Protein AF-A2EXW9-F1 (afdb_monomer_lite)

Sequence (394 aa):
MSTKSIDKLESFSSLDLGIDISELQSPSHIKPNSSLTSSSFLNSSFSQLGIPFPDLPNYDDDEEHKRDVYNPQQHVSPYGISHVSSWTSATSFDGELQKFFTDIAKESSENPEISLLILNTWNELSKSAPGHPGEVLAAKLNELPEDSISPTLLNQCFAQLDDIRTTISSPISACLFYQSCLVLYQKLPKGTILGECALDIFRESIITACTKIGDEIVDLYIKALQLSSDSEIFKKIVNRLLEIRKRFSTPSQEKLYNCIIEYLDCQIANTVIINHLAESVLSATKMNTDIAEIELVTKTKLVRFQELLLIVIANNQILENPKEYNTLTPHIEPNLAYLMLCNIHPDEIQPEKIDYKLIDNFMTVHNVNLNVNHEDLLLKIENIEITDWDNIEI

pLDDT: mean 74.94, std 24.63, range [22.28, 97.12]

Structure (mmCIF, N/CA/C/O backbone):
data_AF-A2EXW9-F1
#
_entry.id   AF-A2EXW9-F1
#
loop_
_atom_site.group_PDB
_atom_site.id
_atom_site.type_symbol
_atom_site.label_atom_id
_atom_site.label_alt_id
_atom_site.label_comp_id
_atom_site.label_asym_id
_atom_site.label_entity_id
_atom_site.label_seq_id
_atom_site.pdbx_PDB_ins_code
_atom_site.Cartn_x
_atom_site.Cartn_y
_atom_site.Cartn_z
_atom_site.occupancy
_atom_site.B_iso_or_equiv
_atom_site.auth_seq_id
_atom_site.auth_comp_id
_atom_site.auth_asym_id
_atom_site.auth_atom_id
_atom_site.pdbx_PDB_model_num
ATOM 1 N N . MET A 1 1 ? 25.703 27.933 -34.819 1.00 35.66 1 MET A N 1
ATOM 2 C CA . MET A 1 1 ? 26.017 28.411 -33.457 1.00 35.66 1 MET A CA 1
ATOM 3 C C . MET A 1 1 ? 24.822 29.173 -32.910 1.00 35.66 1 MET A C 1
ATOM 5 O O . MET A 1 1 ? 24.614 30.316 -33.285 1.00 35.66 1 MET A O 1
ATOM 9 N N . SER A 1 2 ? 24.018 28.518 -32.080 1.00 22.28 2 SER A N 1
ATOM 10 C CA . SER A 1 2 ? 23.192 29.153 -31.049 1.00 22.28 2 SER A CA 1
ATOM 11 C C . SER A 1 2 ? 22.757 28.023 -30.121 1.00 22.28 2 SER A C 1
ATOM 13 O O . SER A 1 2 ? 21.857 27.248 -30.429 1.00 22.28 2 SER A O 1
ATOM 15 N N . THR A 1 3 ? 23.541 27.833 -29.066 1.00 25.53 3 THR A N 1
ATOM 16 C CA . THR A 1 3 ? 23.283 26.903 -27.969 1.00 25.53 3 THR A CA 1
ATOM 17 C C . THR A 1 3 ? 22.118 27.457 -27.160 1.00 25.53 3 THR A C 1
ATOM 19 O O . THR A 1 3 ? 22.289 28.445 -26.444 1.00 25.53 3 THR A O 1
ATOM 22 N N . LYS A 1 4 ? 20.930 26.859 -27.295 1.00 25.88 4 LYS A N 1
ATOM 23 C CA . LYS A 1 4 ? 19.848 27.093 -26.340 1.00 25.88 4 LYS A CA 1
ATOM 24 C C . LYS A 1 4 ? 20.165 26.312 -25.071 1.00 25.88 4 LYS A C 1
ATOM 26 O O . LYS A 1 4 ? 20.387 25.106 -25.102 1.00 25.88 4 LYS A O 1
ATOM 31 N N . SER A 1 5 ? 20.277 27.085 -24.005 1.00 24.30 5 SER A N 1
ATOM 32 C CA . SER A 1 5 ? 20.469 26.700 -22.620 1.00 24.30 5 SER A CA 1
ATOM 33 C C . SER A 1 5 ? 19.497 25.603 -22.202 1.00 24.30 5 SER A C 1
ATOM 35 O O . SER A 1 5 ? 18.292 25.746 -22.376 1.00 24.30 5 SER A O 1
ATOM 37 N N . ILE A 1 6 ? 20.070 24.542 -21.640 1.00 25.64 6 ILE A N 1
ATOM 38 C CA . ILE A 1 6 ? 19.399 23.534 -20.825 1.00 25.64 6 ILE A CA 1
ATOM 39 C C . ILE A 1 6 ? 18.736 24.282 -19.668 1.00 25.64 6 ILE A C 1
ATOM 41 O O . ILE A 1 6 ? 19.430 24.904 -18.856 1.00 25.64 6 ILE A O 1
ATOM 45 N N . ASP A 1 7 ? 17.407 24.276 -19.641 1.00 25.47 7 ASP A N 1
ATOM 46 C CA . ASP A 1 7 ? 16.650 24.745 -18.492 1.00 25.47 7 ASP A CA 1
ATOM 47 C C . ASP A 1 7 ? 17.062 23.914 -17.273 1.00 25.47 7 ASP A C 1
ATOM 49 O O . ASP A 1 7 ? 17.171 22.686 -17.324 1.00 25.47 7 ASP A O 1
ATOM 53 N N . LYS A 1 8 ? 17.394 24.620 -16.190 1.00 25.11 8 LYS A N 1
ATOM 54 C CA . LYS A 1 8 ? 17.783 24.026 -14.914 1.00 25.11 8 LYS A CA 1
ATOM 55 C C . LYS A 1 8 ? 16.655 23.111 -14.442 1.00 25.11 8 LYS A C 1
ATOM 57 O O . LYS A 1 8 ? 15.571 23.604 -14.149 1.00 25.11 8 LYS A O 1
ATOM 62 N N . LEU A 1 9 ? 16.951 21.815 -14.327 1.00 30.06 9 LEU A N 1
ATOM 63 C CA . LEU A 1 9 ? 16.144 20.884 -13.550 1.00 30.06 9 LEU A CA 1
ATOM 64 C C . LEU A 1 9 ? 15.924 21.479 -12.156 1.00 30.06 9 LEU A C 1
ATOM 66 O O . LEU A 1 9 ? 16.891 21.760 -11.439 1.00 30.06 9 LEU A O 1
ATOM 70 N N . GLU A 1 10 ? 14.664 21.635 -11.763 1.00 27.16 10 GLU A N 1
ATOM 71 C CA . GLU A 1 10 ? 14.302 21.626 -10.353 1.00 27.16 10 GLU A CA 1
ATOM 72 C C . GLU A 1 10 ? 14.653 20.230 -9.835 1.00 27.16 10 GLU A C 1
ATOM 74 O O . GLU A 1 10 ? 13.926 19.257 -10.013 1.00 27.16 10 GLU A O 1
ATOM 79 N N . SER A 1 11 ? 15.862 20.113 -9.287 1.00 29.05 11 SER A N 1
ATOM 80 C CA . SER A 1 11 ? 16.294 18.950 -8.529 1.00 29.05 11 SER A CA 1
ATOM 81 C C . SER A 1 11 ? 15.228 18.637 -7.485 1.00 29.05 11 SER A C 1
ATOM 83 O O . SER A 1 11 ? 14.860 19.546 -6.735 1.00 29.05 11 SER A O 1
ATOM 85 N N . PHE A 1 12 ? 14.790 17.378 -7.396 1.00 32.75 12 PHE A N 1
ATOM 86 C CA . PHE A 1 12 ? 14.126 16.868 -6.199 1.00 32.75 12 PHE A CA 1
ATOM 87 C C . PHE A 1 12 ? 14.954 17.322 -4.995 1.00 32.75 12 PHE A C 1
ATOM 89 O O . PHE A 1 12 ? 16.083 16.865 -4.801 1.00 32.75 12 PHE A O 1
ATOM 96 N N . SER A 1 13 ? 14.442 18.295 -4.238 1.00 30.73 13 SER A N 1
ATOM 97 C CA . SER A 1 13 ? 15.052 18.685 -2.978 1.00 30.73 13 SER A CA 1
ATOM 98 C C . SER A 1 13 ? 15.103 17.423 -2.126 1.00 30.73 13 SER A C 1
ATOM 100 O O . SER A 1 13 ? 14.110 16.703 -2.014 1.00 30.73 13 SER A O 1
ATOM 102 N N . SER A 1 14 ? 16.303 17.106 -1.642 1.00 30.41 14 SER A N 1
ATOM 103 C CA . SER A 1 14 ? 16.637 15.887 -0.910 1.00 30.41 14 SER A CA 1
ATOM 104 C C . SER A 1 14 ? 15.468 15.397 -0.049 1.00 30.41 14 SER A C 1
ATOM 106 O O . SER A 1 14 ? 15.052 16.106 0.873 1.00 30.41 14 SER A O 1
ATOM 108 N N . LEU A 1 15 ? 14.980 14.169 -0.279 1.00 39.91 15 LEU A N 1
ATOM 109 C CA . LEU A 1 15 ? 14.328 13.404 0.789 1.00 39.91 15 LEU A CA 1
ATOM 110 C C . LEU A 1 15 ? 15.405 12.994 1.801 1.00 39.91 15 LEU A C 1
ATOM 112 O O . LEU A 1 15 ? 15.705 11.819 1.985 1.00 39.91 15 LEU A O 1
ATOM 116 N N . ASP A 1 16 ? 16.016 13.996 2.428 1.00 34.97 16 ASP A N 1
ATOM 117 C CA . ASP A 1 16 ? 16.705 13.812 3.686 1.00 34.97 16 ASP A CA 1
ATOM 118 C C . ASP A 1 16 ? 15.596 13.618 4.723 1.00 34.97 16 ASP A C 1
ATOM 120 O O . ASP A 1 16 ? 14.883 14.545 5.121 1.00 34.97 16 ASP A O 1
ATOM 124 N N . LEU A 1 17 ? 15.330 12.347 5.003 1.00 47.16 17 LEU A N 1
ATOM 125 C CA . LEU A 1 17 ? 14.353 11.877 5.982 1.00 47.16 17 LEU A CA 1
ATOM 126 C C . LEU A 1 17 ? 15.003 11.735 7.369 1.00 47.16 17 LEU A C 1
ATOM 128 O O . LEU A 1 17 ? 14.381 11.225 8.297 1.00 47.16 17 LEU A O 1
ATOM 132 N N . GLY A 1 18 ? 16.253 12.190 7.519 1.00 29.44 18 GLY A N 1
ATOM 133 C CA . GLY A 1 18 ? 16.973 12.189 8.780 1.00 29.44 18 GLY A CA 1
ATOM 134 C C . GLY A 1 18 ? 16.344 13.147 9.786 1.00 29.44 18 GLY A C 1
ATOM 135 O O . GLY A 1 18 ? 16.551 14.357 9.726 1.00 29.44 18 GLY A O 1
ATOM 136 N N . ILE A 1 19 ? 15.619 12.601 10.759 1.00 35.94 19 ILE A N 1
ATOM 137 C CA . ILE A 1 19 ? 15.518 13.229 12.074 1.00 35.94 19 ILE A CA 1
ATOM 138 C C . ILE A 1 19 ? 16.568 12.564 12.958 1.00 35.94 19 ILE A C 1
ATOM 140 O O . ILE A 1 19 ? 16.571 11.346 13.133 1.00 35.94 19 ILE A O 1
ATOM 144 N N . ASP A 1 20 ? 17.430 13.377 13.556 1.00 36.53 20 ASP A N 1
ATOM 145 C CA . ASP A 1 20 ? 18.167 12.981 14.747 1.00 36.53 20 ASP A CA 1
ATOM 146 C C . ASP A 1 20 ? 17.176 12.997 15.926 1.00 36.53 20 ASP A C 1
ATOM 148 O O . ASP A 1 20 ? 16.905 14.029 16.536 1.00 36.53 20 ASP A O 1
ATOM 152 N N . ILE A 1 21 ? 16.528 11.854 16.183 1.00 37.28 21 ILE A N 1
ATOM 153 C CA . ILE A 1 21 ? 15.517 11.682 17.248 1.00 37.28 21 ILE A CA 1
ATOM 154 C C . ILE A 1 21 ? 16.195 11.537 18.636 1.00 37.28 21 ILE A C 1
ATOM 156 O O . ILE A 1 21 ? 15.560 11.213 19.640 1.00 37.28 21 ILE A O 1
ATOM 160 N N . SER A 1 22 ? 17.495 11.822 18.750 1.00 35.75 22 SER A N 1
ATOM 161 C CA . SER A 1 22 ? 18.227 11.766 20.022 1.00 35.75 22 SER A CA 1
ATOM 162 C C . SER A 1 22 ? 17.713 12.742 21.100 1.00 35.75 22 SER A C 1
ATOM 164 O O . SER A 1 22 ? 18.046 12.575 22.273 1.00 35.75 22 SER A O 1
ATOM 166 N N . GLU A 1 23 ? 16.822 13.683 20.769 1.00 33.78 23 GLU A N 1
ATOM 167 C CA . GLU A 1 23 ? 16.157 14.558 21.749 1.00 33.78 23 GLU A CA 1
ATOM 168 C C . GLU A 1 23 ? 14.997 13.899 22.533 1.00 33.78 23 GLU A C 1
ATOM 170 O O . GLU A 1 23 ? 14.411 14.534 23.407 1.00 33.78 23 GLU A O 1
ATOM 175 N N . LEU A 1 24 ? 14.681 12.613 22.315 1.00 39.28 24 LEU A N 1
ATOM 176 C CA . LEU A 1 24 ? 13.657 11.889 23.094 1.00 39.28 24 LEU A CA 1
ATOM 177 C C . LEU A 1 24 ? 14.088 11.452 24.515 1.00 39.28 24 LEU A C 1
ATOM 179 O O . LEU A 1 24 ? 13.358 10.702 25.166 1.00 39.28 24 LEU A O 1
ATOM 183 N N . GLN A 1 25 ? 15.219 11.925 25.056 1.00 32.84 25 GLN A N 1
ATOM 184 C CA . GLN A 1 25 ? 15.555 11.700 26.469 1.00 32.84 25 GLN A CA 1
ATOM 185 C C . GLN A 1 25 ? 15.325 12.932 27.357 1.00 32.84 25 GLN A C 1
ATOM 187 O O . GLN A 1 25 ? 16.157 13.831 27.445 1.00 32.84 25 GLN A O 1
ATOM 192 N N . SER A 1 26 ? 14.275 12.804 28.179 1.00 27.06 26 SER A N 1
ATOM 193 C CA . SER A 1 26 ? 13.984 13.492 29.454 1.00 27.06 26 SER A CA 1
ATOM 194 C C . SER A 1 26 ? 13.029 14.692 29.383 1.00 27.06 26 SER A C 1
ATOM 196 O O . SER A 1 26 ? 13.198 15.612 28.591 1.00 27.06 26 SER A O 1
ATOM 198 N N . PRO A 1 27 ? 12.076 14.741 30.331 1.00 27.55 27 PRO A N 1
ATOM 199 C CA . PRO A 1 27 ? 12.371 15.472 31.558 1.00 27.55 27 PRO A CA 1
ATOM 200 C C . PRO A 1 27 ? 12.435 14.556 32.780 1.00 27.55 27 PRO A C 1
ATOM 202 O O . PRO A 1 27 ? 11.506 13.830 33.123 1.00 27.55 27 PRO A O 1
ATOM 205 N N . SER A 1 28 ? 13.550 14.671 33.489 1.00 32.28 28 SER A N 1
ATOM 206 C CA . SER A 1 28 ? 13.687 14.346 34.900 1.00 32.28 28 SER A CA 1
ATOM 207 C C . SER A 1 28 ? 12.574 15.010 35.718 1.00 32.28 28 SER A C 1
ATOM 209 O O . SER A 1 28 ? 12.492 16.232 35.700 1.00 32.28 28 SER A O 1
ATOM 211 N N . HIS A 1 29 ? 11.755 14.222 36.428 1.00 27.53 29 HIS A N 1
ATOM 212 C CA . HIS A 1 29 ? 11.311 14.441 37.820 1.00 27.53 29 HIS A CA 1
ATOM 213 C C . HIS A 1 29 ? 10.114 13.546 38.197 1.00 27.53 29 HIS A C 1
ATOM 215 O O . HIS A 1 29 ? 9.009 14.040 38.362 1.00 27.53 29 HIS A O 1
ATOM 221 N N . ILE A 1 30 ? 10.350 12.256 38.467 1.00 26.45 30 ILE A N 1
ATOM 222 C CA . ILE A 1 30 ? 9.625 11.520 39.521 1.00 26.45 30 ILE A CA 1
ATOM 223 C C . ILE A 1 30 ? 10.653 10.619 40.217 1.00 26.45 30 ILE A C 1
ATOM 225 O O . ILE A 1 30 ? 11.277 9.765 39.593 1.00 26.45 30 ILE A O 1
ATOM 229 N N . LYS A 1 31 ? 10.906 10.870 41.508 1.00 24.33 31 LYS A N 1
ATOM 230 C CA . LYS A 1 31 ? 11.792 10.039 42.337 1.00 24.33 31 LYS A CA 1
ATOM 231 C C . LYS A 1 31 ? 11.177 8.641 42.525 1.00 24.33 31 LYS A C 1
ATOM 233 O O . LYS A 1 31 ? 9.969 8.556 42.739 1.00 24.33 31 LYS A O 1
ATOM 238 N N . PRO A 1 32 ? 11.990 7.571 42.529 1.00 24.33 32 PRO A N 1
ATOM 239 C CA . PRO A 1 32 ? 11.513 6.208 42.695 1.00 24.33 32 PRO A CA 1
ATOM 240 C C . PRO A 1 32 ? 11.311 5.902 44.181 1.00 24.33 32 PRO A C 1
ATOM 242 O O . PRO A 1 32 ? 12.194 6.178 44.994 1.00 24.33 32 PRO A O 1
ATOM 245 N N . ASN A 1 33 ? 10.190 5.274 44.533 1.00 24.36 33 ASN A N 1
ATOM 246 C CA . ASN A 1 33 ? 10.152 4.442 45.729 1.00 24.36 33 ASN A CA 1
ATOM 247 C C . ASN A 1 33 ? 10.411 2.999 45.303 1.00 24.36 33 ASN A C 1
ATOM 249 O O . ASN A 1 33 ? 9.658 2.389 44.551 1.00 24.36 33 ASN A O 1
ATOM 253 N N . SER A 1 34 ? 11.548 2.509 45.773 1.00 23.78 34 SER A N 1
ATOM 254 C CA . SER A 1 34 ? 12.066 1.160 45.637 1.00 23.78 34 SER A CA 1
ATOM 255 C C . SER A 1 34 ? 11.085 0.103 46.140 1.00 23.78 34 SER A C 1
ATOM 257 O O . SER A 1 34 ? 10.691 0.137 47.304 1.00 23.78 34 SER A O 1
ATOM 259 N N . SER A 1 35 ? 10.795 -0.906 45.326 1.00 22.70 35 SER A N 1
ATOM 260 C CA . SER A 1 35 ? 11.215 -2.296 45.575 1.00 22.70 35 SER A CA 1
ATOM 261 C C . SER A 1 35 ? 10.549 -3.248 44.578 1.00 22.70 35 SER A C 1
ATOM 263 O O . SER A 1 35 ? 9.403 -3.044 44.202 1.00 22.70 35 SER A O 1
ATOM 265 N N . LEU A 1 36 ? 11.300 -4.301 44.232 1.00 25.31 36 LEU A N 1
ATOM 266 C CA . LEU A 1 36 ? 10.939 -5.498 43.456 1.00 25.31 36 LEU A CA 1
ATOM 267 C C . LEU A 1 36 ? 11.319 -5.489 41.962 1.00 25.31 36 LEU A C 1
ATOM 269 O O . LEU A 1 36 ? 10.538 -5.205 41.067 1.00 25.31 36 LEU A O 1
ATOM 273 N N . THR A 1 37 ? 12.583 -5.885 41.759 1.00 23.81 37 THR A N 1
ATOM 274 C CA . THR A 1 37 ? 13.009 -6.971 40.853 1.00 23.81 37 THR A CA 1
ATOM 275 C C . THR A 1 37 ? 12.602 -6.890 39.380 1.00 23.81 37 THR A C 1
ATOM 277 O O . THR A 1 37 ? 11.568 -7.399 38.971 1.00 23.81 37 THR A O 1
ATOM 280 N N . SER A 1 38 ? 13.536 -6.355 38.590 1.00 24.75 38 SER A N 1
ATOM 281 C CA . SER A 1 38 ? 14.124 -6.992 37.401 1.00 24.75 38 SER A CA 1
ATOM 282 C C . SER A 1 38 ? 13.249 -7.960 36.587 1.00 24.75 38 SER A C 1
ATOM 284 O O . SER A 1 38 ? 13.194 -9.153 36.883 1.00 24.75 38 SER A O 1
ATOM 286 N N . SER A 1 39 ? 12.776 -7.485 35.438 1.00 22.77 39 SER A N 1
ATOM 287 C CA . SER A 1 39 ? 12.745 -8.288 34.214 1.00 22.77 39 SER A CA 1
ATOM 288 C C . SER A 1 39 ? 13.258 -7.436 33.058 1.00 22.77 39 SER A C 1
ATOM 290 O O . SER A 1 39 ? 12.596 -6.530 32.562 1.00 22.77 39 SER A O 1
ATOM 292 N N . SER A 1 40 ? 14.499 -7.712 32.686 1.00 27.48 40 SER A N 1
ATOM 293 C CA . SER A 1 40 ? 15.164 -7.263 31.474 1.00 27.48 40 SER A CA 1
ATOM 294 C C . SER A 1 40 ? 14.489 -7.874 30.246 1.00 27.48 40 SER A C 1
ATOM 296 O O . SER A 1 40 ? 14.743 -9.034 29.941 1.00 27.48 40 SER A O 1
ATOM 298 N N . PHE A 1 41 ? 13.678 -7.102 29.532 1.00 24.91 41 PHE A N 1
ATOM 299 C CA . PHE A 1 41 ? 13.306 -7.379 28.145 1.00 24.91 41 PHE A CA 1
ATOM 300 C C . PHE A 1 41 ? 13.094 -6.040 27.458 1.00 24.91 41 PHE A C 1
ATOM 302 O O . PHE A 1 41 ? 12.072 -5.418 27.681 1.00 24.91 41 PHE A O 1
ATOM 309 N N . LEU A 1 42 ? 14.109 -5.570 26.735 1.00 26.42 42 LEU A N 1
ATOM 310 C CA . LEU A 1 42 ? 14.054 -4.583 25.646 1.00 26.42 42 LEU A CA 1
ATOM 311 C C . LEU A 1 42 ? 15.505 -4.383 25.181 1.00 26.42 42 LEU A C 1
ATOM 313 O O . LEU A 1 42 ? 16.156 -3.395 25.501 1.00 26.42 42 LEU A O 1
ATOM 317 N N . ASN A 1 43 ? 16.062 -5.422 24.558 1.00 27.36 43 ASN A N 1
ATOM 318 C CA . ASN A 1 43 ? 17.229 -5.337 23.676 1.00 27.36 43 ASN A CA 1
ATOM 319 C C . ASN A 1 43 ? 17.472 -6.714 23.060 1.00 27.36 43 ASN A C 1
ATOM 321 O O . ASN A 1 43 ? 18.279 -7.501 23.548 1.00 27.36 43 ASN A O 1
ATOM 325 N N . SER A 1 44 ? 16.695 -7.036 22.033 1.00 25.36 44 SER A N 1
ATOM 326 C CA . SER A 1 44 ? 17.070 -7.897 20.904 1.00 25.36 44 SER A CA 1
ATOM 327 C C . SER A 1 44 ? 15.828 -8.142 20.048 1.00 25.36 44 SER A C 1
ATOM 329 O O . SER A 1 44 ? 14.755 -8.397 20.584 1.00 25.36 44 SER A O 1
ATOM 331 N N . SER A 1 45 ? 16.022 -8.077 18.729 1.00 27.09 45 SER A N 1
ATOM 332 C CA . SER A 1 45 ? 15.106 -8.562 17.685 1.00 27.09 45 SER A CA 1
ATOM 333 C C . SER A 1 45 ? 13.979 -7.609 17.261 1.00 27.09 45 SER A C 1
ATOM 335 O O . SER A 1 45 ? 12.819 -7.824 17.580 1.00 27.09 45 SER A O 1
ATOM 337 N N . PHE A 1 46 ? 14.323 -6.589 16.467 1.00 28.61 46 PHE A N 1
ATOM 338 C CA . PHE A 1 46 ? 13.372 -5.895 15.574 1.00 28.61 46 PHE A CA 1
ATOM 339 C C . PHE A 1 46 ? 13.933 -5.720 14.152 1.00 28.61 46 PHE A C 1
ATOM 341 O O . PHE A 1 46 ? 13.673 -4.753 13.444 1.00 28.61 46 PHE A O 1
ATOM 348 N N . SER A 1 47 ? 14.713 -6.704 13.721 1.00 27.20 47 SER A N 1
ATOM 349 C CA . SER A 1 47 ? 15.015 -6.969 12.319 1.00 27.20 47 SER A CA 1
ATOM 350 C C . SER A 1 47 ? 14.538 -8.397 12.071 1.00 27.20 47 SER A C 1
ATOM 352 O O . SER A 1 47 ? 15.010 -9.292 12.762 1.00 27.20 47 SER A O 1
ATOM 354 N N . GLN A 1 48 ? 13.611 -8.591 11.125 1.00 29.55 48 GLN A N 1
ATOM 355 C CA . GLN A 1 48 ? 12.873 -9.839 10.810 1.00 29.55 48 GLN A CA 1
ATOM 356 C C . GLN A 1 48 ? 11.458 -9.987 11.403 1.00 29.55 48 GLN A C 1
ATOM 358 O O . GLN A 1 48 ? 11.098 -11.038 11.920 1.00 29.55 48 GLN A O 1
ATOM 363 N N . LEU A 1 49 ? 10.604 -8.985 11.209 1.00 27.20 49 LEU A N 1
ATOM 364 C CA . LEU A 1 49 ? 9.212 -9.265 10.842 1.00 27.20 49 LEU A CA 1
ATOM 365 C C . LEU A 1 49 ? 9.009 -8.720 9.429 1.00 27.20 49 LEU A C 1
ATOM 367 O O . LEU A 1 49 ? 8.402 -7.678 9.218 1.00 27.20 49 LEU A O 1
ATOM 371 N N . GLY A 1 50 ? 9.636 -9.393 8.460 1.00 27.78 50 GLY A N 1
ATOM 372 C CA . GLY A 1 50 ? 9.174 -9.299 7.085 1.00 27.78 50 GLY A CA 1
ATOM 373 C C . GLY A 1 50 ? 7.841 -10.022 7.061 1.00 27.78 50 GLY A C 1
ATOM 374 O O . GLY A 1 50 ? 7.822 -11.240 7.207 1.00 27.78 50 GLY A O 1
ATOM 375 N N . ILE A 1 51 ? 6.749 -9.268 6.976 1.00 33.84 51 ILE A N 1
ATOM 376 C CA . ILE A 1 51 ? 5.444 -9.827 6.631 1.00 33.84 51 ILE A CA 1
ATOM 377 C C . ILE A 1 51 ? 5.670 -10.618 5.336 1.00 33.84 51 ILE A C 1
ATOM 379 O O . ILE A 1 51 ? 6.140 -10.015 4.363 1.00 33.84 51 ILE A O 1
ATOM 383 N N . PRO A 1 52 ? 5.414 -11.935 5.287 1.00 29.36 52 PRO A N 1
ATOM 384 C CA . PRO A 1 52 ? 5.395 -12.631 4.018 1.00 29.36 52 PRO A CA 1
ATOM 385 C C . PRO A 1 52 ? 4.229 -12.033 3.240 1.00 29.36 52 PRO A C 1
ATOM 387 O O . PRO A 1 52 ? 3.068 -12.154 3.634 1.00 29.36 52 PRO A O 1
ATOM 390 N N . PHE A 1 53 ? 4.531 -11.315 2.160 1.00 35.59 53 PHE A N 1
ATOM 391 C CA . PHE A 1 53 ? 3.521 -11.126 1.133 1.00 35.59 53 PHE A CA 1
ATOM 392 C C . PHE A 1 53 ? 3.116 -12.533 0.678 1.00 35.59 53 PHE A C 1
ATOM 394 O O . PHE A 1 53 ? 4.009 -13.355 0.454 1.00 35.59 53 PHE A O 1
ATOM 401 N N . PRO A 1 54 ? 1.815 -12.855 0.595 1.00 31.36 54 PRO A N 1
ATOM 402 C CA . PRO A 1 54 ? 1.428 -14.114 -0.014 1.00 31.36 54 PRO A CA 1
ATOM 403 C C . PRO A 1 54 ? 1.972 -14.141 -1.440 1.00 31.36 54 PRO A C 1
ATOM 405 O O . PRO A 1 54 ? 1.992 -13.110 -2.120 1.00 31.36 54 PRO A O 1
ATOM 408 N N . ASP A 1 55 ? 2.381 -15.327 -1.882 1.00 32.34 55 ASP A N 1
ATOM 409 C CA . ASP A 1 55 ? 2.550 -15.596 -3.301 1.00 32.34 55 ASP A CA 1
ATOM 410 C C . ASP A 1 55 ? 1.315 -15.069 -4.050 1.00 32.34 55 ASP A C 1
ATOM 412 O O . ASP A 1 55 ? 0.178 -15.210 -3.580 1.00 32.34 55 ASP A O 1
ATOM 416 N N . LEU A 1 56 ? 1.560 -14.405 -5.183 1.00 35.25 56 LEU A N 1
ATOM 417 C CA . LEU A 1 56 ? 0.533 -13.886 -6.086 1.00 35.25 56 LEU A CA 1
ATOM 418 C C . LEU A 1 56 ? -0.599 -14.918 -6.259 1.00 35.25 56 LEU A C 1
ATOM 420 O O . LEU A 1 56 ? -0.309 -16.117 -6.321 1.00 35.25 56 LEU A O 1
ATOM 424 N N . PRO A 1 57 ? -1.876 -14.497 -6.370 1.00 31.83 57 PRO A N 1
ATOM 425 C CA . PRO A 1 57 ? -2.960 -15.427 -6.657 1.00 31.83 57 PRO A CA 1
ATOM 426 C C . PRO A 1 57 ? -2.594 -16.268 -7.884 1.00 31.83 57 PRO A C 1
ATOM 428 O O . PRO A 1 57 ? -2.215 -15.737 -8.929 1.00 31.83 57 PRO A O 1
ATOM 431 N N . ASN A 1 58 ? -2.664 -17.589 -7.720 1.00 32.06 58 ASN A N 1
ATOM 432 C CA . ASN A 1 58 ? -2.409 -18.544 -8.785 1.00 32.06 58 ASN A CA 1
ATOM 433 C C . ASN A 1 58 ? -3.412 -18.255 -9.914 1.00 32.06 58 ASN A C 1
ATOM 435 O O . ASN A 1 58 ? -4.616 -18.434 -9.727 1.00 32.06 58 ASN A O 1
ATOM 439 N N . TYR A 1 59 ? -2.927 -17.752 -11.053 1.00 36.75 59 TYR A N 1
ATOM 440 C CA . TYR A 1 59 ? -3.733 -17.542 -12.256 1.00 36.75 59 TYR A CA 1
ATOM 441 C C . TYR A 1 59 ? -4.061 -18.903 -12.887 1.00 36.75 59 TYR A C 1
ATOM 443 O O . TYR A 1 59 ? -3.498 -19.296 -13.917 1.00 36.75 59 TYR A O 1
ATOM 451 N N . ASP A 1 60 ? -4.988 -19.625 -12.261 1.00 35.88 60 ASP A N 1
ATOM 452 C CA . ASP A 1 60 ? -5.738 -20.703 -12.899 1.00 35.88 60 ASP A CA 1
ATOM 453 C C . ASP A 1 60 ? -6.824 -20.069 -13.783 1.00 35.88 60 ASP A C 1
ATOM 455 O O . ASP A 1 60 ? -8.017 -20.151 -13.509 1.00 35.88 60 ASP A O 1
ATOM 459 N N . ASP A 1 61 ? -6.377 -19.388 -14.841 1.00 35.25 61 ASP A N 1
ATOM 460 C CA . ASP A 1 61 ? -7.188 -19.170 -16.035 1.00 35.25 61 ASP A CA 1
ATOM 461 C C . ASP A 1 61 ? -6.873 -20.297 -17.023 1.00 35.25 61 ASP A C 1
ATOM 463 O O . ASP A 1 61 ? -5.736 -20.459 -17.480 1.00 35.25 61 ASP A O 1
ATOM 467 N N . ASP A 1 62 ? -7.902 -21.084 -17.318 1.00 39.75 62 ASP A N 1
ATOM 468 C CA . ASP A 1 62 ? -7.945 -22.183 -18.277 1.00 39.75 62 ASP A CA 1
ATOM 469 C C . ASP A 1 62 ? -7.564 -21.732 -19.705 1.00 39.75 62 ASP A C 1
ATOM 471 O O . ASP A 1 62 ? -8.423 -21.483 -20.540 1.00 39.75 62 ASP A O 1
ATOM 475 N N . GLU A 1 63 ? -6.270 -21.667 -20.023 1.00 37.22 63 GLU A N 1
ATOM 476 C CA . GLU A 1 63 ? -5.731 -21.633 -21.397 1.00 37.22 63 GLU A CA 1
ATOM 477 C C . GLU A 1 63 ? -4.387 -22.397 -21.398 1.00 37.22 63 GLU A C 1
ATOM 479 O O . GLU A 1 63 ? -3.290 -21.834 -21.464 1.00 37.22 63 GLU A O 1
ATOM 484 N N . GLU A 1 64 ? -4.466 -23.724 -21.255 1.00 37.03 64 GLU A N 1
ATOM 485 C CA . GLU A 1 64 ? -3.334 -24.648 -21.050 1.00 37.03 64 GLU A CA 1
ATOM 486 C C . GLU A 1 64 ? -2.448 -24.866 -22.298 1.00 37.03 64 GLU A C 1
ATOM 488 O O . GLU A 1 64 ? -1.607 -25.760 -22.324 1.00 37.03 64 GLU A O 1
ATOM 493 N N . HIS A 1 65 ? -2.573 -24.073 -23.364 1.00 33.84 65 HIS A N 1
ATOM 494 C CA . HIS A 1 65 ? -1.822 -24.294 -24.608 1.00 33.84 65 HIS A CA 1
ATOM 495 C C . HIS A 1 65 ? -1.094 -23.035 -25.095 1.00 33.84 65 HIS A C 1
ATOM 497 O O . HIS A 1 65 ? -1.376 -22.543 -26.185 1.00 33.84 65 HIS A O 1
ATOM 503 N N . LYS A 1 66 ? -0.135 -22.534 -24.290 1.00 35.78 66 LYS A N 1
ATOM 504 C CA . LYS A 1 66 ? 0.998 -21.669 -24.730 1.00 35.78 66 LYS A CA 1
ATOM 505 C C . LYS A 1 66 ? 2.118 -21.423 -23.687 1.00 35.78 66 LYS A C 1
ATOM 507 O O . LYS A 1 66 ? 3.056 -20.686 -23.983 1.00 35.78 66 LYS A O 1
ATOM 512 N N . ARG A 1 67 ? 2.065 -22.026 -22.490 1.00 38.19 67 ARG A N 1
ATOM 513 C CA . ARG A 1 67 ? 2.887 -21.661 -21.312 1.00 38.19 67 ARG A CA 1
ATOM 514 C C . ARG A 1 67 ? 4.191 -22.466 -21.119 1.00 38.19 67 ARG A C 1
ATOM 516 O O . ARG A 1 67 ? 4.452 -22.924 -20.018 1.00 38.19 67 ARG A O 1
ATOM 523 N N . ASP A 1 68 ? 5.034 -22.599 -22.142 1.00 34.47 68 ASP A N 1
ATOM 524 C CA . ASP A 1 68 ? 6.372 -23.229 -21.991 1.00 34.47 68 ASP A CA 1
ATOM 525 C C . ASP A 1 68 ? 7.542 -22.247 -22.199 1.00 34.47 68 ASP A C 1
ATOM 527 O O . ASP A 1 68 ? 8.664 -22.646 -22.502 1.00 34.47 68 ASP A O 1
ATOM 531 N N . VAL A 1 69 ? 7.296 -20.938 -22.086 1.00 45.69 69 VAL A N 1
ATOM 532 C CA . VAL A 1 69 ? 8.247 -19.930 -22.588 1.00 45.69 69 VAL A CA 1
ATOM 533 C C . VAL A 1 69 ? 8.744 -18.959 -21.508 1.00 45.69 69 VAL A C 1
ATOM 535 O O . VAL A 1 69 ? 9.890 -18.530 -21.568 1.00 45.69 69 VAL A O 1
ATOM 538 N N . TYR A 1 70 ? 7.963 -18.674 -20.466 1.00 40.09 70 TYR A N 1
ATOM 539 C CA . TYR A 1 70 ? 8.363 -17.795 -19.362 1.00 40.09 70 TYR A CA 1
ATOM 540 C C . TYR A 1 70 ? 7.933 -18.420 -18.034 1.00 40.09 70 TYR A C 1
ATOM 542 O O . TYR A 1 70 ? 6.769 -18.782 -17.879 1.00 40.09 70 TYR A O 1
ATOM 550 N N . ASN A 1 71 ? 8.871 -18.581 -17.095 1.00 41.75 71 ASN A N 1
ATOM 551 C CA . ASN A 1 71 ? 8.579 -19.053 -15.745 1.00 41.75 71 ASN A CA 1
ATOM 552 C C . ASN A 1 71 ? 9.067 -18.011 -14.724 1.00 41.75 71 ASN A C 1
ATOM 554 O O . ASN A 1 71 ? 10.253 -18.022 -14.380 1.00 41.75 71 ASN A O 1
ATOM 558 N N . PRO A 1 72 ? 8.180 -17.139 -14.209 1.00 41.31 72 PRO A N 1
ATOM 559 C CA . PRO A 1 72 ? 8.546 -16.143 -13.202 1.00 41.31 72 PRO A CA 1
ATOM 560 C C . PRO A 1 72 ? 9.057 -16.773 -11.891 1.00 41.31 72 PRO A C 1
ATOM 562 O O . PRO A 1 72 ? 9.716 -16.099 -11.107 1.00 41.31 72 PRO A O 1
ATOM 565 N N . GLN A 1 73 ? 8.838 -18.078 -11.666 1.00 37.06 73 GLN A N 1
ATOM 566 C CA . GLN A 1 73 ? 9.336 -18.802 -10.487 1.00 37.06 73 GLN A CA 1
ATOM 567 C C . GLN A 1 73 ? 10.792 -19.293 -10.614 1.00 37.06 73 GLN A C 1
ATOM 569 O O . GLN A 1 73 ? 11.355 -19.791 -9.640 1.00 37.06 73 GLN A O 1
ATOM 574 N N . GLN A 1 74 ? 11.436 -19.155 -11.780 1.00 42.81 74 GLN A N 1
ATOM 575 C CA . GLN A 1 74 ? 12.871 -19.425 -11.960 1.00 42.81 74 GLN A CA 1
ATOM 576 C C . GLN A 1 74 ? 13.656 -18.115 -12.099 1.00 42.81 74 GLN A C 1
ATOM 578 O O . GLN A 1 74 ? 14.330 -17.879 -13.100 1.00 42.81 74 GLN A O 1
ATOM 583 N N . HIS A 1 75 ? 13.590 -17.252 -11.082 1.00 45.72 75 HIS A N 1
ATOM 584 C CA . HIS A 1 75 ? 14.489 -16.104 -10.995 1.00 45.72 75 HIS A CA 1
ATOM 585 C C . HIS A 1 75 ? 15.931 -16.591 -10.782 1.00 45.72 75 HIS A C 1
ATOM 587 O O . HIS A 1 75 ? 16.303 -17.052 -9.701 1.00 45.72 75 HIS A O 1
ATOM 593 N N . VAL A 1 76 ? 16.757 -16.490 -11.821 1.00 51.91 76 VAL A N 1
ATOM 594 C CA . VAL A 1 76 ? 18.209 -16.654 -11.719 1.00 51.91 76 VAL A CA 1
ATOM 595 C C . VAL A 1 76 ? 18.821 -15.320 -12.102 1.00 51.91 76 VAL A C 1
ATOM 597 O O . VAL A 1 76 ? 18.868 -14.982 -13.283 1.00 51.91 76 VAL A O 1
ATOM 600 N N . SER A 1 77 ? 19.272 -14.560 -11.097 1.00 44.72 77 SER A N 1
ATOM 601 C CA . SER A 1 77 ? 19.981 -13.300 -11.329 1.00 44.72 77 SER A CA 1
ATOM 602 C C . SER A 1 77 ? 21.112 -13.546 -12.339 1.00 44.72 77 SER A C 1
ATOM 604 O O . SER A 1 77 ? 21.967 -14.409 -12.091 1.00 44.72 77 SER A O 1
ATOM 606 N N . PRO A 1 78 ? 21.175 -12.799 -13.458 1.00 50.06 78 PRO A N 1
ATOM 607 C CA . PRO A 1 78 ? 22.262 -12.927 -14.427 1.00 50.06 78 PRO A CA 1
ATOM 608 C C . PRO A 1 78 ? 23.613 -12.494 -13.838 1.00 50.06 78 PRO A C 1
ATOM 610 O O . PRO A 1 78 ? 24.660 -12.777 -14.414 1.00 50.06 78 PRO A O 1
ATOM 613 N N . TYR A 1 79 ? 23.597 -11.844 -12.672 1.00 49.25 79 TYR A N 1
ATOM 614 C CA . TYR A 1 79 ? 24.777 -11.475 -11.898 1.00 49.25 79 TYR A CA 1
ATOM 615 C C . TYR A 1 79 ? 25.108 -12.482 -10.781 1.00 49.25 79 TYR A C 1
ATOM 617 O O . TYR A 1 79 ? 26.066 -12.274 -10.036 1.00 49.25 79 TYR A O 1
ATOM 625 N N . GLY A 1 80 ? 24.342 -13.573 -10.648 1.00 44.88 80 GLY A N 1
ATOM 626 C CA . GLY A 1 80 ? 24.534 -14.590 -9.610 1.00 44.88 80 GLY A CA 1
ATOM 627 C C . GLY A 1 80 ? 24.203 -14.100 -8.196 1.00 44.88 80 GLY A C 1
ATOM 628 O O . GLY A 1 80 ? 24.719 -14.643 -7.218 1.00 44.88 80 GLY A O 1
ATOM 629 N N . ILE A 1 81 ? 23.377 -13.059 -8.074 1.00 46.41 81 ILE A N 1
ATOM 630 C CA . ILE A 1 81 ? 23.080 -12.396 -6.807 1.00 46.41 81 ILE A CA 1
ATOM 631 C C . ILE A 1 81 ? 21.792 -12.981 -6.223 1.00 46.41 81 ILE A C 1
ATOM 633 O O . ILE A 1 81 ? 20.702 -12.684 -6.690 1.00 46.41 81 ILE A O 1
ATOM 637 N N . SER A 1 82 ? 21.901 -13.835 -5.201 1.00 34.91 82 SER A N 1
ATOM 638 C CA . SER A 1 82 ? 20.729 -14.518 -4.631 1.00 34.91 82 SER A CA 1
ATOM 639 C C . SER A 1 82 ? 20.060 -13.797 -3.461 1.00 34.91 82 SER A C 1
ATOM 641 O O . SER A 1 82 ? 19.030 -14.267 -3.020 1.00 34.91 82 SER A O 1
ATOM 643 N N . HIS A 1 83 ? 20.631 -12.719 -2.920 1.00 38.47 83 HIS A N 1
ATOM 644 C CA . HIS A 1 83 ? 20.032 -11.811 -1.926 1.00 38.47 83 HIS A CA 1
ATOM 645 C C . HIS A 1 83 ? 21.120 -10.819 -1.511 1.00 38.47 83 HIS A C 1
ATOM 647 O O . HIS A 1 83 ? 22.183 -11.227 -1.042 1.00 38.47 83 HIS A O 1
ATOM 653 N N . VAL A 1 84 ? 20.876 -9.519 -1.661 1.00 37.62 84 VAL A N 1
ATOM 654 C CA . VAL A 1 84 ? 21.888 -8.496 -1.389 1.00 37.62 84 VAL A CA 1
ATOM 655 C C . VAL A 1 84 ? 21.324 -7.417 -0.462 1.00 37.62 84 VAL A C 1
ATOM 657 O O . VAL A 1 84 ? 20.860 -6.352 -0.844 1.00 37.62 84 VAL A O 1
ATOM 660 N N . SER A 1 85 ? 21.401 -7.709 0.832 1.00 29.48 85 SER A N 1
ATOM 661 C CA . SER A 1 85 ? 21.185 -6.752 1.922 1.00 29.48 85 SER A CA 1
ATOM 662 C C . SER A 1 85 ? 22.436 -5.912 2.239 1.00 29.48 85 SER A C 1
ATOM 664 O O . SER A 1 85 ? 22.387 -5.043 3.105 1.00 29.48 85 SER A O 1
ATOM 666 N N . SER A 1 86 ? 23.562 -6.131 1.544 1.00 30.06 86 SER A N 1
ATOM 667 C CA . SER A 1 86 ? 24.872 -5.551 1.890 1.00 30.06 86 SER A CA 1
ATOM 668 C C . SER A 1 86 ? 25.363 -4.403 0.993 1.00 30.06 86 SER A C 1
ATOM 670 O O . SER A 1 86 ? 26.528 -4.032 1.085 1.00 30.06 86 SER A O 1
ATOM 672 N N . TRP A 1 87 ? 24.527 -3.854 0.104 1.00 39.91 87 TRP A N 1
ATOM 673 C CA . TRP A 1 87 ? 24.958 -2.864 -0.908 1.00 39.91 87 TRP A CA 1
ATOM 674 C C . TRP A 1 87 ? 24.456 -1.444 -0.616 1.00 39.91 87 TRP A C 1
ATOM 676 O O . TRP A 1 87 ? 24.715 -0.500 -1.357 1.00 39.91 87 TRP A O 1
ATOM 686 N N . THR A 1 88 ? 23.793 -1.279 0.527 1.00 34.59 88 THR A N 1
ATOM 687 C CA . THR A 1 88 ? 23.114 -0.062 0.985 1.00 34.59 88 THR A CA 1
ATOM 688 C C . THR A 1 88 ? 24.037 1.098 1.375 1.00 34.59 88 THR A C 1
ATOM 690 O O . THR A 1 88 ? 23.535 2.136 1.796 1.00 34.59 88 THR A O 1
ATOM 693 N N . SER A 1 89 ? 25.362 0.986 1.224 1.00 30.31 89 SER A N 1
ATOM 694 C CA . SER A 1 89 ? 26.308 2.026 1.665 1.00 30.31 89 SER A CA 1
ATOM 695 C C . SER A 1 89 ? 27.158 2.671 0.566 1.00 30.31 89 SER A C 1
ATOM 697 O O . SER A 1 89 ? 28.014 3.492 0.890 1.00 30.31 89 SER A O 1
ATOM 699 N N . ALA A 1 90 ? 26.956 2.349 -0.713 1.00 31.86 90 ALA A N 1
ATOM 700 C CA . ALA A 1 90 ? 27.722 2.960 -1.798 1.00 31.86 90 ALA A CA 1
ATOM 701 C C . ALA A 1 90 ? 26.847 3.951 -2.581 1.00 31.86 90 ALA A C 1
ATOM 703 O O . ALA A 1 90 ? 26.098 3.581 -3.477 1.00 31.86 90 ALA A O 1
ATOM 704 N N . THR A 1 91 ? 26.959 5.241 -2.260 1.00 36.56 91 THR A N 1
ATOM 705 C CA . THR A 1 91 ? 26.334 6.359 -3.000 1.00 36.56 91 THR A CA 1
ATOM 706 C C . THR A 1 91 ? 26.877 6.534 -4.430 1.00 36.56 91 THR A C 1
ATOM 708 O O . THR A 1 91 ? 26.431 7.408 -5.172 1.00 36.56 91 THR A O 1
ATOM 711 N N . SER A 1 92 ? 27.807 5.675 -4.841 1.00 42.25 92 SER A N 1
ATOM 712 C CA . SER A 1 92 ? 28.264 5.451 -6.208 1.00 42.25 92 SER A CA 1
ATOM 713 C C . SER A 1 92 ? 28.813 4.030 -6.289 1.00 42.25 92 SER A C 1
ATOM 715 O O . SER A 1 92 ? 29.545 3.631 -5.382 1.00 42.25 92 SER A O 1
ATOM 717 N N . PHE A 1 93 ? 28.537 3.285 -7.362 1.00 51.12 93 PHE A N 1
ATOM 718 C CA . PHE A 1 93 ? 29.328 2.091 -7.671 1.00 51.12 93 PHE A CA 1
ATOM 719 C C . PHE A 1 93 ? 30.802 2.513 -7.719 1.00 51.12 93 PHE A C 1
ATOM 721 O O . PHE A 1 93 ? 31.177 3.341 -8.548 1.00 51.12 93 PHE A O 1
ATOM 728 N N . ASP A 1 94 ? 31.623 2.008 -6.797 1.00 53.88 94 ASP A N 1
ATOM 729 C CA . ASP A 1 94 ? 33.064 2.255 -6.837 1.00 53.88 94 ASP A CA 1
ATOM 730 C C . ASP A 1 94 ? 33.627 1.701 -8.160 1.00 53.88 94 ASP A C 1
ATOM 732 O O . ASP A 1 94 ? 33.061 0.766 -8.738 1.00 53.88 94 ASP A O 1
ATOM 736 N N . GLY A 1 95 ? 34.716 2.276 -8.673 1.00 54.56 95 GLY A N 1
ATOM 737 C CA . GLY A 1 95 ? 35.175 2.039 -10.052 1.00 54.56 95 GLY A CA 1
ATOM 738 C C . GLY A 1 95 ? 35.441 0.563 -10.387 1.00 54.56 95 GLY A C 1
ATOM 739 O O . GLY A 1 95 ? 35.287 0.146 -11.536 1.00 54.56 95 GLY A O 1
ATOM 740 N N . GLU A 1 96 ? 35.789 -0.250 -9.388 1.00 51.75 96 GLU A N 1
ATOM 741 C CA . GLU A 1 96 ? 35.972 -1.701 -9.525 1.00 51.75 96 GLU A CA 1
ATOM 742 C C . GLU A 1 96 ? 34.647 -2.467 -9.609 1.00 51.75 96 GLU A C 1
ATOM 744 O O . GLU A 1 96 ? 34.519 -3.388 -10.417 1.00 51.75 96 GLU A O 1
ATOM 749 N N . LEU A 1 97 ? 33.639 -2.050 -8.840 1.00 58.25 97 LEU A N 1
ATOM 750 C CA . LEU A 1 97 ? 32.293 -2.615 -8.882 1.00 58.25 97 LEU A CA 1
ATOM 751 C C . LEU A 1 97 ? 31.625 -2.286 -10.220 1.00 58.25 97 LEU A C 1
ATOM 753 O O . LEU A 1 97 ? 31.119 -3.175 -10.899 1.00 58.25 97 LEU A O 1
ATOM 757 N N . GLN A 1 98 ? 31.687 -1.021 -10.647 1.00 62.00 98 GLN A N 1
ATOM 758 C CA . GLN A 1 98 ? 31.143 -0.597 -11.938 1.00 62.00 98 GLN A CA 1
ATOM 759 C C . GLN A 1 98 ? 31.783 -1.378 -13.091 1.00 62.00 98 GLN A C 1
ATOM 761 O O . GLN A 1 98 ? 31.088 -1.812 -14.011 1.00 62.00 98 GLN A O 1
ATOM 766 N N . LYS A 1 99 ? 33.099 -1.609 -13.020 1.00 65.31 99 LYS A N 1
ATOM 767 C CA . LYS A 1 99 ? 33.827 -2.420 -13.996 1.00 65.31 99 LYS A CA 1
ATOM 768 C C . LYS A 1 99 ? 33.379 -3.884 -13.980 1.00 65.31 99 LYS A C 1
ATOM 770 O O . LYS A 1 99 ? 33.112 -4.416 -15.048 1.00 65.31 99 LYS A O 1
ATOM 775 N N . PHE A 1 100 ? 33.213 -4.496 -12.808 1.00 66.69 100 PHE A N 1
ATOM 776 C CA . PHE A 1 100 ? 32.713 -5.869 -12.670 1.00 66.69 100 PHE A CA 1
ATOM 777 C C . PHE A 1 100 ? 31.337 -6.063 -13.327 1.00 66.69 100 PHE A C 1
ATOM 779 O O . PHE A 1 100 ? 31.174 -6.954 -14.156 1.00 66.69 100 PHE A O 1
ATOM 786 N N . PHE A 1 101 ? 30.365 -5.189 -13.048 1.00 65.31 101 PHE A N 1
ATOM 787 C CA . PHE A 1 101 ? 29.043 -5.280 -13.685 1.00 65.31 101 PHE A CA 1
ATOM 788 C C . PHE A 1 101 ? 29.066 -4.963 -15.172 1.00 65.31 101 PHE A C 1
ATOM 790 O O . PHE A 1 101 ? 28.308 -5.554 -15.936 1.00 65.31 101 PHE A O 1
ATOM 797 N N . THR A 1 102 ? 29.930 -4.039 -15.589 1.00 66.06 102 THR A N 1
ATOM 798 C CA . THR A 1 102 ? 30.129 -3.734 -17.007 1.00 66.06 102 THR A CA 1
ATOM 799 C C . THR A 1 102 ? 30.687 -4.948 -17.742 1.00 66.06 102 THR A C 1
ATOM 801 O O . THR A 1 102 ? 30.258 -5.232 -18.858 1.00 66.06 102 THR A O 1
ATOM 804 N N . ASP A 1 103 ? 31.629 -5.664 -17.132 1.00 68.12 103 ASP A N 1
ATOM 805 C CA . ASP A 1 103 ? 32.238 -6.855 -17.711 1.00 68.12 103 ASP A CA 1
ATOM 806 C C . ASP A 1 103 ? 31.219 -8.014 -17.760 1.00 68.12 103 ASP A C 1
ATOM 808 O O . ASP A 1 103 ? 31.058 -8.606 -18.823 1.00 68.12 103 ASP A O 1
ATOM 812 N N . ILE A 1 104 ? 30.397 -8.225 -16.720 1.00 67.44 104 ILE A N 1
ATOM 813 C CA . ILE A 1 104 ? 29.295 -9.214 -16.768 1.00 67.44 104 ILE A CA 1
ATOM 814 C C . ILE A 1 104 ? 28.218 -8.834 -17.796 1.00 67.44 104 ILE A C 1
ATOM 816 O O . ILE A 1 104 ? 27.752 -9.680 -18.555 1.00 67.44 104 ILE A O 1
ATOM 820 N N . ALA A 1 105 ? 27.823 -7.560 -17.869 1.00 65.25 105 ALA A N 1
ATOM 821 C CA . ALA A 1 105 ? 26.844 -7.102 -18.855 1.00 65.25 105 ALA A CA 1
ATOM 822 C C . ALA A 1 105 ? 27.354 -7.300 -20.295 1.00 65.25 105 ALA A C 1
ATOM 824 O O . ALA A 1 105 ? 26.581 -7.665 -21.180 1.00 65.25 105 ALA A O 1
ATOM 825 N N . LYS A 1 106 ? 28.663 -7.112 -20.527 1.00 67.44 106 LYS A N 1
ATOM 826 C CA . LYS A 1 106 ? 29.322 -7.401 -21.812 1.00 67.44 106 LYS A CA 1
ATOM 827 C C . LYS A 1 106 ? 29.368 -8.889 -22.147 1.00 67.44 106 LYS A C 1
ATOM 829 O O . LYS A 1 106 ? 29.356 -9.230 -23.325 1.00 67.44 106 LYS A O 1
ATOM 834 N N . GLU A 1 107 ? 29.424 -9.746 -21.134 1.00 65.00 107 GLU A N 1
ATOM 835 C CA . GLU A 1 107 ? 29.436 -11.207 -21.264 1.00 65.00 107 GLU A CA 1
ATOM 836 C C . GLU A 1 107 ? 28.031 -11.815 -21.410 1.00 65.00 107 GLU A C 1
ATOM 838 O O . GLU A 1 107 ? 27.901 -13.031 -21.552 1.00 65.00 107 GLU A O 1
ATOM 843 N N . SER A 1 108 ? 26.974 -10.994 -21.408 1.00 62.69 108 SER A N 1
ATOM 844 C CA . SER A 1 108 ? 25.605 -11.496 -21.523 1.00 62.69 108 SER A CA 1
ATOM 845 C C . SER A 1 108 ? 25.342 -12.192 -22.865 1.00 62.69 108 SER A C 1
ATOM 847 O O . SER A 1 108 ? 25.838 -11.770 -23.912 1.00 62.69 108 SER A O 1
ATOM 849 N N . SER A 1 109 ? 24.558 -13.271 -22.831 1.00 60.22 109 SER A N 1
ATOM 850 C CA . SER A 1 109 ? 24.544 -14.288 -23.887 1.00 60.22 109 SER A CA 1
ATOM 851 C C . SER A 1 109 ? 23.862 -13.874 -25.189 1.00 60.22 109 SER A C 1
ATOM 853 O O . SER A 1 109 ? 24.217 -14.418 -26.232 1.00 60.22 109 SER A O 1
ATOM 855 N N . GLU A 1 110 ? 22.898 -12.948 -25.159 1.00 65.75 110 GLU A N 1
ATOM 856 C CA . GLU A 1 110 ? 22.093 -12.632 -26.353 1.00 65.75 110 GLU A CA 1
ATOM 857 C C . GLU A 1 110 ? 22.078 -11.154 -26.757 1.00 65.75 110 GLU A C 1
ATOM 859 O O . GLU A 1 110 ? 22.080 -10.869 -27.954 1.00 65.75 110 GLU A O 1
ATOM 864 N N . ASN A 1 111 ? 22.117 -10.198 -25.816 1.00 75.12 111 ASN A N 1
ATOM 865 C CA . ASN A 1 111 ? 22.203 -8.776 -26.171 1.00 75.12 111 ASN A CA 1
ATOM 866 C C . ASN A 1 111 ? 22.898 -7.913 -25.095 1.00 75.12 111 ASN A C 1
ATOM 868 O O . ASN A 1 111 ? 22.236 -7.276 -24.268 1.00 75.12 111 ASN A O 1
ATOM 872 N N . PRO A 1 112 ? 24.241 -7.828 -25.133 1.00 81.44 112 PRO A N 1
ATOM 873 C CA . PRO A 1 112 ? 25.021 -7.013 -24.202 1.00 81.44 112 PRO A CA 1
ATOM 874 C C . PRO A 1 112 ? 24.652 -5.528 -24.175 1.00 81.44 112 PRO A C 1
ATOM 876 O O . PRO A 1 112 ? 24.819 -4.867 -23.150 1.00 81.44 112 PRO A O 1
ATOM 879 N N . GLU A 1 113 ? 24.148 -4.979 -25.285 1.00 84.88 113 GLU A N 1
ATOM 880 C CA . GLU A 1 113 ? 23.795 -3.559 -25.363 1.00 84.88 113 GLU A CA 1
ATOM 881 C C . GLU A 1 113 ? 22.611 -3.216 -24.458 1.00 84.88 113 GLU A C 1
ATOM 883 O O . GLU A 1 113 ? 22.605 -2.145 -23.854 1.00 84.88 113 GLU A O 1
ATOM 888 N N . ILE A 1 114 ? 21.635 -4.121 -24.327 1.00 86.31 114 ILE A N 1
ATOM 889 C CA . ILE A 1 114 ? 20.473 -3.904 -23.458 1.00 86.31 114 ILE A CA 1
ATOM 890 C C . ILE A 1 114 ? 20.881 -3.971 -21.989 1.00 86.31 114 ILE A C 1
ATOM 892 O O . ILE A 1 114 ? 20.512 -3.090 -21.216 1.00 86.31 114 ILE A O 1
ATOM 896 N N . SER A 1 115 ? 21.712 -4.937 -21.600 1.00 85.56 115 SER A N 1
ATOM 897 C CA . SER A 1 115 ? 22.204 -4.994 -20.220 1.00 85.56 115 SER A CA 1
ATOM 898 C C . SER A 1 115 ? 23.079 -3.805 -19.851 1.00 85.56 115 SER A C 1
ATOM 900 O O . SER A 1 115 ? 22.958 -3.278 -18.749 1.00 85.56 115 SER A O 1
ATOM 902 N N . LEU A 1 116 ? 23.924 -3.327 -20.768 1.00 84.25 116 LEU A N 1
ATOM 903 C CA . LEU A 1 116 ? 24.683 -2.096 -20.550 1.00 84.25 116 LEU A CA 1
ATOM 904 C C . LEU A 1 116 ? 23.769 -0.871 -20.462 1.00 84.25 116 LEU A C 1
ATOM 906 O O . LEU A 1 116 ? 24.029 0.028 -19.662 1.00 84.25 116 LEU A O 1
ATOM 910 N N . LEU A 1 117 ? 22.701 -0.820 -21.259 1.00 89.25 117 LEU A N 1
ATOM 911 C CA . LEU A 1 117 ? 21.708 0.243 -21.172 1.00 89.25 117 LEU A CA 1
ATOM 912 C C . LEU A 1 117 ? 21.028 0.247 -19.797 1.00 89.25 117 LEU A C 1
ATOM 914 O O . LEU A 1 117 ? 20.991 1.300 -19.157 1.00 89.25 117 LEU A O 1
ATOM 918 N N . ILE A 1 118 ? 20.544 -0.910 -19.332 1.00 88.44 118 ILE A N 1
ATOM 919 C CA . ILE A 1 118 ? 19.917 -1.064 -18.012 1.00 88.44 118 ILE A CA 1
ATOM 920 C C . ILE A 1 118 ? 20.898 -0.635 -16.919 1.00 88.44 118 ILE A C 1
ATOM 922 O O . ILE A 1 118 ? 20.577 0.240 -16.118 1.00 88.44 118 ILE A O 1
ATOM 926 N N . LEU A 1 119 ? 22.133 -1.142 -16.954 1.00 83.44 119 LEU A N 1
ATOM 927 C CA . LEU A 1 119 ? 23.175 -0.789 -15.991 1.00 83.44 119 LEU A CA 1
ATOM 928 C C . LEU A 1 119 ? 23.420 0.725 -15.916 1.00 83.44 119 LEU A C 1
ATOM 930 O O . LEU A 1 119 ? 23.546 1.279 -14.830 1.00 83.44 119 LEU A O 1
ATOM 934 N N . ASN A 1 120 ? 23.481 1.409 -17.057 1.00 83.69 120 ASN A N 1
ATOM 935 C CA . ASN A 1 120 ? 23.829 2.830 -17.100 1.00 83.69 120 ASN A CA 1
ATOM 936 C C . ASN A 1 120 ? 22.657 3.766 -16.777 1.00 83.69 120 ASN A C 1
ATOM 938 O O . ASN A 1 120 ? 22.890 4.910 -16.397 1.00 83.69 120 ASN A O 1
ATOM 942 N N . THR A 1 121 ? 21.413 3.318 -16.960 1.00 86.69 121 THR A N 1
ATOM 943 C CA . THR A 1 121 ? 20.228 4.185 -16.819 1.00 86.69 121 THR A CA 1
ATOM 944 C C . THR A 1 121 ? 19.381 3.854 -15.592 1.00 86.69 121 THR A C 1
ATOM 946 O O . THR A 1 121 ? 18.860 4.772 -14.958 1.00 86.69 121 THR A O 1
ATOM 949 N N . TRP A 1 122 ? 19.295 2.579 -15.203 1.00 88.94 122 TRP A N 1
ATOM 950 C CA . TRP A 1 122 ? 18.466 2.104 -14.091 1.00 88.94 122 TRP A CA 1
ATOM 951 C C . TRP A 1 122 ? 19.237 1.895 -12.779 1.00 88.94 122 TRP A C 1
ATOM 953 O O . TRP A 1 122 ? 18.626 1.986 -11.723 1.00 88.94 122 TRP A O 1
ATOM 963 N N . ASN A 1 123 ? 20.562 1.695 -12.778 1.00 78.44 123 ASN A N 1
ATOM 964 C CA . ASN A 1 123 ? 21.316 1.689 -11.505 1.00 78.44 123 ASN A CA 1
ATOM 965 C C . ASN A 1 123 ? 21.549 3.095 -10.945 1.00 78.44 123 ASN A C 1
ATOM 967 O O . ASN A 1 123 ? 21.801 3.267 -9.755 1.00 78.44 123 ASN A O 1
ATOM 971 N N . GLU A 1 124 ? 21.470 4.114 -11.799 1.00 78.31 124 GLU A N 1
ATOM 972 C CA . GLU A 1 124 ? 21.684 5.511 -11.432 1.00 78.31 124 GLU A CA 1
ATOM 973 C C . GLU A 1 124 ? 20.408 6.338 -11.646 1.00 78.31 124 GLU A C 1
ATOM 975 O O . GLU A 1 124 ? 20.463 7.443 -12.186 1.00 78.31 124 GLU A O 1
ATOM 980 N N . LEU A 1 125 ? 19.248 5.820 -11.209 1.00 82.44 125 LEU A N 1
ATOM 981 C CA . LEU A 1 125 ? 17.937 6.476 -11.380 1.00 82.44 125 LEU A CA 1
ATOM 982 C C . LEU A 1 125 ? 17.945 7.950 -10.966 1.00 82.44 125 LEU A C 1
ATOM 984 O O . LEU A 1 125 ? 17.343 8.782 -11.635 1.00 82.44 125 LEU A O 1
ATOM 988 N N . SER A 1 126 ? 18.666 8.287 -9.895 1.00 81.62 126 SER A N 1
ATOM 989 C CA . SER A 1 126 ? 18.768 9.654 -9.371 1.00 81.62 126 SER A CA 1
ATOM 990 C C . SER A 1 126 ? 19.455 10.647 -10.315 1.00 81.62 126 SER A C 1
ATOM 992 O O . SER A 1 126 ? 19.322 11.854 -10.118 1.00 81.62 126 SER A O 1
ATOM 994 N N . LYS A 1 127 ? 20.186 10.170 -11.330 1.00 84.81 127 LYS A N 1
ATOM 995 C CA . LYS A 1 127 ? 20.830 11.006 -12.356 1.00 84.81 127 LYS A CA 1
ATOM 996 C C . LYS A 1 127 ? 19.972 11.181 -13.611 1.00 84.81 127 LYS A C 1
ATOM 998 O O . LYS A 1 127 ? 20.327 11.988 -14.469 1.00 84.81 127 LYS A O 1
ATOM 1003 N N . SER A 1 128 ? 18.867 10.447 -13.720 1.00 84.75 128 SER A N 1
ATOM 1004 C CA . SER A 1 128 ? 17.966 10.467 -14.872 1.00 84.75 128 SER A CA 1
ATOM 1005 C C . SER A 1 128 ? 16.709 11.289 -14.585 1.00 84.75 128 SER A C 1
ATOM 1007 O O . SER A 1 128 ? 16.286 11.433 -13.439 1.00 84.75 128 SER A O 1
ATOM 1009 N N . ALA A 1 129 ? 16.089 11.828 -15.637 1.00 89.00 129 ALA A N 1
ATOM 1010 C CA . ALA A 1 129 ? 14.761 12.422 -15.513 1.00 89.00 129 ALA A CA 1
ATOM 1011 C C . ALA A 1 129 ? 13.706 11.333 -15.208 1.00 89.00 129 ALA A C 1
ATOM 1013 O O . ALA A 1 129 ? 13.868 10.198 -15.673 1.00 89.00 129 ALA A O 1
ATOM 1014 N N . PRO A 1 130 ? 12.621 11.659 -14.478 1.00 90.75 130 PRO A N 1
ATOM 1015 C CA . PRO A 1 130 ? 11.479 10.765 -14.282 1.00 90.75 130 PRO A CA 1
ATOM 1016 C C . PRO A 1 130 ? 11.028 10.077 -15.574 1.00 90.75 130 PRO A C 1
ATOM 1018 O O . PRO A 1 130 ? 10.849 10.735 -16.597 1.00 90.75 130 PRO A O 1
ATOM 1021 N N . GLY A 1 131 ? 10.872 8.752 -15.544 1.00 92.75 131 GLY A N 1
ATOM 1022 C CA . GLY A 1 131 ? 10.401 7.971 -16.694 1.00 92.75 131 GLY A CA 1
ATOM 1023 C C . GLY A 1 131 ? 11.430 7.723 -17.809 1.00 92.75 131 GLY A C 1
ATOM 1024 O O . GLY A 1 131 ? 11.242 6.815 -18.619 1.00 92.75 131 GLY A O 1
ATOM 1025 N N . HIS A 1 132 ? 12.541 8.468 -17.849 1.00 94.62 132 HIS A N 1
ATOM 1026 C CA . HIS A 1 132 ? 13.527 8.382 -18.931 1.00 94.62 132 HIS A CA 1
ATOM 1027 C C . HIS A 1 132 ? 14.178 6.991 -19.087 1.00 94.62 132 HIS A C 1
ATOM 1029 O O . HIS A 1 132 ? 14.250 6.509 -20.218 1.00 94.62 132 HIS A O 1
ATOM 1035 N N . PRO A 1 133 ? 14.603 6.291 -18.014 1.00 95.62 133 PRO A N 1
ATOM 1036 C CA . PRO A 1 133 ? 15.137 4.930 -18.137 1.00 95.62 133 PRO A CA 1
ATOM 1037 C C . PRO A 1 133 ? 14.150 3.954 -18.798 1.00 95.62 133 PRO A C 1
ATOM 1039 O O . PRO A 1 133 ? 14.545 3.139 -19.635 1.00 95.62 133 PRO A O 1
ATOM 1042 N N . GLY A 1 134 ? 12.858 4.090 -18.477 1.00 96.25 134 GLY A N 1
ATOM 1043 C CA . GLY A 1 134 ? 11.766 3.347 -19.107 1.00 96.25 134 GLY A CA 1
ATOM 1044 C C . GLY A 1 134 ? 11.610 3.654 -20.587 1.00 96.25 134 GLY A C 1
ATOM 1045 O O . GLY A 1 134 ? 11.484 2.744 -21.402 1.00 96.25 134 GLY A O 1
ATOM 1046 N N . GLU A 1 135 ? 11.676 4.935 -20.949 1.00 95.88 135 GLU A N 1
ATOM 1047 C CA . GLU A 1 135 ? 11.578 5.381 -22.337 1.00 95.88 135 GLU A CA 1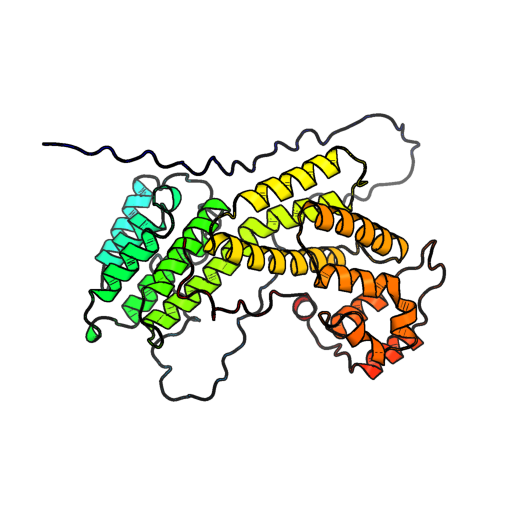
ATOM 1048 C C . GLU A 1 135 ? 12.690 4.810 -23.220 1.00 95.88 135 GLU A C 1
ATOM 1050 O O . GLU A 1 135 ? 12.409 4.287 -24.300 1.00 95.88 135 GLU A O 1
ATOM 1055 N N . VAL A 1 136 ? 13.945 4.902 -22.772 1.00 95.00 136 VAL A N 1
ATOM 1056 C CA . VAL A 1 136 ? 15.092 4.450 -23.571 1.00 95.00 136 VAL A CA 1
ATOM 1057 C C . VAL A 1 136 ? 15.096 2.928 -23.705 1.00 95.00 136 VAL A C 1
ATOM 1059 O O . VAL A 1 136 ? 15.369 2.414 -24.791 1.00 95.00 136 VAL A O 1
ATOM 1062 N N . LEU A 1 137 ? 14.743 2.202 -22.638 1.00 95.19 137 LEU A N 1
ATOM 1063 C CA . LEU A 1 137 ? 14.627 0.746 -22.696 1.00 95.19 137 LEU A CA 1
ATOM 1064 C C . LEU A 1 137 ? 13.488 0.305 -23.627 1.00 95.19 137 LEU A C 1
ATOM 1066 O O . LEU A 1 137 ? 13.700 -0.568 -24.465 1.00 95.19 137 LEU A O 1
ATOM 1070 N N . ALA A 1 138 ? 12.317 0.946 -23.548 1.00 94.94 138 ALA A N 1
ATOM 1071 C CA . ALA A 1 138 ? 11.195 0.651 -24.438 1.00 94.94 138 ALA A CA 1
ATOM 1072 C C . ALA A 1 138 ? 11.551 0.894 -25.911 1.00 94.94 138 ALA A C 1
ATOM 1074 O O . ALA A 1 138 ? 11.247 0.063 -26.764 1.00 94.94 138 ALA A O 1
ATOM 1075 N N . ALA A 1 139 ? 12.229 2.007 -26.217 1.00 94.38 139 ALA A N 1
ATOM 1076 C CA . ALA A 1 139 ? 12.695 2.295 -27.571 1.00 94.38 139 ALA A CA 1
ATOM 1077 C C . ALA A 1 139 ? 13.638 1.197 -28.084 1.00 94.38 139 ALA A C 1
ATOM 1079 O O . ALA A 1 139 ? 13.430 0.673 -29.175 1.00 94.38 139 ALA A O 1
ATOM 1080 N N . LYS A 1 140 ? 14.617 0.785 -27.267 1.00 92.38 140 LYS A N 1
ATOM 1081 C CA . LYS A 1 140 ? 15.583 -0.256 -27.641 1.00 92.38 140 LYS A CA 1
ATOM 1082 C C . LYS A 1 140 ? 14.929 -1.622 -27.859 1.00 92.38 140 LYS A C 1
ATOM 1084 O O . LYS A 1 140 ? 15.335 -2.339 -28.767 1.00 92.38 140 LYS A O 1
ATOM 1089 N N . LEU A 1 141 ? 13.931 -1.981 -27.050 1.00 91.00 141 LEU A N 1
ATOM 1090 C CA . LEU A 1 141 ? 13.200 -3.245 -27.185 1.00 91.00 141 LEU A CA 1
ATOM 1091 C C . LEU A 1 141 ? 12.276 -3.247 -28.411 1.00 91.00 141 LEU A C 1
ATOM 1093 O O . LEU A 1 141 ? 12.233 -4.241 -29.126 1.00 91.00 141 LEU A O 1
ATOM 1097 N N . ASN A 1 142 ? 11.606 -2.129 -28.703 1.00 89.62 142 ASN A N 1
ATOM 1098 C CA . ASN A 1 142 ? 10.752 -1.985 -29.889 1.00 89.62 142 ASN A CA 1
ATOM 1099 C C . ASN A 1 142 ? 11.544 -1.924 -31.214 1.00 89.62 142 ASN A C 1
ATOM 1101 O O . ASN A 1 142 ? 10.972 -2.150 -32.278 1.00 89.62 142 ASN A O 1
ATOM 1105 N N . GLU A 1 143 ? 12.841 -1.601 -31.177 1.00 89.44 143 GLU A N 1
ATOM 1106 C CA . GLU A 1 143 ? 13.735 -1.655 -32.347 1.00 89.44 143 GLU A CA 1
ATOM 1107 C C . GLU A 1 143 ? 14.158 -3.085 -32.721 1.00 89.44 143 GLU A C 1
ATOM 1109 O O . GLU A 1 143 ? 14.649 -3.309 -33.832 1.00 89.44 143 GLU A O 1
ATOM 1114 N N . LEU A 1 144 ? 13.998 -4.054 -31.813 1.00 85.44 144 LEU A N 1
ATOM 1115 C CA . LEU A 1 144 ? 14.335 -5.444 -32.095 1.00 85.44 144 LEU A CA 1
ATOM 1116 C C . LEU A 1 144 ? 13.295 -6.070 -33.038 1.00 85.44 144 LEU A C 1
ATOM 1118 O O . LEU A 1 144 ? 12.095 -5.876 -32.844 1.00 85.44 144 LEU A O 1
ATOM 1122 N N . PRO A 1 145 ? 13.721 -6.868 -34.035 1.00 80.12 145 PRO A N 1
ATOM 1123 C CA . PRO A 1 145 ? 12.793 -7.701 -34.795 1.00 80.12 145 PRO A CA 1
ATOM 1124 C C . PRO A 1 145 ? 12.025 -8.638 -33.851 1.00 80.12 145 PRO A C 1
ATOM 1126 O O . PRO A 1 145 ? 12.638 -9.199 -32.944 1.00 80.12 145 PRO A O 1
ATOM 1129 N N . GLU A 1 146 ? 10.726 -8.864 -34.084 1.00 70.81 146 GLU A N 1
ATOM 1130 C CA . GLU A 1 146 ? 9.897 -9.751 -33.239 1.00 70.81 146 GLU A CA 1
ATOM 1131 C C . GLU A 1 146 ? 10.530 -11.144 -33.065 1.00 70.81 146 GLU A C 1
ATOM 1133 O O . GLU A 1 146 ? 10.591 -11.664 -31.954 1.00 70.81 146 GLU A O 1
ATOM 1138 N N . ASP A 1 147 ? 11.124 -11.692 -34.130 1.00 71.75 147 ASP A N 1
ATOM 1139 C CA . ASP A 1 147 ? 11.815 -12.992 -34.128 1.00 71.75 147 ASP A CA 1
ATOM 1140 C C . ASP A 1 147 ? 13.103 -13.019 -33.275 1.00 71.75 147 ASP A C 1
ATOM 1142 O O . ASP A 1 147 ? 13.679 -14.082 -33.044 1.00 71.75 147 ASP A O 1
ATOM 1146 N N . SER A 1 148 ? 13.599 -11.853 -32.846 1.00 74.00 148 SER A N 1
ATOM 1147 C CA . SER A 1 148 ? 14.805 -11.694 -32.018 1.00 74.00 148 SER A CA 1
ATOM 1148 C C . SER A 1 148 ? 14.496 -11.517 -30.529 1.00 74.00 148 SER A C 1
ATOM 1150 O O . SER A 1 148 ? 15.424 -11.489 -29.722 1.00 74.00 148 SER A O 1
ATOM 1152 N N . ILE A 1 149 ? 13.217 -11.400 -30.151 1.00 79.69 149 ILE A N 1
ATOM 1153 C CA . ILE A 1 149 ? 12.785 -11.344 -28.751 1.00 79.69 149 ILE A CA 1
ATOM 1154 C C . ILE A 1 149 ? 12.656 -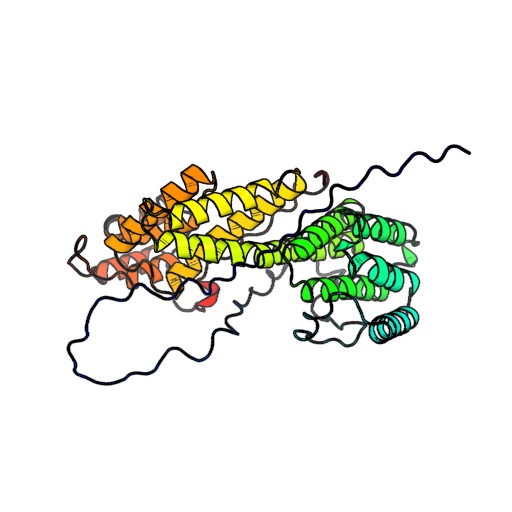12.781 -28.247 1.00 79.69 149 ILE A C 1
ATOM 1156 O O . ILE A 1 149 ? 11.585 -13.386 -28.211 1.00 79.69 149 ILE A O 1
ATOM 1160 N N . SER A 1 150 ? 13.800 -13.353 -27.902 1.00 81.25 150 SER A N 1
ATOM 1161 C CA . SER A 1 150 ? 13.888 -14.667 -27.287 1.00 81.25 150 SER A CA 1
ATOM 1162 C C . SER A 1 150 ? 13.426 -14.619 -25.819 1.00 81.25 150 SER A C 1
ATOM 1164 O O . SER A 1 150 ? 13.532 -13.591 -25.139 1.00 81.25 150 SER A O 1
ATOM 1166 N N . PRO A 1 151 ? 12.989 -15.759 -25.268 1.00 80.44 151 PRO A N 1
ATOM 1167 C CA . PRO A 1 151 ? 12.638 -15.855 -23.852 1.00 80.44 151 PRO A CA 1
ATOM 1168 C C . PRO A 1 151 ? 13.833 -15.609 -22.929 1.00 80.44 151 PRO A C 1
ATOM 1170 O O . PRO A 1 151 ? 13.697 -15.015 -21.865 1.00 80.44 151 PRO A O 1
ATOM 1173 N N . THR A 1 152 ? 15.023 -16.030 -23.357 1.00 80.38 152 THR A N 1
ATOM 1174 C CA . THR A 1 152 ? 16.286 -15.803 -22.650 1.00 80.38 152 THR A CA 1
ATOM 1175 C C . THR A 1 152 ? 16.589 -14.310 -22.514 1.00 80.38 152 THR A C 1
ATOM 1177 O O . THR A 1 152 ? 16.906 -13.859 -21.415 1.00 80.38 152 THR A O 1
ATOM 1180 N N . LEU A 1 153 ? 16.432 -13.527 -23.588 1.00 83.81 153 LEU A N 1
ATOM 1181 C CA . LEU A 1 153 ? 16.620 -12.079 -23.556 1.00 83.81 153 LEU A CA 1
ATOM 1182 C C . LEU A 1 153 ? 15.601 -11.398 -22.637 1.00 83.81 153 LEU A C 1
ATOM 1184 O O . LEU A 1 153 ? 15.979 -10.528 -21.854 1.00 83.81 153 LEU A O 1
ATOM 1188 N N . LEU A 1 154 ? 14.328 -11.800 -22.702 1.00 85.00 154 LEU A N 1
ATOM 1189 C CA . LEU A 1 154 ? 13.289 -11.274 -21.813 1.00 85.00 154 LEU A CA 1
ATOM 1190 C C . LEU A 1 154 ? 13.611 -11.575 -20.345 1.00 85.00 154 LEU A C 1
ATOM 1192 O O . LEU A 1 154 ? 13.653 -10.651 -19.533 1.00 85.00 154 LEU A O 1
ATOM 1196 N N . ASN A 1 155 ? 13.926 -12.832 -20.021 1.00 83.19 155 ASN A N 1
ATOM 1197 C CA . ASN A 1 155 ? 14.326 -13.242 -18.674 1.00 83.19 155 ASN A CA 1
ATOM 1198 C C . ASN A 1 155 ? 15.519 -12.431 -18.178 1.00 83.19 155 ASN A C 1
ATOM 1200 O O . ASN A 1 155 ? 15.494 -11.922 -17.065 1.00 83.19 155 ASN A O 1
ATOM 1204 N N . GLN A 1 156 ? 16.538 -12.256 -19.017 1.00 84.69 156 GLN A N 1
ATOM 1205 C CA . GLN A 1 156 ? 17.705 -11.454 -18.680 1.00 84.69 156 GLN A CA 1
ATOM 1206 C C . GLN A 1 156 ? 17.324 -9.997 -18.381 1.00 84.69 156 GLN A C 1
ATOM 1208 O O . GLN A 1 156 ? 17.743 -9.461 -17.361 1.00 84.69 156 GLN A O 1
ATOM 1213 N N . CYS A 1 157 ? 16.530 -9.353 -19.239 1.00 88.44 157 CYS A N 1
ATOM 1214 C CA . CYS A 1 157 ? 16.147 -7.952 -19.057 1.00 88.44 157 CYS A CA 1
ATOM 1215 C C . CYS A 1 157 ? 15.327 -7.749 -17.780 1.00 88.44 157 CYS A C 1
ATOM 1217 O O . CYS A 1 157 ? 15.654 -6.888 -16.966 1.00 88.44 157 CYS A O 1
ATOM 1219 N N . PHE A 1 158 ? 14.271 -8.541 -17.590 1.00 90.94 158 PHE A N 1
ATOM 1220 C CA . PHE A 1 158 ? 13.355 -8.356 -16.467 1.00 90.94 158 PHE A CA 1
ATOM 1221 C C . PHE A 1 158 ? 13.930 -8.862 -15.140 1.00 90.94 158 PHE A C 1
ATOM 1223 O O . PHE A 1 158 ? 13.664 -8.236 -14.120 1.00 90.94 158 PHE A O 1
ATOM 1230 N N . ALA A 1 159 ? 14.806 -9.876 -15.141 1.00 86.81 159 ALA A N 1
ATOM 1231 C CA . ALA A 1 159 ? 15.576 -10.237 -13.948 1.00 86.81 159 ALA A CA 1
ATOM 1232 C C . ALA A 1 159 ? 16.546 -9.120 -13.534 1.00 86.81 159 ALA A C 1
ATOM 1234 O O . ALA A 1 159 ? 16.699 -8.852 -12.351 1.00 86.81 159 ALA A O 1
ATOM 1235 N N . GLN A 1 160 ? 17.163 -8.401 -14.482 1.00 88.00 160 GLN A N 1
ATOM 1236 C CA . GLN A 1 160 ? 17.998 -7.239 -14.139 1.00 88.00 160 GLN A CA 1
ATOM 1237 C C . GLN A 1 160 ? 17.177 -6.101 -13.529 1.00 88.00 160 GLN A C 1
ATOM 1239 O O . GLN A 1 160 ? 17.628 -5.462 -12.582 1.00 88.00 160 GLN A O 1
ATOM 1244 N N . LEU A 1 161 ? 15.976 -5.840 -14.051 1.00 92.31 161 LEU A N 1
ATOM 1245 C CA . LEU A 1 161 ? 15.080 -4.844 -13.462 1.00 92.31 161 LEU A CA 1
ATOM 1246 C C . LEU A 1 161 ? 14.595 -5.268 -12.068 1.00 92.31 161 LEU A C 1
ATOM 1248 O O . LEU A 1 161 ? 14.483 -4.414 -11.188 1.00 92.31 161 LEU A O 1
ATOM 1252 N N . ASP A 1 162 ? 14.353 -6.560 -11.849 1.00 89.19 162 ASP A N 1
ATOM 1253 C CA . ASP A 1 162 ? 13.975 -7.096 -10.541 1.00 89.19 162 ASP A CA 1
ATOM 1254 C C . ASP A 1 162 ? 15.137 -7.051 -9.531 1.00 89.19 162 ASP A C 1
ATOM 1256 O O . ASP A 1 162 ? 14.968 -6.586 -8.402 1.00 89.19 162 ASP A O 1
ATOM 1260 N N . ASP A 1 163 ? 16.356 -7.398 -9.955 1.00 85.31 163 ASP A N 1
ATOM 1261 C CA . ASP A 1 163 ? 17.578 -7.212 -9.164 1.00 85.31 163 ASP A CA 1
ATOM 1262 C C . ASP A 1 163 ? 17.710 -5.741 -8.724 1.00 85.31 163 ASP A C 1
ATOM 1264 O O . ASP A 1 163 ? 17.942 -5.448 -7.551 1.00 85.31 163 ASP A O 1
ATOM 1268 N N . ILE A 1 164 ? 17.484 -4.786 -9.633 1.00 88.69 164 ILE A N 1
ATOM 1269 C CA . ILE A 1 164 ? 17.496 -3.355 -9.296 1.00 88.69 164 ILE A CA 1
ATOM 1270 C C . ILE A 1 164 ? 16.411 -3.036 -8.272 1.00 88.69 164 ILE A C 1
ATOM 1272 O O . ILE A 1 164 ? 16.716 -2.439 -7.237 1.00 88.69 164 ILE A O 1
ATOM 1276 N N . ARG A 1 165 ? 15.170 -3.471 -8.511 1.00 91.50 165 ARG A N 1
ATOM 1277 C CA . ARG A 1 165 ? 14.034 -3.258 -7.605 1.00 91.50 165 ARG A CA 1
ATOM 1278 C C . ARG A 1 165 ? 14.348 -3.707 -6.179 1.00 91.50 165 ARG A C 1
ATOM 1280 O O . ARG A 1 165 ? 14.140 -2.940 -5.238 1.00 91.50 165 ARG A O 1
ATOM 1287 N N . THR A 1 166 ? 14.887 -4.914 -6.009 1.00 85.69 166 THR A N 1
ATOM 1288 C CA . THR A 1 166 ? 15.183 -5.484 -4.683 1.00 85.69 166 THR A CA 1
ATOM 1289 C C . THR A 1 166 ? 16.302 -4.744 -3.940 1.00 85.69 166 THR A C 1
ATOM 1291 O O . THR A 1 166 ? 16.349 -4.776 -2.708 1.00 85.69 166 THR A O 1
ATOM 1294 N N . THR A 1 167 ? 17.163 -4.009 -4.653 1.00 83.56 167 THR A N 1
ATOM 1295 C CA . THR A 1 167 ? 18.225 -3.179 -4.052 1.00 83.56 167 THR A CA 1
ATOM 1296 C C . THR A 1 167 ? 17.781 -1.763 -3.674 1.00 83.56 167 THR A C 1
ATOM 1298 O O . THR A 1 167 ? 18.517 -1.050 -2.984 1.00 83.56 167 THR A O 1
ATOM 1301 N N . ILE A 1 168 ? 16.572 -1.338 -4.063 1.00 85.31 168 ILE A N 1
ATOM 1302 C CA . ILE A 1 168 ? 16.055 -0.003 -3.744 1.00 85.31 168 ILE A CA 1
ATOM 1303 C C . ILE A 1 168 ? 15.885 0.151 -2.229 1.00 85.31 168 ILE A C 1
ATOM 1305 O O . ILE A 1 168 ? 15.101 -0.537 -1.571 1.00 85.31 168 ILE A O 1
ATOM 1309 N N . SER A 1 169 ? 16.603 1.116 -1.660 1.00 83.38 169 SER A N 1
ATOM 1310 C CA . SER A 1 169 ? 16.567 1.427 -0.228 1.00 83.38 169 SER A CA 1
ATOM 1311 C C . SER A 1 169 ? 15.916 2.770 0.094 1.00 83.38 169 SER A C 1
ATOM 1313 O O . SER A 1 169 ? 15.478 2.958 1.224 1.00 83.38 169 SER A O 1
ATOM 1315 N N . SER A 1 170 ? 15.828 3.689 -0.875 1.00 85.94 170 SER A N 1
ATOM 1316 C CA . SER A 1 170 ? 15.317 5.043 -0.649 1.00 85.94 170 SER A CA 1
ATOM 1317 C C . SER A 1 170 ? 13.924 5.259 -1.261 1.00 85.94 170 SER A C 1
ATOM 1319 O O . SER A 1 170 ? 13.672 4.788 -2.376 1.00 85.94 170 SER A O 1
ATOM 1321 N N . PRO A 1 171 ? 13.046 6.038 -0.602 1.00 86.00 171 PRO A N 1
ATOM 1322 C CA . PRO A 1 171 ? 11.756 6.444 -1.164 1.00 86.00 171 PRO A CA 1
ATOM 1323 C C . PRO A 1 171 ? 11.863 7.171 -2.512 1.00 86.00 171 PRO A C 1
ATOM 1325 O O . PRO A 1 171 ? 11.035 6.960 -3.394 1.00 86.00 171 PRO A O 1
ATOM 1328 N N . ILE A 1 172 ? 12.911 7.985 -2.717 1.00 86.81 172 ILE A N 1
ATOM 1329 C CA . ILE A 1 172 ? 13.124 8.699 -3.992 1.00 86.81 172 ILE A CA 1
ATOM 1330 C C . ILE A 1 172 ? 13.357 7.709 -5.126 1.00 86.81 172 ILE A C 1
ATOM 1332 O O . ILE A 1 172 ? 12.715 7.783 -6.170 1.00 86.81 172 ILE A O 1
ATOM 1336 N N . SER A 1 173 ? 14.294 6.784 -4.910 1.00 89.19 173 SER A N 1
ATOM 1337 C CA . SER A 1 173 ? 14.648 5.767 -5.894 1.00 89.19 173 SER A CA 1
ATOM 1338 C C . SER A 1 173 ? 13.441 4.892 -6.214 1.00 89.19 173 SER A C 1
ATOM 1340 O O . SER A 1 173 ? 13.247 4.559 -7.376 1.00 89.19 173 SER A O 1
ATOM 1342 N N . ALA A 1 174 ? 12.601 4.586 -5.220 1.00 91.19 174 ALA A N 1
ATOM 1343 C CA . ALA A 1 174 ? 11.368 3.836 -5.430 1.00 91.19 174 ALA A CA 1
ATOM 1344 C C . ALA A 1 174 ? 10.379 4.589 -6.339 1.00 91.19 174 ALA A C 1
ATOM 1346 O O . ALA A 1 174 ? 9.888 4.008 -7.303 1.00 91.19 174 ALA A O 1
ATOM 1347 N N . CYS A 1 175 ? 10.156 5.892 -6.114 1.00 91.50 175 CYS A N 1
ATOM 1348 C CA . CYS A 1 175 ? 9.326 6.720 -7.000 1.00 91.50 175 CYS A CA 1
ATOM 1349 C C . CYS A 1 175 ? 9.876 6.789 -8.433 1.00 91.50 175 CYS A C 1
ATOM 1351 O O . CYS A 1 175 ? 9.119 6.651 -9.392 1.00 91.50 175 CYS A O 1
ATOM 1353 N N . LEU A 1 176 ? 11.188 6.995 -8.592 1.00 92.75 176 LEU A N 1
ATOM 1354 C CA . LEU A 1 176 ? 11.825 7.086 -9.911 1.00 92.75 176 LEU A CA 1
ATOM 1355 C C . LEU A 1 176 ? 11.790 5.748 -10.660 1.00 92.75 176 LEU A C 1
ATOM 1357 O O . LEU A 1 176 ? 11.595 5.726 -11.878 1.00 92.75 176 LEU A O 1
ATOM 1361 N N . PHE A 1 177 ? 11.954 4.639 -9.936 1.00 95.31 177 PHE A N 1
ATOM 1362 C CA . PHE A 1 177 ? 11.821 3.293 -10.483 1.00 95.31 177 PHE A CA 1
ATOM 1363 C C . PHE A 1 177 ? 10.391 3.053 -10.963 1.00 95.31 177 PHE A C 1
ATOM 1365 O O . PHE A 1 177 ? 10.195 2.715 -12.125 1.00 95.31 177 PHE A O 1
ATOM 1372 N N . TYR A 1 178 ? 9.399 3.353 -10.121 1.00 95.75 178 TYR A N 1
ATOM 1373 C CA . TYR A 1 178 ? 7.982 3.292 -10.476 1.00 95.75 178 TYR A CA 1
ATOM 1374 C C . TYR A 1 178 ? 7.656 4.111 -11.738 1.00 95.75 178 TYR A C 1
ATOM 1376 O O . TYR A 1 178 ? 7.060 3.582 -12.673 1.00 95.75 178 TYR A O 1
ATOM 1384 N N . GLN A 1 179 ? 8.099 5.371 -11.821 1.00 95.50 179 GLN A N 1
ATOM 1385 C CA . GLN A 1 179 ? 7.862 6.212 -13.002 1.00 95.50 179 GLN A CA 1
ATOM 1386 C C . GLN A 1 179 ? 8.521 5.624 -14.259 1.00 95.50 179 GLN A C 1
ATOM 1388 O O . GLN A 1 179 ? 7.955 5.694 -15.347 1.00 95.50 179 GLN A O 1
ATOM 1393 N N . SER A 1 180 ? 9.699 5.010 -14.124 1.00 97.12 180 SER A N 1
ATOM 1394 C CA . SER A 1 180 ? 10.392 4.342 -15.233 1.00 97.12 180 SER A CA 1
ATOM 1395 C C . SER A 1 180 ? 9.661 3.076 -15.685 1.00 97.12 180 SER A C 1
ATOM 1397 O O . SER A 1 180 ? 9.452 2.884 -16.882 1.00 97.12 180 SER A O 1
ATOM 1399 N N . CYS A 1 181 ? 9.203 2.242 -14.750 1.00 96.81 181 CYS A N 1
ATOM 1400 C CA . CYS A 1 181 ? 8.393 1.065 -15.054 1.00 96.81 181 CYS A CA 1
ATOM 1401 C C . CYS A 1 181 ? 7.048 1.437 -15.687 1.00 96.81 181 CYS A C 1
ATOM 1403 O O . CYS A 1 181 ? 6.620 0.767 -16.622 1.00 96.81 181 CYS A O 1
ATOM 1405 N N . LEU A 1 182 ? 6.419 2.531 -15.245 1.00 96.38 182 LEU A N 1
ATOM 1406 C CA . LEU A 1 182 ? 5.193 3.047 -15.846 1.00 96.38 182 LEU A CA 1
ATOM 1407 C C . LEU A 1 182 ? 5.399 3.393 -17.326 1.00 96.38 182 LEU A C 1
ATOM 1409 O O . LEU A 1 182 ? 4.642 2.912 -18.165 1.00 96.38 182 LEU A O 1
ATOM 1413 N N . VAL A 1 183 ? 6.436 4.171 -17.669 1.00 96.44 183 VAL A N 1
ATOM 1414 C CA . VAL A 1 183 ? 6.727 4.492 -19.082 1.00 96.44 183 VAL A CA 1
ATOM 1415 C C . VAL A 1 183 ? 7.003 3.232 -19.887 1.00 96.44 183 VAL A C 1
ATOM 1417 O O . VAL A 1 183 ? 6.504 3.097 -21.004 1.00 96.44 183 VAL A O 1
ATOM 1420 N N . LEU A 1 184 ? 7.804 2.317 -19.333 1.00 96.50 184 LEU A N 1
ATOM 1421 C CA . LEU A 1 184 ? 8.132 1.056 -19.987 1.00 96.50 184 LEU A CA 1
ATOM 1422 C C . LEU A 1 184 ? 6.851 0.279 -20.316 1.00 96.50 184 LEU A C 1
ATOM 1424 O O . LEU A 1 184 ? 6.630 -0.084 -21.468 1.00 96.50 184 LEU A O 1
ATOM 1428 N N . TYR A 1 185 ? 5.970 0.111 -19.329 1.00 95.12 185 TYR A N 1
ATOM 1429 C CA . TYR A 1 185 ? 4.667 -0.519 -19.502 1.00 95.12 185 TYR A CA 1
ATOM 1430 C C . TYR A 1 185 ? 3.817 0.201 -20.559 1.00 95.12 185 TYR A C 1
ATOM 1432 O O . TYR A 1 185 ? 3.271 -0.451 -21.446 1.00 95.12 185 TYR A O 1
ATOM 1440 N N . GLN A 1 186 ? 3.708 1.530 -20.510 1.00 94.38 186 GLN A N 1
ATOM 1441 C CA . GLN A 1 186 ? 2.898 2.319 -21.448 1.00 94.38 186 GLN A CA 1
ATOM 1442 C C . GLN A 1 186 ? 3.389 2.228 -22.903 1.00 94.38 186 GLN A C 1
ATOM 1444 O O . GLN A 1 186 ? 2.575 2.259 -23.824 1.00 94.38 186 GLN A O 1
ATOM 1449 N N . LYS A 1 187 ? 4.706 2.123 -23.124 1.00 94.75 187 LYS A N 1
ATOM 1450 C CA . LYS A 1 187 ? 5.319 2.154 -24.465 1.00 94.75 187 LYS A CA 1
ATOM 1451 C C . LYS A 1 187 ? 5.501 0.784 -25.121 1.00 94.75 187 LYS A C 1
ATOM 1453 O O . LYS A 1 187 ? 5.816 0.735 -26.312 1.00 94.75 187 LYS A O 1
ATOM 1458 N N . LEU A 1 188 ? 5.340 -0.307 -24.377 1.00 92.81 188 LEU A N 1
ATOM 1459 C CA . LEU A 1 188 ? 5.466 -1.665 -24.905 1.00 92.81 188 LEU A CA 1
ATOM 1460 C C . LEU A 1 188 ? 4.112 -2.227 -25.383 1.00 92.81 188 LEU A C 1
ATOM 1462 O O . LEU A 1 188 ? 3.060 -1.864 -24.844 1.00 92.81 188 LEU A O 1
ATOM 1466 N N . PRO A 1 189 ? 4.107 -3.097 -26.412 1.00 88.00 189 PRO A N 1
ATOM 1467 C CA . PRO A 1 189 ? 2.878 -3.592 -27.027 1.00 88.00 189 PRO A CA 1
ATOM 1468 C C . PRO A 1 189 ? 2.079 -4.488 -26.072 1.00 88.00 189 PRO A C 1
ATOM 1470 O O . PRO A 1 189 ? 2.566 -5.509 -25.585 1.00 88.00 189 PRO A O 1
ATOM 1473 N N . LYS A 1 190 ? 0.818 -4.117 -25.832 1.00 88.69 190 LYS A N 1
ATOM 1474 C CA . LYS A 1 190 ? -0.108 -4.857 -24.961 1.00 88.69 190 LYS A CA 1
ATOM 1475 C C . LYS A 1 190 ? -0.532 -6.184 -25.596 1.00 88.69 190 LYS A C 1
ATOM 1477 O O . LYS A 1 190 ? -0.619 -6.284 -26.817 1.00 88.69 190 LYS A O 1
ATOM 1482 N N . GLY A 1 191 ? -0.834 -7.185 -24.766 1.00 81.75 191 GLY A N 1
ATOM 1483 C CA . GLY A 1 191 ? -1.234 -8.521 -25.234 1.00 81.75 191 GLY A CA 1
ATOM 1484 C C . GLY A 1 191 ? -0.094 -9.320 -25.878 1.00 81.75 191 GLY A C 1
ATOM 1485 O O . GLY A 1 191 ? -0.345 -10.260 -26.628 1.00 81.75 191 GLY A O 1
ATOM 1486 N N . THR A 1 192 ? 1.152 -8.920 -25.616 1.00 86.75 192 THR A N 1
ATOM 1487 C CA . THR A 1 192 ? 2.364 -9.657 -25.981 1.00 86.75 192 THR A CA 1
ATOM 1488 C C . THR A 1 192 ? 3.097 -10.072 -24.709 1.00 86.75 192 THR A C 1
ATOM 1490 O O . THR A 1 192 ? 2.962 -9.395 -23.690 1.00 86.75 192 THR A O 1
ATOM 1493 N N . ILE A 1 193 ? 3.940 -11.108 -24.786 1.00 86.19 193 ILE A N 1
ATOM 1494 C CA . ILE A 1 193 ? 4.780 -11.553 -23.656 1.00 86.19 193 ILE A CA 1
ATOM 1495 C C . ILE A 1 193 ? 5.624 -10.386 -23.116 1.00 86.19 193 ILE A C 1
ATOM 1497 O O . ILE A 1 193 ? 5.748 -10.197 -21.913 1.00 86.19 193 ILE A O 1
ATOM 1501 N N . LEU A 1 194 ? 6.163 -9.547 -24.006 1.00 88.12 194 LEU A N 1
ATOM 1502 C CA . LEU A 1 194 ? 6.935 -8.367 -23.619 1.00 88.12 194 LEU A CA 1
ATOM 1503 C C . LEU A 1 194 ? 6.092 -7.352 -22.824 1.00 88.12 194 LEU A C 1
ATOM 1505 O O . LEU A 1 194 ? 6.563 -6.796 -21.832 1.00 88.12 194 LEU A O 1
ATOM 1509 N N . GLY A 1 195 ? 4.849 -7.118 -23.250 1.00 88.56 195 GLY A N 1
ATOM 1510 C CA . GLY A 1 195 ? 3.904 -6.263 -22.533 1.00 88.56 195 GLY A CA 1
ATOM 1511 C C . GLY A 1 195 ? 3.479 -6.839 -21.180 1.00 88.56 195 GLY A C 1
ATOM 1512 O O . GLY A 1 195 ? 3.324 -6.078 -20.229 1.00 88.56 195 GLY A O 1
ATOM 1513 N N . GLU A 1 196 ? 3.331 -8.161 -21.079 1.00 88.81 196 GLU A N 1
ATOM 1514 C CA . GLU A 1 196 ? 3.022 -8.875 -19.832 1.00 88.81 196 GLU A CA 1
ATOM 1515 C C . GLU A 1 196 ? 4.177 -8.774 -18.828 1.00 88.81 196 GLU A C 1
ATOM 1517 O O . GLU A 1 196 ? 3.969 -8.321 -17.707 1.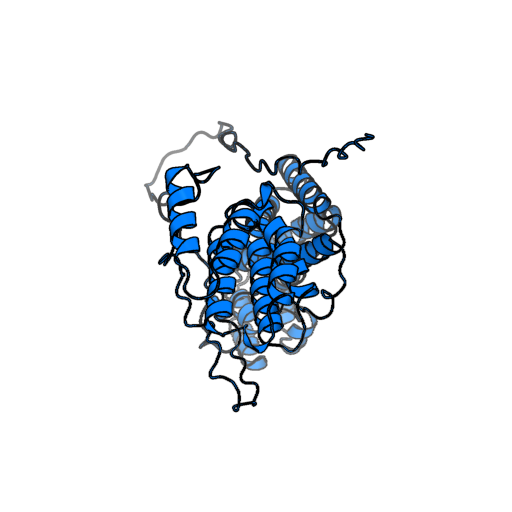00 88.81 196 GLU A O 1
ATOM 1522 N N . CYS A 1 197 ? 5.420 -9.044 -19.242 1.00 89.75 197 CYS A N 1
ATOM 1523 C CA . CYS A 1 197 ? 6.580 -8.864 -18.363 1.00 89.75 197 CYS A CA 1
ATOM 1524 C C . CYS A 1 197 ? 6.733 -7.404 -17.890 1.00 89.75 197 CYS A C 1
ATOM 1526 O O . CYS A 1 197 ? 7.100 -7.145 -16.743 1.00 89.75 197 CYS A O 1
ATOM 1528 N N . ALA A 1 198 ? 6.429 -6.431 -18.760 1.00 93.38 198 ALA A N 1
ATOM 1529 C CA . ALA A 1 198 ? 6.439 -5.014 -18.402 1.00 93.38 198 ALA A CA 1
ATOM 1530 C C . ALA A 1 198 ? 5.336 -4.643 -17.400 1.00 93.38 198 ALA A C 1
ATOM 1532 O O . ALA A 1 198 ? 5.557 -3.808 -16.523 1.00 93.38 198 ALA A O 1
ATOM 1533 N N . LEU A 1 199 ? 4.161 -5.263 -17.519 1.00 92.06 199 LEU A N 1
ATOM 1534 C CA . LEU A 1 199 ? 3.058 -5.121 -16.575 1.00 92.06 199 LEU A CA 1
ATOM 1535 C C . LEU A 1 199 ? 3.427 -5.686 -15.197 1.00 92.06 199 LEU A C 1
ATOM 1537 O O . LEU A 1 199 ? 3.162 -5.036 -14.185 1.00 92.06 199 LEU A O 1
ATOM 1541 N N . ASP A 1 200 ? 4.070 -6.851 -15.156 1.00 90.88 200 ASP A N 1
ATOM 1542 C CA . ASP A 1 200 ? 4.463 -7.504 -13.906 1.00 90.88 200 ASP A CA 1
ATOM 1543 C C . ASP A 1 200 ? 5.515 -6.687 -13.150 1.00 90.88 200 ASP A C 1
ATOM 1545 O O . ASP A 1 200 ? 5.307 -6.344 -11.985 1.00 90.88 200 ASP A O 1
ATOM 1549 N N . ILE A 1 201 ? 6.593 -6.250 -13.816 1.00 94.00 201 ILE A N 1
ATOM 1550 C CA . ILE A 1 201 ? 7.589 -5.390 -13.154 1.00 94.00 201 ILE A CA 1
ATOM 1551 C C . ILE A 1 201 ? 6.992 -4.037 -12.740 1.00 94.00 201 ILE A C 1
ATOM 1553 O O . ILE A 1 201 ? 7.398 -3.456 -11.733 1.00 94.00 201 ILE A O 1
ATOM 1557 N N . PHE A 1 202 ? 6.004 -3.528 -13.482 1.00 94.62 202 PHE A N 1
ATOM 1558 C CA . PHE A 1 202 ? 5.291 -2.313 -13.110 1.00 94.62 202 PHE A CA 1
ATOM 1559 C C . PHE A 1 202 ? 4.462 -2.500 -11.833 1.00 94.62 202 PHE A C 1
ATOM 1561 O O . PHE A 1 202 ? 4.582 -1.674 -10.926 1.00 94.62 202 PHE A O 1
ATOM 1568 N N . ARG A 1 203 ? 3.711 -3.599 -11.695 1.00 92.12 203 ARG A N 1
ATOM 1569 C CA . ARG A 1 203 ? 3.018 -3.954 -10.439 1.00 92.12 203 ARG A CA 1
ATOM 1570 C C . ARG A 1 203 ? 3.987 -4.019 -9.265 1.00 92.12 203 ARG A C 1
ATOM 1572 O O . ARG A 1 203 ? 3.777 -3.353 -8.252 1.00 92.12 203 ARG A O 1
ATOM 1579 N N . GLU A 1 204 ? 5.092 -4.734 -9.443 1.00 91.50 204 GLU A N 1
ATOM 1580 C CA . GLU A 1 204 ? 6.133 -4.871 -8.423 1.00 91.50 204 GLU A CA 1
ATOM 1581 C C . GLU A 1 204 ? 6.783 -3.527 -8.059 1.00 91.50 204 GLU A C 1
ATOM 1583 O O . GLU A 1 204 ? 7.145 -3.290 -6.901 1.00 91.50 204 GLU A O 1
ATOM 1588 N N . SER A 1 205 ? 6.899 -2.604 -9.018 1.00 94.25 205 SER A N 1
ATOM 1589 C CA . SER A 1 205 ? 7.394 -1.248 -8.764 1.00 94.25 205 SER A CA 1
ATOM 1590 C C . SER A 1 205 ? 6.450 -0.435 -7.870 1.00 94.25 205 SER A C 1
ATOM 1592 O O . SER A 1 205 ? 6.926 0.282 -6.986 1.00 94.25 205 SER A O 1
ATOM 1594 N N . ILE A 1 206 ? 5.128 -0.586 -8.039 1.00 93.44 206 ILE A N 1
ATOM 1595 C CA . ILE A 1 206 ? 4.121 0.067 -7.190 1.00 93.44 206 ILE A CA 1
ATOM 1596 C C . ILE A 1 206 ? 4.215 -0.488 -5.773 1.00 93.44 206 ILE A C 1
ATOM 1598 O O . ILE A 1 206 ? 4.304 0.296 -4.831 1.00 93.44 206 ILE A O 1
ATOM 1602 N N . ILE A 1 207 ? 4.262 -1.815 -5.618 1.00 91.00 207 ILE A N 1
ATOM 1603 C CA . ILE A 1 207 ? 4.399 -2.473 -4.309 1.00 91.00 207 ILE A CA 1
ATOM 1604 C C . ILE A 1 207 ? 5.669 -1.987 -3.607 1.00 91.00 207 ILE A C 1
ATOM 1606 O O . ILE A 1 207 ? 5.623 -1.558 -2.457 1.00 91.00 207 ILE A O 1
ATOM 1610 N N . THR A 1 208 ? 6.794 -1.954 -4.325 1.00 91.50 208 THR A N 1
ATOM 1611 C CA . THR A 1 208 ? 8.077 -1.477 -3.788 1.00 91.50 208 THR A CA 1
ATOM 1612 C C . THR A 1 208 ? 7.984 -0.031 -3.305 1.00 91.50 208 THR A C 1
ATOM 1614 O O . THR A 1 208 ? 8.447 0.286 -2.209 1.00 91.50 208 THR A O 1
ATOM 1617 N N . ALA A 1 209 ? 7.370 0.856 -4.092 1.00 92.06 209 ALA A N 1
ATOM 1618 C CA . ALA A 1 209 ? 7.144 2.238 -3.686 1.00 92.06 209 ALA A CA 1
ATOM 1619 C C . ALA A 1 209 ? 6.212 2.333 -2.468 1.00 92.06 209 ALA A C 1
ATOM 1621 O O . ALA A 1 209 ? 6.529 3.061 -1.526 1.00 92.06 209 ALA A O 1
ATOM 1622 N N . CYS A 1 210 ? 5.129 1.551 -2.442 1.00 91.75 210 CYS A N 1
ATOM 1623 C CA . CYS A 1 210 ? 4.205 1.482 -1.313 1.00 91.75 210 CYS A CA 1
ATOM 1624 C C . CYS A 1 210 ? 4.909 1.065 -0.026 1.00 91.75 210 CYS A C 1
ATOM 1626 O O . CYS A 1 210 ? 4.770 1.766 0.965 1.00 91.75 210 CYS A O 1
ATOM 1628 N N . THR A 1 211 ? 5.728 0.015 -0.035 1.00 89.56 211 THR A N 1
ATOM 1629 C CA . THR A 1 211 ? 6.481 -0.397 1.158 1.00 89.56 211 THR A CA 1
ATOM 1630 C C . THR A 1 211 ? 7.500 0.666 1.571 1.00 89.56 211 THR A C 1
ATOM 1632 O O . THR A 1 211 ? 7.494 1.129 2.707 1.00 89.56 211 THR A O 1
ATOM 1635 N N . LYS A 1 212 ? 8.357 1.126 0.647 1.00 88.94 212 LYS A N 1
ATOM 1636 C CA . LYS A 1 212 ? 9.470 2.033 0.990 1.00 88.94 212 LYS A CA 1
ATOM 1637 C C . LYS A 1 212 ? 9.003 3.391 1.502 1.00 88.94 212 LYS A C 1
ATOM 1639 O O . LYS A 1 212 ? 9.654 3.960 2.372 1.00 88.94 212 LYS A O 1
ATOM 1644 N N . ILE A 1 213 ? 7.924 3.925 0.935 1.00 89.44 213 ILE A N 1
ATOM 1645 C CA . ILE A 1 213 ? 7.347 5.209 1.347 1.00 89.44 213 ILE A CA 1
ATOM 1646 C C . ILE A 1 213 ? 6.372 5.000 2.507 1.00 89.44 213 ILE A C 1
ATOM 1648 O O . ILE A 1 213 ? 6.342 5.789 3.450 1.00 89.44 213 ILE A O 1
ATOM 1652 N N . GLY A 1 214 ? 5.564 3.946 2.425 1.00 88.00 214 GLY A N 1
ATOM 1653 C CA . GLY A 1 214 ? 4.490 3.665 3.359 1.00 88.00 214 GLY A CA 1
ATOM 1654 C C . GLY A 1 214 ? 4.995 3.382 4.762 1.00 88.00 214 GLY A C 1
ATOM 1655 O O . GLY A 1 214 ? 4.429 3.938 5.689 1.00 88.00 214 GLY A O 1
ATOM 1656 N N . ASP A 1 215 ? 6.078 2.622 4.939 1.00 85.25 215 ASP A N 1
ATOM 1657 C CA . ASP A 1 215 ? 6.584 2.265 6.274 1.00 85.25 215 ASP A CA 1
ATOM 1658 C C . ASP A 1 215 ? 6.928 3.497 7.133 1.00 85.25 215 ASP A C 1
ATOM 1660 O O . ASP A 1 215 ? 6.599 3.544 8.320 1.00 85.25 215 ASP A O 1
ATOM 1664 N N . GLU A 1 216 ? 7.527 4.535 6.534 1.00 85.88 216 GLU A N 1
ATOM 1665 C CA . GLU A 1 216 ? 7.785 5.809 7.224 1.00 85.88 216 GLU A CA 1
ATOM 1666 C C . GLU A 1 216 ? 6.472 6.488 7.634 1.00 85.88 216 GLU A C 1
ATOM 1668 O O . GLU A 1 216 ? 6.336 7.002 8.745 1.00 85.88 216 GLU A O 1
ATOM 1673 N N . ILE A 1 217 ? 5.485 6.490 6.739 1.00 91.38 217 ILE A N 1
ATOM 1674 C CA . ILE A 1 217 ? 4.195 7.121 7.000 1.00 91.38 217 ILE A CA 1
ATOM 1675 C C . ILE A 1 217 ? 3.415 6.337 8.067 1.00 91.38 217 ILE A C 1
ATOM 1677 O O . ILE A 1 217 ? 2.847 6.965 8.959 1.00 91.38 217 ILE A O 1
ATOM 1681 N N . VAL A 1 218 ? 3.422 4.999 8.039 1.00 91.31 218 VAL A N 1
ATOM 1682 C CA . VAL A 1 218 ? 2.814 4.149 9.079 1.00 91.31 218 VAL A CA 1
ATOM 1683 C C . VAL A 1 218 ? 3.385 4.511 10.446 1.00 91.31 218 VAL A C 1
ATOM 1685 O O . VAL A 1 218 ? 2.618 4.765 11.371 1.00 91.31 218 VAL A O 1
ATOM 1688 N N . ASP A 1 219 ? 4.711 4.608 10.577 1.00 89.50 219 ASP A N 1
ATOM 1689 C CA . ASP A 1 219 ? 5.359 4.987 11.837 1.00 89.50 219 ASP A CA 1
ATOM 1690 C C . ASP A 1 219 ? 4.896 6.370 12.335 1.00 89.50 219 ASP A C 1
ATOM 1692 O O . ASP A 1 219 ? 4.593 6.542 13.520 1.00 89.50 219 ASP A O 1
ATOM 1696 N N . LEU A 1 220 ? 4.748 7.348 11.434 1.00 91.38 220 LEU A N 1
ATOM 1697 C CA . LEU A 1 220 ? 4.186 8.659 11.773 1.00 91.38 220 LEU A CA 1
ATOM 1698 C C . LEU A 1 220 ? 2.739 8.557 12.278 1.00 91.38 220 LEU A C 1
ATOM 1700 O O . LEU A 1 220 ? 2.416 9.168 13.299 1.00 91.38 220 LEU A O 1
ATOM 1704 N N . TYR A 1 221 ? 1.879 7.780 11.613 1.00 92.94 221 TYR A N 1
ATOM 1705 C CA . TYR A 1 221 ? 0.500 7.557 12.060 1.00 92.94 221 TYR A CA 1
ATOM 1706 C C . TYR A 1 221 ? 0.454 6.888 13.436 1.00 92.94 221 TYR A C 1
ATOM 1708 O O . TYR A 1 221 ? -0.210 7.393 14.338 1.00 92.94 221 TYR A O 1
ATOM 1716 N N . ILE A 1 222 ? 1.200 5.801 13.639 1.00 89.69 222 ILE A N 1
ATOM 1717 C CA . ILE A 1 222 ? 1.227 5.069 14.913 1.00 89.69 222 ILE A CA 1
ATOM 1718 C C . ILE A 1 222 ? 1.718 5.964 16.054 1.00 89.69 222 ILE A C 1
ATOM 1720 O O . ILE A 1 222 ? 1.117 5.975 17.129 1.00 89.69 222 ILE A O 1
ATOM 1724 N N . LYS A 1 223 ? 2.756 6.778 15.821 1.00 89.81 223 LYS A N 1
ATOM 1725 C CA . LYS A 1 223 ? 3.213 7.777 16.797 1.00 89.81 223 LYS A CA 1
ATOM 1726 C C . LYS A 1 223 ? 2.142 8.822 17.087 1.00 89.81 223 LYS A C 1
ATOM 1728 O O . LYS A 1 223 ? 1.936 9.160 18.249 1.00 89.81 223 LYS A O 1
ATOM 1733 N N . ALA A 1 224 ? 1.456 9.330 16.063 1.00 89.94 224 ALA A N 1
ATOM 1734 C CA . ALA A 1 224 ? 0.391 10.312 16.244 1.00 89.94 224 ALA A CA 1
ATOM 1735 C C . ALA A 1 224 ? -0.763 9.757 17.096 1.00 89.94 224 ALA A C 1
ATOM 1737 O O . ALA A 1 224 ? -1.195 10.439 18.021 1.00 89.94 224 ALA A O 1
ATOM 1738 N N . LEU A 1 225 ? -1.179 8.507 16.864 1.00 88.12 225 LEU A N 1
ATOM 1739 C CA . LEU A 1 225 ? -2.251 7.824 17.608 1.00 88.12 225 LEU A CA 1
ATOM 1740 C C . LEU A 1 225 ? -1.935 7.589 19.098 1.00 88.12 225 LEU A C 1
ATOM 1742 O O . LEU A 1 225 ? -2.822 7.289 19.894 1.00 88.12 225 LEU A O 1
ATOM 1746 N N . GLN A 1 226 ? -0.669 7.702 19.500 1.00 85.19 226 GLN A N 1
ATOM 1747 C CA . GLN A 1 226 ? -0.252 7.570 20.900 1.00 85.19 226 GLN A CA 1
ATOM 1748 C C . GLN A 1 226 ? -0.179 8.919 21.631 1.00 85.19 226 GLN A C 1
ATOM 1750 O O . GLN A 1 226 ? -0.055 8.957 22.859 1.00 85.19 226 GLN A O 1
ATOM 1755 N N . LEU A 1 227 ? -0.255 10.032 20.902 1.00 84.50 227 LEU A N 1
ATOM 1756 C CA . LEU A 1 227 ? -0.141 11.383 21.440 1.00 84.50 227 LEU A CA 1
ATOM 1757 C C . LEU A 1 227 ? -1.525 11.994 21.688 1.00 84.50 227 LEU A C 1
ATOM 1759 O O . LEU A 1 227 ? -2.536 11.513 21.199 1.00 84.50 227 LEU A O 1
ATOM 1763 N N . SER A 1 228 ? -1.576 13.064 22.483 1.00 82.69 228 SER A N 1
ATOM 1764 C CA . SER A 1 228 ? -2.776 13.909 22.541 1.00 82.69 228 SER A CA 1
ATOM 1765 C C . SER A 1 228 ? -2.804 14.815 21.315 1.00 82.69 228 SER A C 1
ATOM 1767 O O . SER A 1 228 ? -1.766 15.400 20.976 1.00 82.69 228 SER A O 1
ATOM 1769 N N . SER A 1 229 ? -3.968 14.975 20.691 1.00 82.88 229 SER A N 1
ATOM 1770 C CA . SER A 1 229 ? -4.101 15.791 19.488 1.00 82.88 229 SER A CA 1
ATOM 1771 C C . SER A 1 229 ? -3.818 17.284 19.714 1.00 82.88 229 SER A C 1
ATOM 1773 O O . SER A 1 229 ? -3.241 17.962 18.863 1.00 82.88 229 SER A O 1
ATOM 1775 N N . ASP A 1 230 ? -4.035 17.775 20.938 1.00 83.88 230 ASP A N 1
ATOM 1776 C CA . ASP A 1 230 ? -3.664 19.135 21.346 1.00 83.88 230 ASP A CA 1
ATOM 1777 C C . ASP A 1 230 ? -2.141 19.366 21.420 1.00 83.88 230 ASP A C 1
ATOM 1779 O O . ASP A 1 230 ? -1.676 20.511 21.514 1.00 83.88 230 ASP A O 1
ATOM 1783 N N . SER A 1 231 ? -1.336 18.297 21.409 1.00 89.06 231 SER A N 1
ATOM 1784 C CA . SER A 1 231 ? 0.108 18.393 21.611 1.00 89.06 231 SER A CA 1
ATOM 1785 C C . SER A 1 231 ? 0.840 18.994 20.407 1.00 89.06 231 SER A C 1
ATOM 1787 O O . SER A 1 231 ? 0.544 18.728 19.243 1.00 89.06 231 SER A O 1
ATOM 1789 N N . GLU A 1 232 ? 1.889 19.770 20.682 1.00 91.06 232 GLU A N 1
ATOM 1790 C CA . GLU A 1 232 ? 2.747 20.333 19.630 1.00 91.06 232 GLU A CA 1
ATOM 1791 C C . GLU A 1 232 ? 3.465 19.249 18.810 1.00 91.06 232 GLU A C 1
ATOM 1793 O O . GLU A 1 232 ? 3.752 19.450 17.631 1.00 91.06 232 GLU A O 1
ATOM 1798 N N . ILE A 1 233 ? 3.739 18.083 19.407 1.00 90.25 233 ILE A N 1
ATOM 1799 C CA . ILE A 1 233 ? 4.360 16.951 18.704 1.00 90.25 233 ILE A CA 1
ATOM 1800 C C . ILE A 1 233 ? 3.377 16.351 17.695 1.00 90.25 233 ILE A C 1
ATOM 1802 O O . ILE A 1 233 ? 3.759 16.136 16.546 1.00 90.25 233 ILE A O 1
ATOM 1806 N N . PHE A 1 234 ? 2.111 16.160 18.080 1.00 90.19 234 PHE A N 1
ATOM 1807 C CA . PHE A 1 234 ? 1.067 15.697 17.165 1.00 90.19 234 PHE A CA 1
ATOM 1808 C C . PHE A 1 234 ? 0.939 16.630 15.954 1.00 90.19 234 PHE A C 1
ATOM 1810 O O . PHE A 1 234 ? 1.048 16.186 14.812 1.00 90.19 234 PHE A O 1
ATOM 1817 N N . LYS A 1 235 ? 0.848 17.947 16.184 1.00 90.06 235 LYS A N 1
ATOM 1818 C CA . LYS A 1 235 ? 0.777 18.942 15.097 1.00 90.06 235 LYS A CA 1
ATOM 1819 C C . LYS A 1 235 ? 1.987 18.886 14.163 1.00 90.06 235 LYS A C 1
ATOM 1821 O O . LYS A 1 235 ? 1.832 19.040 12.953 1.00 90.06 235 LYS A O 1
ATOM 1826 N N . LYS A 1 236 ? 3.196 18.663 14.693 1.00 93.38 236 LYS A N 1
ATOM 1827 C CA . LYS A 1 236 ? 4.408 18.483 13.872 1.00 93.38 236 LYS A CA 1
ATOM 1828 C C . LYS A 1 236 ? 4.308 17.246 12.981 1.00 93.38 236 LYS A C 1
ATOM 1830 O O . LYS A 1 236 ? 4.628 17.345 11.799 1.00 93.38 236 LYS A O 1
ATOM 1835 N N . ILE A 1 237 ? 3.839 16.120 13.520 1.00 93.12 237 ILE A N 1
ATOM 1836 C CA . ILE A 1 237 ? 3.644 14.886 12.747 1.00 93.12 237 ILE A CA 1
ATOM 1837 C C . ILE A 1 237 ? 2.600 15.101 11.646 1.00 93.12 237 ILE A C 1
ATOM 1839 O O . ILE A 1 237 ? 2.870 14.814 10.484 1.00 93.12 237 ILE A O 1
ATOM 1843 N N . VAL A 1 238 ? 1.446 15.687 11.970 1.00 91.31 238 VAL A N 1
ATOM 1844 C CA . VAL A 1 238 ? 0.389 15.956 10.983 1.00 91.31 238 VAL A CA 1
ATOM 1845 C C . VAL A 1 238 ? 0.868 16.911 9.882 1.00 91.31 238 VAL A C 1
ATOM 1847 O O . VAL A 1 238 ? 0.629 16.669 8.698 1.00 91.31 238 VAL A O 1
ATOM 1850 N N . ASN A 1 239 ? 1.614 17.963 10.234 1.00 91.31 239 ASN A N 1
ATOM 1851 C CA . ASN A 1 239 ? 2.232 18.847 9.242 1.00 91.31 239 ASN A CA 1
ATOM 1852 C C . ASN A 1 239 ? 3.225 18.098 8.344 1.00 91.31 239 ASN A C 1
ATOM 1854 O O . ASN A 1 239 ? 3.278 18.362 7.144 1.00 91.31 239 ASN A O 1
ATOM 1858 N N . ARG A 1 240 ? 3.971 17.132 8.891 1.00 90.75 240 ARG A N 1
ATOM 1859 C CA . ARG A 1 240 ? 4.868 16.289 8.099 1.00 90.75 240 ARG A CA 1
ATOM 1860 C C . ARG A 1 240 ? 4.104 15.392 7.126 1.00 90.75 240 ARG A C 1
ATOM 1862 O O . ARG A 1 240 ? 4.483 15.319 5.961 1.00 90.75 240 ARG A O 1
ATOM 1869 N N . LEU A 1 241 ? 3.006 14.775 7.560 1.00 92.12 241 LEU A N 1
ATOM 1870 C CA . LEU A 1 241 ? 2.124 13.998 6.680 1.00 92.12 241 LEU A CA 1
ATOM 1871 C C . LEU A 1 241 ? 1.599 14.857 5.516 1.00 92.12 241 LEU A C 1
ATOM 1873 O O . LEU A 1 241 ? 1.611 14.423 4.363 1.00 92.12 241 LEU A O 1
ATOM 1877 N N . LEU A 1 242 ? 1.229 16.114 5.788 1.00 90.88 242 LEU A N 1
ATOM 1878 C CA . LEU A 1 242 ? 0.837 17.075 4.753 1.00 90.88 242 LEU A CA 1
ATOM 1879 C C . LEU A 1 242 ? 1.974 17.426 3.788 1.00 90.88 242 LEU A C 1
ATOM 1881 O O . LEU A 1 242 ? 1.739 17.572 2.589 1.00 90.88 242 LEU A O 1
ATOM 1885 N N . GLU A 1 243 ? 3.196 17.608 4.287 1.00 90.44 243 GLU A N 1
ATOM 1886 C CA . GLU A 1 243 ? 4.364 17.842 3.434 1.00 90.44 243 GLU A CA 1
ATOM 1887 C C . GLU A 1 243 ? 4.640 16.653 2.517 1.00 90.44 243 GLU A C 1
ATOM 1889 O O . GLU A 1 243 ? 4.909 16.858 1.336 1.00 90.44 243 GLU A O 1
ATOM 1894 N N . ILE A 1 244 ? 4.534 15.428 3.038 1.00 88.94 244 ILE A N 1
ATOM 1895 C CA . ILE A 1 244 ? 4.692 14.200 2.254 1.00 88.94 244 ILE A CA 1
ATOM 1896 C C . ILE A 1 244 ? 3.627 14.145 1.157 1.00 88.94 244 ILE A C 1
ATOM 1898 O O . ILE A 1 244 ? 3.977 14.007 -0.013 1.00 88.94 244 ILE A O 1
ATOM 1902 N N . ARG A 1 245 ? 2.349 14.356 1.499 1.00 89.12 245 ARG A N 1
ATOM 1903 C CA . ARG A 1 245 ? 1.238 14.392 0.533 1.00 89.12 245 ARG A CA 1
ATOM 1904 C C . ARG A 1 245 ? 1.488 15.363 -0.622 1.00 89.12 245 ARG A C 1
ATOM 1906 O O . ARG A 1 245 ? 1.214 15.028 -1.771 1.00 89.12 245 ARG A O 1
ATOM 1913 N N . LYS A 1 246 ? 1.998 16.563 -0.324 1.00 88.38 246 LYS A N 1
ATOM 1914 C CA . LYS A 1 246 ? 2.253 17.621 -1.321 1.00 88.38 246 LYS A CA 1
ATOM 1915 C C . LYS A 1 246 ? 3.326 17.257 -2.348 1.00 88.38 246 LYS A C 1
ATOM 1917 O O . LYS A 1 246 ? 3.402 17.917 -3.379 1.00 88.38 246 LYS A O 1
ATOM 1922 N N . ARG A 1 247 ? 4.164 16.254 -2.071 1.00 84.75 247 ARG A N 1
ATOM 1923 C CA . ARG A 1 247 ? 5.206 15.793 -3.003 1.00 84.75 247 ARG A CA 1
ATOM 1924 C C . ARG A 1 247 ? 4.646 14.971 -4.161 1.00 84.75 247 ARG A C 1
ATOM 1926 O O . ARG A 1 247 ? 5.342 14.819 -5.155 1.00 84.75 247 ARG A O 1
ATOM 1933 N N . PHE A 1 248 ? 3.419 14.470 -4.035 1.00 90.31 248 PHE A N 1
ATOM 1934 C CA . PHE A 1 248 ? 2.717 13.760 -5.095 1.00 90.31 248 PHE A CA 1
ATOM 1935 C C . PHE A 1 248 ? 1.829 14.758 -5.830 1.00 90.31 248 PHE A C 1
ATOM 1937 O O . PHE A 1 248 ? 0.732 15.055 -5.366 1.00 90.31 248 PHE A O 1
ATOM 1944 N N . SER A 1 249 ? 2.348 15.353 -6.904 1.00 87.88 249 SER A N 1
ATOM 1945 C CA . SER A 1 249 ? 1.715 16.496 -7.576 1.00 87.88 249 SER A CA 1
ATOM 1946 C C . SER A 1 249 ? 1.309 16.219 -9.020 1.00 87.88 249 SER A C 1
ATOM 1948 O O . SER A 1 249 ? 0.441 16.916 -9.547 1.00 87.88 249 SER A O 1
ATOM 1950 N N . THR A 1 250 ? 1.911 15.220 -9.664 1.00 89.69 250 THR A N 1
ATOM 1951 C CA . THR A 1 250 ? 1.551 14.817 -11.028 1.00 89.69 250 THR A CA 1
ATOM 1952 C C . THR A 1 250 ? 0.469 13.736 -11.021 1.00 89.69 250 THR A C 1
ATOM 1954 O O . THR A 1 250 ? 0.306 13.050 -10.009 1.00 89.69 250 THR A O 1
ATOM 1957 N N . PRO A 1 251 ? -0.282 13.533 -12.122 1.00 92.06 251 PRO A N 1
ATOM 1958 C CA . PRO A 1 251 ? -1.327 12.510 -12.171 1.00 92.06 251 PRO A CA 1
ATOM 1959 C C . PRO A 1 251 ? -0.819 11.109 -11.799 1.00 92.06 251 PRO A C 1
ATOM 1961 O O . PRO A 1 251 ? -1.444 10.423 -10.990 1.00 92.06 251 PRO A O 1
ATOM 1964 N N . SER A 1 252 ? 0.342 10.700 -12.325 1.00 91.88 252 SER A N 1
ATOM 1965 C CA . SER A 1 252 ? 0.949 9.405 -11.990 1.00 91.88 252 SER A CA 1
ATOM 1966 C C . SER A 1 252 ? 1.327 9.295 -10.511 1.00 91.88 252 SER A C 1
ATOM 1968 O O . SER A 1 252 ? 1.170 8.232 -9.911 1.00 91.88 252 SER A O 1
ATOM 1970 N N . GLN A 1 253 ? 1.809 10.382 -9.909 1.00 91.31 253 GLN A N 1
ATOM 1971 C CA . GLN A 1 253 ? 2.182 10.421 -8.500 1.00 91.31 253 GLN A CA 1
ATOM 1972 C C . GLN A 1 253 ? 0.956 10.407 -7.591 1.00 91.31 253 GLN A C 1
ATOM 1974 O O . GLN A 1 253 ? 0.953 9.699 -6.594 1.00 91.31 253 GLN A O 1
ATOM 1979 N N . GLU A 1 254 ? -0.094 11.148 -7.934 1.00 91.38 254 GLU A N 1
ATOM 1980 C CA . GLU A 1 254 ? -1.379 11.120 -7.229 1.00 91.38 254 GLU A CA 1
ATOM 1981 C C . GLU A 1 254 ? -1.959 9.706 -7.190 1.00 91.38 254 GLU A C 1
ATOM 1983 O O . GLU A 1 254 ? -2.409 9.224 -6.151 1.00 91.38 254 GLU A O 1
ATOM 1988 N N . LYS A 1 255 ? -1.874 8.991 -8.313 1.00 91.69 255 LYS A N 1
ATOM 1989 C CA . LYS A 1 255 ? -2.356 7.618 -8.382 1.00 91.69 255 LYS A CA 1
ATOM 1990 C C . LYS A 1 255 ? -1.492 6.642 -7.580 1.00 91.69 255 LYS A C 1
ATOM 1992 O O . LYS A 1 255 ? -2.037 5.784 -6.888 1.00 91.69 255 LYS A O 1
ATOM 1997 N N . LEU A 1 256 ? -0.166 6.811 -7.599 1.00 92.38 256 LEU A N 1
ATOM 1998 C CA . LEU A 1 256 ? 0.727 6.085 -6.691 1.00 92.38 256 LEU A CA 1
ATOM 1999 C C . LEU A 1 256 ? 0.392 6.393 -5.225 1.00 92.38 256 LEU A C 1
ATOM 2001 O O . LEU A 1 256 ? 0.372 5.486 -4.400 1.00 92.38 256 LEU A O 1
ATOM 2005 N N . TYR A 1 257 ? 0.099 7.652 -4.896 1.00 92.31 257 TYR A N 1
ATOM 2006 C CA . TYR A 1 257 ? -0.256 8.045 -3.538 1.00 92.31 257 TYR A CA 1
ATOM 2007 C C . TYR A 1 257 ? -1.529 7.353 -3.056 1.00 92.31 257 TYR A C 1
ATOM 2009 O O . TYR A 1 257 ? -1.562 6.900 -1.920 1.00 92.31 257 TYR A O 1
ATOM 2017 N N . ASN A 1 258 ? -2.537 7.181 -3.912 1.00 91.06 258 ASN A N 1
ATOM 2018 C CA . ASN A 1 258 ? -3.726 6.401 -3.557 1.00 91.06 258 ASN A CA 1
ATOM 2019 C C . ASN A 1 258 ? -3.383 4.938 -3.229 1.00 91.06 258 ASN A C 1
ATOM 2021 O O . ASN A 1 258 ? -3.874 4.419 -2.231 1.00 91.06 258 ASN A O 1
ATOM 2025 N N . CYS A 1 259 ? -2.474 4.312 -3.987 1.00 91.94 259 CYS A N 1
ATOM 2026 C CA . CYS A 1 259 ? -1.980 2.963 -3.674 1.00 91.94 259 CYS A CA 1
ATOM 2027 C C . CYS A 1 259 ? -1.235 2.940 -2.327 1.00 91.94 259 CYS A C 1
ATOM 2029 O O . CYS A 1 259 ? -1.396 2.018 -1.530 1.00 91.94 259 CYS A O 1
ATOM 2031 N N . ILE A 1 260 ? -0.453 3.988 -2.036 1.00 92.62 260 ILE A N 1
ATOM 2032 C CA . ILE A 1 260 ? 0.187 4.156 -0.727 1.00 92.62 260 ILE A CA 1
ATOM 2033 C C . ILE A 1 260 ? -0.884 4.259 0.363 1.00 92.62 260 ILE A C 1
ATOM 2035 O O . ILE A 1 260 ? -0.750 3.594 1.377 1.00 92.62 260 ILE A O 1
ATOM 2039 N N . ILE A 1 261 ? -1.962 5.025 0.179 1.00 92.19 261 ILE A N 1
ATOM 2040 C CA . ILE A 1 261 ? -3.039 5.111 1.178 1.00 92.19 261 ILE A CA 1
ATOM 2041 C C . ILE A 1 261 ? -3.677 3.746 1.449 1.00 92.19 261 ILE A C 1
ATOM 2043 O O . ILE A 1 261 ? -3.880 3.410 2.612 1.00 92.19 261 ILE A O 1
ATOM 2047 N N . GLU A 1 262 ? -3.932 2.939 0.421 1.00 91.44 262 GLU A N 1
ATOM 2048 C CA . GLU A 1 262 ? -4.442 1.573 0.602 1.00 91.44 262 GLU A CA 1
ATOM 2049 C C . GLU A 1 262 ? -3.471 0.692 1.400 1.00 91.44 262 GLU A C 1
ATOM 2051 O O . GLU A 1 262 ? -3.892 -0.042 2.299 1.00 91.44 262 GLU A O 1
ATOM 2056 N N . TYR A 1 263 ? -2.165 0.812 1.132 1.00 92.56 263 TYR A N 1
ATOM 2057 C CA . TYR A 1 263 ? -1.127 0.167 1.938 1.00 92.56 263 TYR A CA 1
ATOM 2058 C C . TYR A 1 263 ? -1.183 0.619 3.400 1.00 92.56 263 TYR A C 1
ATOM 2060 O O . TYR A 1 263 ? -1.173 -0.218 4.302 1.00 92.56 263 TYR A O 1
ATOM 2068 N N . LEU A 1 264 ? -1.265 1.930 3.644 1.00 93.44 264 LEU A N 1
ATOM 2069 C CA . LEU A 1 264 ? -1.317 2.499 4.991 1.00 93.44 264 LEU A CA 1
ATOM 2070 C C . LEU A 1 264 ? -2.538 2.014 5.765 1.00 93.44 264 LEU A C 1
ATOM 2072 O O . LEU A 1 264 ? -2.398 1.636 6.924 1.00 93.44 264 LEU A O 1
ATOM 2076 N N . ASP A 1 265 ? -3.705 2.001 5.123 1.00 93.88 265 ASP A N 1
ATOM 2077 C CA . ASP A 1 265 ? -4.963 1.549 5.718 1.00 93.88 265 ASP A CA 1
ATOM 2078 C C . ASP A 1 265 ? -4.833 0.110 6.243 1.00 93.88 265 ASP A C 1
ATOM 2080 O O . ASP A 1 265 ? -5.141 -0.176 7.401 1.00 93.88 265 ASP A O 1
ATOM 2084 N N . CYS A 1 266 ? -4.243 -0.779 5.436 1.00 92.50 266 CYS A N 1
ATOM 2085 C CA . CYS A 1 266 ? -3.983 -2.161 5.835 1.00 92.50 266 CYS A CA 1
ATOM 2086 C C . CYS A 1 266 ? -2.907 -2.265 6.928 1.00 92.50 266 CYS A C 1
ATOM 2088 O O . CYS A 1 266 ? -3.095 -2.964 7.922 1.00 92.50 266 CYS A O 1
ATOM 2090 N N . GLN A 1 267 ? -1.769 -1.584 6.767 1.00 92.75 267 GLN A N 1
ATOM 2091 C CA . GLN A 1 267 ? -0.630 -1.747 7.674 1.00 92.75 267 GLN A CA 1
ATOM 2092 C C . GLN A 1 267 ? -0.848 -1.120 9.048 1.00 92.75 267 GLN A C 1
ATOM 2094 O O . GLN A 1 267 ? -0.419 -1.691 10.052 1.00 92.75 267 GLN A O 1
ATOM 2099 N N . ILE A 1 268 ? -1.531 0.023 9.129 1.00 93.56 268 ILE A N 1
ATOM 2100 C CA . ILE A 1 268 ? -1.896 0.637 10.412 1.00 93.56 268 ILE A CA 1
ATOM 2101 C C . ILE A 1 268 ? -2.858 -0.289 11.159 1.00 93.56 268 ILE A C 1
ATOM 2103 O O . ILE A 1 268 ? -2.625 -0.590 12.331 1.00 93.56 268 ILE A O 1
ATOM 2107 N N . ALA A 1 269 ? -3.875 -0.814 10.471 1.00 93.06 269 ALA A N 1
ATOM 2108 C CA . ALA A 1 269 ? -4.798 -1.793 11.029 1.00 93.06 269 ALA A CA 1
ATOM 2109 C C . ALA A 1 269 ? -4.074 -3.055 11.532 1.00 93.06 269 ALA A C 1
ATOM 2111 O O . ALA A 1 269 ? -4.219 -3.416 12.702 1.00 93.06 269 ALA A O 1
ATOM 2112 N N . ASN A 1 270 ? -3.221 -3.667 10.706 1.00 92.00 270 ASN A N 1
ATOM 2113 C CA . ASN A 1 270 ? -2.423 -4.834 11.092 1.00 92.00 270 ASN A CA 1
ATOM 2114 C C . ASN A 1 270 ? -1.523 -4.543 12.298 1.00 92.00 270 ASN A C 1
ATOM 2116 O O . ASN A 1 270 ? -1.457 -5.342 13.229 1.00 92.00 270 ASN A O 1
ATOM 2120 N N . THR A 1 271 ? -0.868 -3.380 12.322 1.00 91.06 271 THR A N 1
ATOM 2121 C CA . THR A 1 271 ? -0.007 -2.958 13.436 1.00 91.06 271 THR A CA 1
ATOM 2122 C C . THR A 1 271 ? -0.799 -2.824 14.734 1.00 91.06 271 THR A C 1
ATOM 2124 O O . THR A 1 271 ? -0.312 -3.223 15.791 1.00 91.06 271 THR A O 1
ATOM 2127 N N . VAL A 1 272 ? -2.018 -2.284 14.671 1.00 89.25 272 VAL A N 1
ATOM 2128 C CA . VAL A 1 272 ? -2.906 -2.145 15.833 1.00 89.25 272 VAL A CA 1
ATOM 2129 C C . VAL A 1 272 ? -3.384 -3.502 16.348 1.00 89.25 272 VAL A C 1
ATOM 2131 O O . VAL A 1 272 ? -3.406 -3.693 17.564 1.00 89.25 272 VAL A O 1
ATOM 2134 N N . ILE A 1 273 ? -3.698 -4.446 15.454 1.00 87.75 273 ILE A N 1
ATOM 2135 C CA . ILE A 1 273 ? -4.062 -5.824 15.818 1.00 87.75 273 ILE A CA 1
ATOM 2136 C C . ILE A 1 273 ? -2.882 -6.533 16.487 1.00 87.75 273 ILE A C 1
ATOM 2138 O O . ILE A 1 273 ? -3.006 -7.001 17.614 1.00 87.75 273 ILE A O 1
ATOM 2142 N N . ILE A 1 274 ? -1.734 -6.595 15.804 1.00 87.50 274 ILE A N 1
ATOM 2143 C CA . ILE A 1 274 ? -0.554 -7.361 16.236 1.00 87.50 274 ILE A CA 1
ATOM 2144 C C . ILE A 1 274 ? -0.014 -6.841 17.568 1.00 87.50 274 ILE A C 1
ATOM 2146 O O . ILE A 1 274 ? 0.389 -7.622 18.425 1.00 87.50 274 ILE A O 1
ATOM 2150 N N . ASN A 1 275 ? -0.004 -5.519 17.750 1.00 87.88 275 ASN A N 1
ATOM 2151 C CA . ASN A 1 275 ? 0.497 -4.900 18.973 1.00 87.88 275 ASN A CA 1
ATOM 2152 C C . ASN A 1 275 ? -0.588 -4.693 20.034 1.00 87.88 275 ASN A C 1
ATOM 2154 O O . ASN A 1 275 ? -0.315 -4.026 21.032 1.00 87.88 275 ASN A O 1
ATOM 2158 N N . HIS A 1 276 ? -1.793 -5.240 19.837 1.00 88.69 276 HIS A N 1
ATOM 2159 C CA . HIS A 1 276 ? -2.862 -5.215 20.836 1.00 88.69 276 HIS A CA 1
ATOM 2160 C C . HIS A 1 276 ? -3.234 -3.788 21.296 1.00 88.69 276 HIS A C 1
ATOM 2162 O O . HIS A 1 276 ? -3.506 -3.528 22.467 1.00 88.69 276 HIS A O 1
ATOM 2168 N N . LEU A 1 277 ? -3.222 -2.815 20.375 1.00 88.75 277 LEU A N 1
ATOM 2169 C CA . LEU A 1 277 ? -3.363 -1.397 20.734 1.00 88.75 277 LEU A CA 1
ATOM 2170 C C . LEU A 1 277 ? -4.826 -0.947 20.913 1.00 88.75 277 LEU A C 1
ATOM 2172 O O . LEU A 1 277 ? -5.076 0.074 21.553 1.00 88.75 277 LEU A O 1
ATOM 2176 N N . ALA A 1 278 ? -5.786 -1.709 20.383 1.00 90.62 278 ALA A N 1
ATOM 2177 C CA . ALA A 1 278 ? -7.218 -1.392 20.397 1.00 90.62 278 ALA A CA 1
ATOM 2178 C C . ALA A 1 278 ? -8.068 -2.495 21.061 1.00 90.62 278 ALA A C 1
ATOM 2180 O O . ALA A 1 278 ? -9.152 -2.817 20.594 1.00 90.62 278 ALA A O 1
ATOM 2181 N N . GLU A 1 279 ? -7.587 -3.095 22.151 1.00 92.00 279 GLU A N 1
ATOM 2182 C CA . GLU A 1 279 ? -8.297 -4.187 22.844 1.00 92.00 279 GLU A CA 1
ATOM 2183 C C . GLU A 1 279 ? -9.426 -3.735 23.779 1.00 92.00 279 GLU A C 1
ATOM 2185 O O . GLU A 1 279 ? -10.029 -4.560 24.452 1.00 92.00 279 GLU A O 1
ATOM 2190 N N . SER A 1 280 ? -9.732 -2.445 23.882 1.00 95.38 280 SER A N 1
ATOM 2191 C CA . SER A 1 280 ? -10.772 -1.959 24.789 1.00 95.38 280 SER A CA 1
ATOM 2192 C C . SER A 1 280 ? -11.618 -0.885 24.112 1.00 95.38 280 SER A C 1
ATOM 2194 O O . SER A 1 280 ? -11.165 -0.210 23.185 1.00 95.38 280 SER A O 1
ATOM 2196 N N . VAL A 1 281 ? -12.862 -0.709 24.561 1.00 95.81 281 VAL A N 1
ATOM 2197 C CA . VAL A 1 281 ? -13.767 0.297 23.984 1.00 95.81 281 VAL A CA 1
ATOM 2198 C C . VAL A 1 281 ? -13.191 1.701 24.172 1.00 95.81 281 VAL A C 1
ATOM 2200 O O . VAL A 1 281 ? -13.252 2.520 23.257 1.00 95.81 281 VAL A O 1
ATOM 2203 N N . LEU A 1 282 ? -12.576 1.976 25.323 1.00 94.06 282 LEU A N 1
ATOM 2204 C CA . LEU A 1 282 ? -11.898 3.232 25.624 1.00 94.06 282 LEU A CA 1
ATOM 2205 C C . LEU A 1 282 ? -10.707 3.484 24.691 1.00 94.06 282 LEU A C 1
ATOM 2207 O O . LEU A 1 282 ? -10.616 4.575 24.122 1.00 94.06 282 LEU A O 1
ATOM 2211 N N . SER A 1 283 ? -9.808 2.507 24.513 1.00 92.56 283 SER A N 1
ATOM 2212 C CA . SER A 1 283 ? -8.640 2.678 23.638 1.00 92.56 283 SER A CA 1
ATOM 2213 C C . SER A 1 283 ? -9.054 2.835 22.176 1.00 92.56 283 SER A C 1
ATOM 2215 O O . SER A 1 283 ? -8.592 3.768 21.517 1.00 92.56 283 SER A O 1
ATOM 2217 N N . ALA A 1 284 ? -9.998 2.020 21.699 1.00 95.00 284 ALA A N 1
ATOM 2218 C CA . ALA A 1 284 ? -10.527 2.117 20.344 1.00 95.00 284 ALA A CA 1
ATOM 2219 C C . ALA A 1 284 ? -11.262 3.445 20.095 1.00 95.00 284 ALA A C 1
ATOM 2221 O O . ALA A 1 284 ? -11.047 4.080 19.066 1.00 95.00 284 ALA A O 1
ATOM 2222 N N . THR A 1 285 ? -12.071 3.923 21.049 1.00 93.94 285 THR A N 1
ATOM 2223 C CA . THR A 1 285 ? -12.771 5.220 20.939 1.00 93.94 285 THR A CA 1
ATOM 2224 C C . THR A 1 285 ? -11.788 6.384 20.867 1.00 93.94 285 THR A C 1
ATOM 2226 O O . THR A 1 285 ? -11.972 7.308 2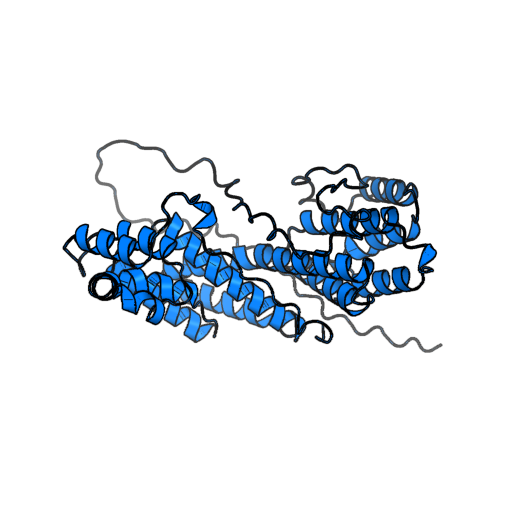0.067 1.00 93.94 285 THR A O 1
ATOM 2229 N N . LYS A 1 286 ? -10.725 6.343 21.681 1.00 91.44 286 LYS A N 1
ATOM 2230 C CA . LYS A 1 286 ? -9.670 7.355 21.643 1.00 91.44 286 LYS A CA 1
ATOM 2231 C C . LYS A 1 286 ? -8.970 7.349 20.282 1.00 91.44 286 LYS A C 1
ATOM 2233 O O . LYS A 1 286 ? -8.942 8.384 19.625 1.00 91.44 286 LYS A O 1
ATOM 22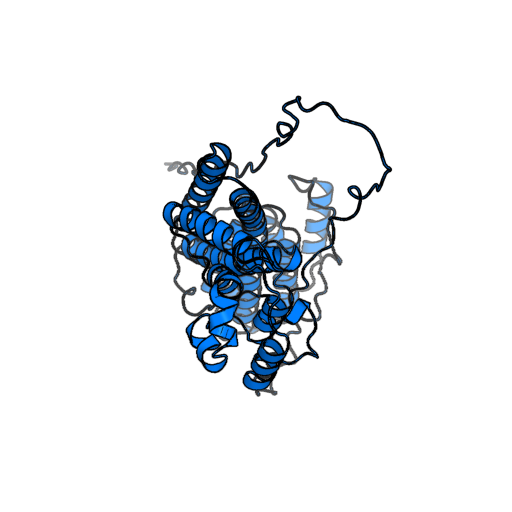38 N N . MET A 1 287 ? -8.512 6.183 19.821 1.00 92.50 287 MET A N 1
ATOM 2239 C CA . MET A 1 287 ? -7.881 6.045 18.503 1.00 92.50 287 MET A CA 1
ATOM 2240 C C . MET A 1 287 ? -8.789 6.510 17.367 1.00 92.50 287 MET A C 1
ATOM 2242 O O . MET A 1 287 ? -8.315 7.173 16.453 1.00 92.50 287 MET A O 1
ATOM 2246 N N . ASN A 1 288 ? -10.090 6.219 17.443 1.00 93.12 288 ASN A N 1
ATOM 2247 C CA . ASN A 1 288 ? -11.065 6.640 16.441 1.00 93.12 288 ASN A CA 1
ATOM 2248 C C . ASN A 1 288 ? -11.234 8.170 16.398 1.00 93.12 288 ASN A C 1
ATOM 2250 O O . ASN A 1 288 ? -11.482 8.749 15.343 1.00 93.12 288 ASN A O 1
ATOM 2254 N N . THR A 1 289 ? -11.069 8.839 17.538 1.00 90.88 289 THR A N 1
ATOM 2255 C CA . THR A 1 289 ? -11.076 10.306 17.608 1.00 90.88 289 THR A CA 1
ATOM 2256 C C . THR A 1 289 ? -9.783 10.885 17.037 1.00 90.88 289 THR A C 1
ATOM 2258 O O . THR A 1 289 ? -9.830 11.776 16.190 1.00 90.88 289 THR A O 1
ATOM 2261 N N . ASP A 1 290 ? -8.638 10.341 17.457 1.00 90.00 290 ASP A N 1
ATOM 2262 C CA . ASP A 1 290 ? -7.316 10.807 17.034 1.00 90.00 290 ASP A CA 1
ATOM 2263 C C . ASP A 1 290 ? -7.126 10.621 15.518 1.00 90.00 290 ASP A C 1
ATOM 2265 O O . ASP A 1 290 ? -6.657 11.532 14.832 1.00 90.00 290 ASP A O 1
ATOM 2269 N N . ILE A 1 291 ? -7.558 9.481 14.961 1.00 92.38 291 ILE A N 1
ATOM 2270 C CA . ILE A 1 291 ? -7.479 9.246 13.517 1.00 92.38 291 ILE A CA 1
ATOM 2271 C C . ILE A 1 291 ? -8.385 10.198 12.740 1.00 92.38 291 ILE A C 1
ATOM 2273 O O . ILE A 1 291 ? -7.935 10.765 11.750 1.00 92.38 291 ILE A O 1
ATOM 2277 N N . ALA A 1 292 ? -9.611 10.455 13.207 1.00 91.56 292 ALA A N 1
ATOM 2278 C CA . ALA A 1 292 ? -10.527 11.379 12.540 1.00 91.56 292 ALA A CA 1
ATOM 2279 C C . ALA A 1 292 ? -9.939 12.798 12.430 1.00 91.56 292 ALA A C 1
ATOM 2281 O O . ALA A 1 292 ? -10.169 13.491 11.437 1.00 91.56 292 ALA A O 1
ATOM 2282 N N . GLU A 1 293 ? -9.141 13.228 13.411 1.00 90.38 293 GLU A N 1
ATOM 2283 C CA . GLU A 1 293 ? -8.425 14.502 13.342 1.00 90.38 293 GLU A CA 1
ATOM 2284 C C . GLU A 1 293 ? -7.298 14.478 12.298 1.00 90.38 293 GLU A C 1
ATOM 2286 O O . GLU A 1 293 ? -7.177 15.410 11.495 1.00 90.38 293 GLU A O 1
ATOM 2291 N N . ILE A 1 294 ? -6.509 13.398 12.251 1.00 91.56 294 ILE A N 1
ATOM 2292 C CA . ILE A 1 294 ? -5.465 13.226 11.229 1.00 91.56 294 ILE A CA 1
ATOM 2293 C C . ILE A 1 294 ? -6.091 13.222 9.829 1.00 91.56 294 ILE A C 1
ATOM 2295 O O . ILE A 1 294 ? -5.614 13.933 8.943 1.00 91.56 294 ILE A O 1
ATOM 2299 N N . GLU A 1 295 ? -7.171 12.473 9.619 1.00 92.12 295 GLU A N 1
ATOM 2300 C CA . GLU A 1 295 ? -7.889 12.387 8.345 1.00 92.12 295 GLU A CA 1
ATOM 2301 C C . GLU A 1 295 ? -8.485 13.727 7.915 1.00 92.12 295 GLU A C 1
ATOM 2303 O O . GLU A 1 295 ? -8.393 14.109 6.747 1.00 92.12 295 GLU A O 1
ATOM 2308 N N . LEU A 1 296 ? -9.058 14.482 8.858 1.00 90.12 296 LEU A N 1
ATOM 2309 C CA . LEU A 1 296 ? -9.606 15.809 8.591 1.00 90.12 296 LEU A CA 1
ATOM 2310 C C . LEU A 1 296 ? -8.531 16.751 8.040 1.00 90.12 296 LEU A C 1
ATOM 2312 O O . LEU A 1 296 ? -8.782 17.499 7.089 1.00 90.12 296 LEU A O 1
ATOM 2316 N N . VAL A 1 297 ? -7.335 16.718 8.630 1.00 87.12 297 VAL A N 1
ATOM 2317 C CA . VAL A 1 297 ? -6.233 17.594 8.230 1.00 87.12 297 VAL A CA 1
ATOM 2318 C C . VAL A 1 297 ? -5.577 17.106 6.940 1.00 87.12 297 VAL A C 1
ATOM 2320 O O . VAL A 1 297 ? -5.398 17.890 6.007 1.00 87.12 297 VAL A O 1
ATOM 2323 N N . THR A 1 298 ? -5.240 15.818 6.865 1.00 87.25 298 THR A N 1
ATOM 2324 C CA . THR A 1 298 ? -4.535 15.211 5.723 1.00 87.25 298 THR A CA 1
ATOM 2325 C C . THR A 1 298 ? -5.434 14.968 4.512 1.00 87.25 298 THR A C 1
ATOM 2327 O O . THR A 1 298 ? -4.920 14.748 3.415 1.00 87.25 298 THR A O 1
ATOM 2330 N N . LYS A 1 299 ? -6.762 15.029 4.686 1.00 89.00 299 LYS A N 1
ATOM 2331 C CA . LYS A 1 299 ? -7.783 14.664 3.688 1.00 89.00 299 LYS A CA 1
ATOM 2332 C C . LYS A 1 299 ? -7.620 13.240 3.153 1.00 89.00 299 LYS A C 1
ATOM 2334 O O . LYS A 1 299 ? -7.978 12.959 2.012 1.00 89.00 299 LYS A O 1
ATOM 2339 N N . THR A 1 300 ? -7.062 12.367 3.977 1.00 89.38 300 THR A N 1
ATOM 2340 C CA . THR A 1 300 ? -6.875 10.943 3.703 1.00 89.38 300 THR A CA 1
ATOM 2341 C C . THR A 1 300 ? -7.899 10.176 4.521 1.00 89.38 300 THR A C 1
ATOM 2343 O O . THR A 1 300 ? -8.154 10.576 5.647 1.00 89.38 300 THR A O 1
ATOM 2346 N N . LYS A 1 301 ? -8.498 9.117 3.974 1.00 91.69 301 LYS A N 1
ATOM 2347 C CA . LYS A 1 301 ? -9.395 8.227 4.723 1.00 91.69 301 LYS A CA 1
ATOM 2348 C C . LYS A 1 301 ? -8.785 6.837 4.813 1.00 91.69 301 LYS A C 1
ATOM 2350 O O . LYS A 1 301 ? -8.352 6.320 3.787 1.00 91.69 301 LYS A O 1
ATOM 2355 N N . LEU A 1 302 ? -8.791 6.254 6.005 1.00 93.56 302 LEU A N 1
ATOM 2356 C CA . LEU A 1 302 ? -8.345 4.894 6.292 1.00 93.56 302 LEU A CA 1
ATOM 2357 C C . LEU A 1 302 ? -9.572 4.054 6.663 1.00 93.56 302 LEU A C 1
ATOM 2359 O O . LEU A 1 302 ? -9.909 3.880 7.835 1.00 93.56 302 LEU A O 1
ATOM 2363 N N . VAL A 1 303 ? -10.303 3.617 5.637 1.00 93.06 303 VAL A N 1
ATOM 2364 C CA . VAL A 1 303 ? -11.633 3.012 5.791 1.00 93.06 303 VAL A CA 1
ATOM 2365 C C .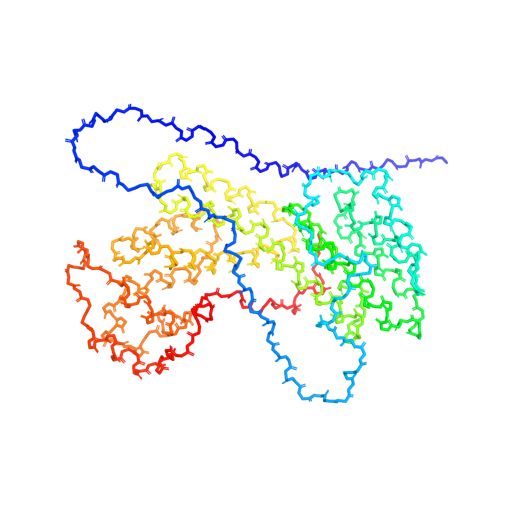 VAL A 1 303 ? -11.553 1.694 6.554 1.00 93.06 303 VAL A C 1
ATOM 2367 O O . VAL A 1 303 ? -12.304 1.508 7.511 1.00 93.06 303 VAL A O 1
ATOM 2370 N N . ARG A 1 304 ? -10.632 0.797 6.180 1.00 93.38 304 ARG A N 1
ATOM 2371 C CA . ARG A 1 304 ? -10.486 -0.504 6.848 1.00 93.38 304 ARG A CA 1
ATOM 2372 C C . ARG A 1 304 ? -10.046 -0.320 8.295 1.00 93.38 304 ARG A C 1
ATOM 2374 O O . ARG A 1 304 ? -10.564 -0.989 9.183 1.00 93.38 304 ARG A O 1
ATOM 2381 N N . PHE A 1 305 ? -9.150 0.624 8.562 1.00 95.50 305 PHE A N 1
ATOM 2382 C CA . PHE A 1 305 ? -8.732 0.939 9.920 1.00 95.50 305 PHE A CA 1
ATOM 2383 C C . PHE A 1 305 ? -9.879 1.512 10.771 1.00 95.50 305 PHE A C 1
ATOM 2385 O O . PHE A 1 305 ? -10.035 1.130 11.930 1.00 95.50 305 PHE A O 1
ATOM 2392 N N . GLN A 1 306 ? -10.731 2.374 10.214 1.00 94.88 306 GLN A N 1
ATOM 2393 C CA . GLN A 1 306 ? -11.922 2.868 10.916 1.00 94.88 306 GLN A CA 1
ATOM 2394 C C . GLN A 1 306 ? -12.935 1.757 11.201 1.00 94.88 306 GLN A C 1
ATOM 2396 O O . GLN A 1 306 ? -13.444 1.656 12.317 1.00 94.88 306 GLN A O 1
ATOM 2401 N N . GLU A 1 307 ? -13.210 0.905 10.215 1.00 95.19 307 GLU A N 1
ATOM 2402 C CA . GLU A 1 307 ? -14.086 -0.257 10.381 1.00 95.19 307 GLU A CA 1
ATOM 2403 C C . GLU A 1 307 ? -13.540 -1.225 11.432 1.00 95.19 307 GLU A C 1
ATOM 2405 O O . GLU A 1 307 ? -14.293 -1.740 12.256 1.00 95.19 307 GLU A O 1
ATOM 2410 N N . LEU A 1 308 ? -12.220 -1.396 11.481 1.00 95.38 308 LEU A N 1
ATOM 2411 C CA . LEU A 1 308 ? -11.546 -2.170 12.509 1.00 95.38 308 LEU A CA 1
ATOM 2412 C C . LEU A 1 308 ? -11.845 -1.633 13.915 1.00 95.38 308 LEU A C 1
ATOM 2414 O O . LEU A 1 308 ? -12.267 -2.380 14.798 1.00 95.38 308 LEU A O 1
ATOM 2418 N N . LEU A 1 309 ? -11.674 -0.328 14.131 1.00 96.00 309 LEU A N 1
ATOM 2419 C CA . LEU A 1 309 ? -12.003 0.298 15.414 1.00 96.00 309 LEU A CA 1
ATOM 2420 C C . LEU A 1 309 ? -13.501 0.177 15.730 1.00 96.00 309 LEU A C 1
ATOM 2422 O O . LEU A 1 309 ? -13.876 -0.025 16.888 1.00 96.00 309 LEU A O 1
ATOM 2426 N N . LEU A 1 310 ? -14.358 0.240 14.707 1.00 95.88 310 LEU A N 1
ATOM 2427 C CA . LEU A 1 310 ? -15.802 0.089 14.855 1.00 95.88 310 LEU A CA 1
ATOM 2428 C C . LEU A 1 310 ? -16.194 -1.302 15.368 1.00 95.88 310 LEU A C 1
ATOM 2430 O O . LEU A 1 310 ? -17.127 -1.389 16.161 1.00 95.88 310 LEU A O 1
ATOM 2434 N N . ILE A 1 311 ? -15.465 -2.367 15.010 1.00 96.00 311 ILE A N 1
ATOM 2435 C CA . ILE A 1 311 ? -15.695 -3.719 15.559 1.00 96.00 311 ILE A CA 1
ATOM 2436 C C . ILE A 1 311 ? -15.581 -3.716 17.084 1.00 96.00 311 ILE A C 1
ATOM 2438 O O . ILE A 1 311 ? -16.396 -4.331 17.771 1.00 96.00 311 ILE A O 1
ATOM 2442 N N . VAL A 1 312 ? -14.599 -2.991 17.622 1.00 96.50 312 VAL A N 1
ATOM 2443 C CA . VAL A 1 312 ? -14.374 -2.891 19.069 1.00 96.50 312 VAL A CA 1
ATOM 2444 C C . VAL A 1 312 ? -15.415 -1.988 19.719 1.00 96.50 312 VAL A C 1
ATOM 2446 O O . VAL A 1 312 ? -16.018 -2.361 20.723 1.00 96.50 312 VAL A O 1
ATOM 2449 N N . ILE A 1 313 ? -15.669 -0.812 19.142 1.00 96.12 313 ILE A N 1
ATOM 2450 C CA . ILE A 1 313 ? -16.584 0.191 19.709 1.00 96.12 313 ILE A CA 1
ATOM 2451 C C . ILE A 1 313 ? -18.038 -0.302 19.687 1.00 96.12 313 ILE A C 1
ATOM 2453 O O . ILE A 1 313 ? -18.759 -0.161 20.672 1.00 96.12 313 ILE A O 1
ATOM 2457 N N . ALA A 1 314 ? -18.470 -0.898 18.575 1.00 95.06 314 ALA A N 1
ATOM 2458 C CA . ALA A 1 314 ? -19.831 -1.380 18.358 1.00 95.06 314 ALA A CA 1
ATOM 2459 C C . ALA A 1 314 ? -19.991 -2.881 18.663 1.00 95.06 314 ALA A C 1
ATOM 2461 O O . ALA A 1 314 ? -20.956 -3.496 18.203 1.00 95.06 314 ALA A O 1
ATOM 2462 N N . ASN A 1 315 ? -19.078 -3.475 19.446 1.00 95.50 315 ASN A N 1
ATOM 2463 C CA . ASN A 1 315 ? -19.044 -4.921 19.690 1.00 95.50 315 ASN A CA 1
ATOM 2464 C C . ASN A 1 315 ? -20.399 -5.476 20.160 1.00 95.50 315 ASN A C 1
ATOM 2466 O O . ASN A 1 315 ? -20.870 -6.464 19.605 1.00 95.50 315 ASN A O 1
ATOM 2470 N N . ASN A 1 316 ? -21.084 -4.802 21.091 1.00 93.62 316 ASN A N 1
ATOM 2471 C CA . ASN A 1 316 ? -22.386 -5.255 21.589 1.00 93.62 316 ASN A CA 1
ATOM 2472 C C . ASN A 1 316 ? -23.446 -5.284 20.480 1.00 93.62 316 ASN A C 1
ATOM 2474 O O . ASN A 1 316 ? -24.161 -6.270 20.352 1.00 93.62 316 ASN A O 1
ATOM 2478 N N . GLN A 1 317 ? -23.508 -4.257 19.628 1.00 93.50 317 GLN A N 1
ATOM 2479 C CA . GLN A 1 317 ? -24.456 -4.210 18.512 1.00 93.50 317 GLN A CA 1
ATOM 2480 C C . GLN A 1 317 ? -24.179 -5.326 17.493 1.00 93.50 317 GLN A C 1
ATOM 2482 O O . GLN A 1 317 ? -25.106 -6.001 17.043 1.00 93.50 317 GLN A O 1
ATOM 2487 N N . ILE A 1 318 ? -22.903 -5.542 17.156 1.00 95.25 318 ILE A N 1
ATOM 2488 C CA . ILE A 1 318 ? -22.474 -6.607 16.238 1.00 95.25 318 ILE A CA 1
ATOM 2489 C C . ILE A 1 318 ? -22.839 -7.982 16.807 1.00 95.25 318 ILE A C 1
ATOM 2491 O O . ILE A 1 318 ? -23.336 -8.844 16.089 1.00 95.25 318 ILE A O 1
ATOM 2495 N N . LEU A 1 319 ? -22.614 -8.192 18.101 1.00 96.06 319 LEU A N 1
ATOM 2496 C CA . LEU A 1 319 ? -22.839 -9.469 18.770 1.00 96.06 319 LEU A CA 1
ATOM 2497 C C . LEU A 1 319 ? -24.323 -9.759 19.047 1.00 96.06 319 LEU A C 1
ATOM 2499 O O . LEU A 1 319 ? -24.740 -10.918 18.988 1.00 96.06 319 LEU A O 1
ATOM 2503 N N . GLU A 1 320 ? -25.132 -8.729 19.302 1.00 94.75 320 GLU A N 1
ATOM 2504 C CA . GLU A 1 320 ? -26.590 -8.835 19.434 1.00 94.75 320 GLU A CA 1
ATOM 2505 C C . GLU A 1 320 ? -27.267 -9.138 18.092 1.00 94.75 320 GLU A C 1
ATOM 2507 O O . GLU A 1 320 ? -28.236 -9.903 18.048 1.00 94.75 320 GLU A O 1
ATOM 2512 N N . ASN A 1 321 ? -26.743 -8.591 16.988 1.00 93.75 321 ASN A N 1
ATOM 2513 C CA . ASN A 1 321 ? -27.251 -8.848 15.644 1.00 93.75 321 ASN A CA 1
ATOM 2514 C C . ASN A 1 321 ? -26.135 -9.170 14.629 1.00 93.75 321 ASN A C 1
ATOM 2516 O O . ASN A 1 321 ? -25.856 -8.371 13.730 1.00 93.75 321 ASN A O 1
ATOM 2520 N N . PRO A 1 322 ? -25.547 -10.384 14.682 1.00 93.19 322 PRO A N 1
ATOM 2521 C CA . PRO A 1 322 ? -24.415 -10.750 13.828 1.00 93.19 322 PRO A CA 1
ATOM 2522 C C . PRO A 1 322 ? -24.687 -10.632 12.331 1.00 93.19 322 PRO A C 1
ATOM 2524 O O . PRO A 1 322 ? -23.762 -10.428 11.555 1.00 93.19 322 PRO A O 1
ATOM 2527 N N . LYS A 1 323 ? -25.948 -10.727 11.894 1.00 91.44 323 LYS A N 1
ATOM 2528 C CA . LYS A 1 323 ? -26.310 -10.626 10.472 1.00 91.44 323 LYS A CA 1
ATOM 2529 C C . LYS A 1 323 ? -26.119 -9.222 9.897 1.00 91.44 323 LYS A C 1
ATOM 2531 O O . LYS A 1 323 ? -25.980 -9.092 8.686 1.00 91.44 323 LYS A O 1
ATOM 2536 N N . GLU A 1 324 ? -26.111 -8.193 10.741 1.00 89.12 324 GLU A N 1
ATOM 2537 C CA . GLU A 1 324 ? -25.895 -6.801 10.329 1.00 89.12 324 GLU A CA 1
ATOM 2538 C C . GLU A 1 324 ? -24.410 -6.418 10.285 1.00 89.12 324 GLU A C 1
ATOM 2540 O O . GLU A 1 324 ? -24.078 -5.348 9.785 1.00 89.12 324 GLU A O 1
ATOM 2545 N N . TYR A 1 325 ? -23.505 -7.299 10.719 1.00 92.94 325 TYR A N 1
ATOM 2546 C CA . TYR A 1 325 ? -22.054 -7.081 10.699 1.00 92.94 325 TYR A CA 1
ATOM 2547 C C . TYR A 1 325 ? -21.536 -6.548 9.350 1.00 92.94 325 TYR A C 1
ATOM 2549 O O . TYR A 1 325 ? -20.934 -5.477 9.305 1.00 92.94 325 TYR A O 1
ATOM 2557 N N . ASN A 1 326 ? -21.879 -7.213 8.241 1.00 91.00 326 ASN A N 1
ATOM 2558 C CA . ASN A 1 326 ? -21.432 -6.817 6.897 1.00 91.00 326 ASN A CA 1
ATOM 2559 C C . ASN A 1 326 ? -21.952 -5.436 6.461 1.00 91.00 326 ASN A C 1
ATOM 2561 O O . ASN A 1 326 ? -21.449 -4.870 5.499 1.00 91.00 326 ASN A O 1
ATOM 2565 N N . THR A 1 327 ? -22.978 -4.892 7.125 1.00 91.06 327 THR A N 1
ATOM 2566 C CA . THR A 1 327 ? -23.457 -3.526 6.851 1.00 91.06 327 THR A CA 1
ATOM 2567 C C . THR A 1 327 ? -22.656 -2.462 7.593 1.00 91.06 327 THR A C 1
ATOM 2569 O O . THR A 1 327 ? -22.625 -1.317 7.151 1.00 91.06 327 THR A O 1
ATOM 2572 N N . LEU A 1 328 ? -22.018 -2.834 8.706 1.00 89.88 328 LEU A N 1
ATOM 2573 C CA . LEU A 1 328 ? -21.213 -1.941 9.537 1.00 89.88 328 LEU A CA 1
ATOM 2574 C C . LEU A 1 328 ? -19.754 -1.915 9.086 1.00 89.88 328 LEU A C 1
ATOM 2576 O O . LEU A 1 328 ? -19.152 -0.847 9.068 1.00 89.88 328 LEU A O 1
ATOM 2580 N N . THR A 1 329 ? -19.200 -3.075 8.733 1.00 93.56 329 THR A N 1
ATOM 2581 C CA . THR A 1 329 ? -17.781 -3.223 8.380 1.00 93.56 329 THR A CA 1
ATOM 2582 C C . THR A 1 329 ? -17.612 -4.105 7.139 1.00 93.56 329 THR A C 1
ATOM 2584 O O . THR A 1 329 ? -17.138 -5.238 7.252 1.00 93.56 329 THR A O 1
ATOM 2587 N N . PRO A 1 330 ? -18.076 -3.646 5.962 1.00 92.50 330 PRO A N 1
ATOM 2588 C CA . PRO A 1 330 ? -18.080 -4.440 4.734 1.00 92.50 330 PRO A CA 1
ATOM 2589 C C . PRO A 1 330 ? -16.688 -4.808 4.205 1.00 92.50 330 PRO A C 1
ATOM 2591 O O . PRO A 1 330 ? -16.603 -5.723 3.390 1.00 92.50 330 PRO A O 1
ATOM 2594 N N . HIS A 1 331 ? -15.622 -4.120 4.626 1.00 92.19 331 HIS A N 1
ATOM 2595 C CA . HIS A 1 331 ? -14.258 -4.357 4.136 1.00 92.19 331 HIS A CA 1
ATOM 2596 C C . HIS A 1 331 ? -13.417 -5.214 5.087 1.00 92.19 331 HIS A C 1
ATOM 2598 O O . HIS A 1 331 ? -12.231 -5.432 4.834 1.00 92.19 331 HIS A O 1
ATOM 2604 N N . ILE A 1 332 ? -14.001 -5.670 6.197 1.00 93.00 332 ILE A N 1
ATOM 2605 C CA . ILE A 1 332 ? -13.335 -6.559 7.142 1.00 93.00 332 ILE A CA 1
ATOM 2606 C C . ILE A 1 332 ? -13.916 -7.957 6.982 1.00 93.00 332 ILE A C 1
ATOM 2608 O O . ILE A 1 332 ? -15.127 -8.154 7.005 1.00 93.00 332 ILE A O 1
ATOM 2612 N N . GLU A 1 333 ? -13.035 -8.940 6.831 1.00 91.50 333 GLU A N 1
ATOM 2613 C CA . GLU A 1 333 ? -13.440 -10.338 6.758 1.00 91.50 333 GLU A CA 1
ATOM 2614 C C . GLU A 1 333 ? -13.953 -10.830 8.125 1.00 91.50 333 GLU A C 1
ATOM 2616 O O . GLU A 1 333 ? -13.331 -10.538 9.160 1.00 91.50 333 GLU A O 1
ATOM 2621 N N . PRO A 1 334 ? -15.021 -11.654 8.171 1.00 92.94 334 PRO A N 1
ATOM 2622 C CA . PRO A 1 334 ? -15.583 -12.153 9.427 1.00 92.94 334 PRO A CA 1
ATOM 2623 C C . PRO A 1 334 ? -14.570 -12.884 10.314 1.00 92.94 334 PRO A C 1
ATOM 2625 O O . PRO A 1 334 ? -14.658 -12.826 11.540 1.00 92.94 334 PRO A O 1
ATOM 2628 N N . ASN A 1 335 ? -13.589 -13.555 9.707 1.00 91.62 335 ASN A N 1
ATOM 2629 C CA . ASN A 1 335 ? -12.508 -14.221 10.423 1.00 91.62 335 ASN A CA 1
ATOM 2630 C C . ASN A 1 335 ? -11.649 -13.240 11.242 1.00 91.62 335 ASN A C 1
ATOM 2632 O O . ASN A 1 335 ? -11.314 -13.525 12.395 1.00 91.62 335 ASN A O 1
ATOM 2636 N N . LEU A 1 336 ? -11.312 -12.085 10.664 1.00 91.88 336 LEU A N 1
ATOM 2637 C CA . LEU A 1 336 ? -10.534 -11.055 11.344 1.00 91.88 336 LEU A CA 1
ATOM 2638 C C . LEU A 1 336 ? -11.370 -10.371 12.432 1.00 91.88 336 LEU A C 1
ATOM 2640 O O . LEU A 1 336 ? -10.897 -10.185 13.554 1.00 91.88 336 LEU A O 1
ATOM 2644 N N . ALA A 1 337 ? -12.641 -10.074 12.148 1.00 93.81 337 ALA A N 1
ATOM 2645 C CA . ALA A 1 337 ? -13.545 -9.526 13.155 1.00 93.81 337 ALA A CA 1
ATOM 2646 C C . ALA A 1 337 ? -13.750 -10.468 14.343 1.00 93.81 337 ALA A C 1
ATOM 2648 O O . ALA A 1 337 ? -13.736 -10.022 15.488 1.00 93.81 337 ALA A O 1
ATOM 2649 N N . TYR A 1 338 ? -13.880 -11.773 14.096 1.00 93.62 338 TYR A N 1
ATOM 2650 C CA . TYR A 1 338 ? -13.949 -12.774 15.157 1.00 93.62 338 TYR A CA 1
ATOM 2651 C C . TYR A 1 338 ? -12.712 -12.732 16.062 1.00 93.62 338 TYR A C 1
ATOM 2653 O O . TYR A 1 338 ? -12.857 -12.693 17.286 1.00 93.62 338 TYR A O 1
ATOM 2661 N N . LEU A 1 339 ? -11.506 -12.689 15.478 1.00 90.94 339 LEU A N 1
ATOM 2662 C CA . LEU A 1 339 ? -10.255 -12.587 16.237 1.00 90.94 339 LEU A CA 1
ATOM 2663 C C . LEU A 1 339 ? -10.261 -11.350 17.139 1.00 90.94 339 LEU A C 1
ATOM 2665 O O . LEU A 1 339 ? -9.905 -11.428 18.313 1.00 90.94 339 LEU A O 1
ATOM 2669 N N . MET A 1 340 ? -10.705 -10.218 16.605 1.00 92.56 340 MET A N 1
ATOM 2670 C CA . MET A 1 340 ? -10.795 -8.983 17.368 1.00 92.56 340 MET A CA 1
ATOM 2671 C C . MET A 1 340 ? -11.796 -9.053 18.509 1.00 92.56 340 MET A C 1
ATOM 2673 O O . MET A 1 340 ? -11.441 -8.713 19.633 1.00 92.56 340 MET A O 1
ATOM 2677 N N . LEU A 1 341 ? -13.015 -9.532 18.246 1.00 94.56 341 LEU A N 1
ATOM 2678 C CA . LEU A 1 341 ? -14.062 -9.686 19.259 1.00 94.56 341 LEU A CA 1
ATOM 2679 C C . LEU A 1 341 ? -13.594 -10.575 20.423 1.00 94.56 341 LEU A C 1
ATOM 2681 O O . LEU A 1 341 ? -13.921 -10.294 21.575 1.00 94.56 341 LEU A O 1
ATOM 2685 N N . CYS A 1 342 ? -12.784 -11.603 20.146 1.00 91.75 342 CYS A N 1
ATOM 2686 C CA . CYS A 1 342 ? -12.192 -12.463 21.175 1.00 91.75 342 CYS A CA 1
ATOM 2687 C C . CYS A 1 342 ? -11.176 -11.747 22.079 1.00 91.75 342 CYS A C 1
ATOM 2689 O O . CYS A 1 342 ? -11.011 -12.142 23.234 1.00 91.75 342 CYS A O 1
ATOM 2691 N N . ASN A 1 343 ? -10.498 -10.719 21.567 1.00 92.00 343 ASN A N 1
ATOM 2692 C CA . ASN A 1 343 ? -9.438 -10.005 22.280 1.00 92.00 343 ASN A CA 1
ATOM 2693 C C . ASN A 1 343 ? -9.939 -8.765 23.034 1.00 92.00 343 ASN A C 1
ATOM 2695 O O . ASN A 1 343 ? -9.159 -8.123 23.730 1.00 92.00 343 ASN A O 1
ATOM 2699 N N . ILE A 1 344 ? -11.232 -8.430 22.958 1.00 95.06 344 ILE A N 1
ATOM 2700 C CA . ILE A 1 344 ? -11.768 -7.275 23.685 1.00 95.06 344 ILE A CA 1
ATOM 2701 C C . ILE A 1 344 ? -11.721 -7.531 25.199 1.00 95.06 344 ILE A C 1
ATOM 2703 O O . ILE A 1 344 ? -12.231 -8.527 25.725 1.00 95.06 344 ILE A O 1
ATOM 2707 N N . HIS A 1 345 ? -11.109 -6.602 25.920 1.00 94.25 345 HIS A N 1
ATOM 2708 C CA . HIS A 1 345 ? -10.932 -6.605 27.360 1.00 94.25 345 HIS A CA 1
ATOM 2709 C C . HIS A 1 345 ? -11.862 -5.591 28.039 1.00 94.25 345 HIS A C 1
ATOM 2711 O O . HIS A 1 345 ? -12.111 -4.516 27.490 1.00 94.25 345 HIS A O 1
ATOM 2717 N N . PRO A 1 346 ? -12.369 -5.903 29.247 1.00 95.12 346 PRO A N 1
ATOM 2718 C CA . PRO A 1 346 ? -13.168 -4.955 30.006 1.00 95.12 346 PRO A CA 1
ATOM 2719 C C . PRO A 1 346 ? -12.387 -3.699 30.376 1.00 95.12 346 PRO A C 1
ATOM 2721 O O . PRO A 1 346 ? -11.207 -3.771 30.724 1.00 95.12 346 PRO A O 1
ATOM 2724 N N . ASP A 1 347 ? -13.079 -2.570 30.394 1.00 95.25 347 ASP A N 1
ATOM 2725 C CA . ASP A 1 347 ? -12.546 -1.278 30.805 1.00 95.25 347 ASP A CA 1
ATOM 2726 C C . ASP A 1 347 ? -13.616 -0.414 31.497 1.00 95.25 347 ASP A C 1
ATOM 2728 O O . ASP A 1 347 ? -14.652 -0.903 31.943 1.00 95.25 347 ASP A O 1
ATOM 2732 N N . GLU A 1 348 ? -13.350 0.884 31.645 1.00 93.81 348 GLU A N 1
ATOM 2733 C CA . GLU A 1 348 ? -14.267 1.821 32.304 1.00 93.81 348 GLU A CA 1
ATOM 2734 C C . GLU A 1 348 ? -15.588 2.029 31.542 1.00 93.81 348 GLU A C 1
ATOM 2736 O O . GLU A 1 348 ? -16.599 2.355 32.165 1.00 93.81 348 GLU A O 1
ATOM 2741 N N . ILE A 1 349 ? -15.596 1.848 30.215 1.00 92.81 349 ILE A N 1
ATOM 2742 C CA . ILE A 1 349 ? -16.784 2.017 29.366 1.00 92.81 349 ILE A CA 1
ATOM 2743 C C . ILE A 1 349 ? -17.571 0.706 29.301 1.00 92.81 349 ILE A C 1
ATOM 2745 O O . ILE A 1 349 ? -18.799 0.714 29.402 1.00 92.81 349 ILE A O 1
ATOM 2749 N N . GLN A 1 350 ? -16.868 -0.418 29.170 1.00 92.69 350 GLN A N 1
ATOM 2750 C CA . GLN A 1 350 ? -17.432 -1.761 29.154 1.00 92.69 350 GLN A CA 1
ATOM 2751 C C . GLN A 1 350 ? -16.816 -2.592 30.290 1.00 92.69 350 GLN A C 1
ATOM 2753 O O . GLN A 1 350 ? -15.841 -3.309 30.076 1.00 92.69 350 GLN A O 1
ATOM 2758 N N . PRO A 1 351 ? -17.374 -2.524 31.512 1.00 91.06 351 PRO A N 1
ATOM 2759 C CA . PRO A 1 351 ? -16.780 -3.168 32.687 1.00 91.06 351 PRO A CA 1
ATOM 2760 C C . PRO A 1 351 ? -16.971 -4.688 32.712 1.00 91.06 351 PRO A C 1
ATOM 2762 O O . PRO A 1 351 ? -16.291 -5.392 33.463 1.00 91.06 351 PRO A O 1
ATOM 2765 N N . GLU A 1 352 ? -17.900 -5.208 31.912 1.00 92.94 352 GLU A N 1
ATOM 2766 C CA . GLU A 1 352 ? -18.184 -6.635 31.815 1.00 92.94 352 GLU A CA 1
ATOM 2767 C C . GLU A 1 352 ? -17.466 -7.259 30.616 1.00 92.94 352 GLU A C 1
ATOM 2769 O O . GLU A 1 352 ? -17.366 -6.671 29.539 1.00 92.94 352 GLU A O 1
ATOM 2774 N N . LYS A 1 353 ? -16.975 -8.490 30.803 1.00 92.56 353 LYS A N 1
ATOM 2775 C CA . LYS A 1 353 ? -16.458 -9.293 29.691 1.00 92.56 353 LYS A CA 1
ATOM 2776 C C . LYS A 1 353 ? -17.594 -9.632 28.737 1.00 92.56 353 LYS A C 1
ATOM 2778 O O . LYS A 1 353 ? -18.704 -9.916 29.178 1.00 92.56 353 LYS A O 1
ATOM 2783 N N . ILE A 1 354 ? -17.272 -9.682 27.450 1.00 93.75 354 ILE A N 1
ATOM 2784 C CA . ILE A 1 354 ? -18.198 -10.154 26.424 1.00 93.75 354 ILE A CA 1
ATOM 2785 C C . ILE A 1 354 ? -18.625 -11.594 26.741 1.00 93.75 354 ILE A C 1
ATOM 2787 O O . ILE A 1 354 ? -17.788 -12.445 27.059 1.00 93.75 354 ILE A O 1
ATOM 2791 N N . ASP A 1 355 ? -19.930 -11.872 26.652 1.00 93.44 355 ASP A N 1
ATOM 2792 C CA . ASP A 1 355 ? -20.445 -13.235 26.784 1.00 93.44 355 ASP A CA 1
ATOM 2793 C C . ASP A 1 355 ? -19.955 -14.083 25.606 1.00 93.44 355 ASP A C 1
ATOM 2795 O O . ASP A 1 355 ? -20.297 -13.844 24.446 1.00 93.44 355 ASP A O 1
ATOM 2799 N N . TYR A 1 356 ? -19.182 -15.119 25.922 1.00 92.31 356 TYR A N 1
ATOM 2800 C CA . TYR A 1 356 ? -18.650 -16.068 24.951 1.00 92.31 356 TYR A CA 1
ATOM 2801 C C . TYR A 1 356 ? -19.741 -16.696 24.070 1.00 92.31 356 TYR A C 1
ATOM 2803 O O . TYR A 1 356 ? -19.502 -16.961 22.897 1.00 92.31 356 TYR A O 1
ATOM 2811 N N . LYS A 1 357 ? -20.973 -16.859 24.576 1.00 95.38 357 LYS A N 1
ATOM 2812 C CA . LYS A 1 357 ? -22.091 -17.373 23.766 1.00 95.38 357 LYS A CA 1
ATOM 2813 C C . LYS A 1 357 ? -22.459 -16.458 22.602 1.00 95.38 357 LYS A C 1
ATOM 2815 O O . LYS A 1 357 ? -22.930 -16.945 21.576 1.00 95.38 357 LYS A O 1
ATOM 2820 N N . LEU A 1 358 ? -22.280 -15.148 22.757 1.00 96.12 358 LEU A N 1
ATOM 2821 C CA . LEU A 1 358 ? -22.523 -14.196 21.678 1.00 96.12 358 LEU A CA 1
ATOM 2822 C C . LEU A 1 358 ? -21.421 -14.283 20.617 1.00 96.12 358 LEU A C 1
ATOM 2824 O O . LEU A 1 358 ? -21.718 -14.259 19.424 1.00 96.12 358 LEU A O 1
ATOM 2828 N N . ILE A 1 359 ? -20.170 -14.468 21.047 1.00 94.75 359 ILE A N 1
ATOM 2829 C CA . ILE A 1 359 ? -19.025 -14.695 20.155 1.00 94.75 359 ILE A CA 1
ATOM 2830 C C . ILE A 1 359 ? -19.207 -16.006 19.369 1.00 94.75 359 ILE A C 1
ATOM 2832 O O . ILE A 1 359 ? -19.043 -16.022 18.149 1.00 94.75 359 ILE A O 1
ATOM 2836 N N . ASP A 1 360 ? -19.634 -17.087 20.027 1.00 94.00 360 ASP A N 1
ATOM 2837 C CA . ASP A 1 360 ? -19.946 -18.371 19.378 1.00 94.00 360 ASP A CA 1
ATOM 2838 C C . ASP A 1 360 ? -21.087 -18.252 18.359 1.00 94.00 360 ASP A C 1
ATOM 2840 O O . ASP A 1 360 ? -21.054 -18.864 17.285 1.00 94.00 360 ASP A O 1
ATOM 2844 N N . ASN A 1 361 ? -22.108 -17.450 18.673 1.00 95.81 361 ASN A N 1
ATOM 2845 C CA . ASN A 1 361 ? -23.195 -17.169 17.744 1.00 95.81 361 ASN A CA 1
ATOM 2846 C C . ASN A 1 361 ? -22.684 -16.413 16.507 1.00 95.81 361 ASN A C 1
ATOM 2848 O O . ASN A 1 361 ? -23.022 -16.796 15.389 1.00 95.81 361 ASN A O 1
ATOM 2852 N N . PHE A 1 362 ? -21.827 -15.400 16.682 1.00 96.75 362 PHE A N 1
ATOM 2853 C CA . PHE A 1 362 ? -21.186 -14.692 15.568 1.00 96.75 362 PHE A CA 1
ATOM 2854 C C . PHE A 1 362 ? -20.378 -15.648 14.680 1.00 96.75 362 PHE A C 1
ATOM 2856 O O . PHE A 1 362 ? -20.582 -15.686 13.465 1.00 96.75 362 PHE A O 1
ATOM 2863 N N . MET A 1 363 ? -19.534 -16.480 15.298 1.00 95.38 363 MET A N 1
ATOM 2864 C CA . MET A 1 363 ? -18.731 -17.503 14.621 1.00 95.38 363 MET A CA 1
ATOM 2865 C C . MET A 1 363 ? -19.601 -18.437 13.767 1.00 95.38 363 MET A C 1
ATOM 2867 O O . MET A 1 363 ? -19.275 -18.721 12.614 1.00 95.38 363 MET A O 1
ATOM 2871 N N . THR A 1 364 ? -20.734 -18.879 14.322 1.00 94.44 364 THR A N 1
ATOM 2872 C CA . THR A 1 364 ? -21.672 -19.794 13.658 1.00 94.44 364 THR A CA 1
ATOM 2873 C C . THR A 1 364 ? -22.411 -19.122 12.502 1.00 94.44 364 THR A C 1
ATOM 2875 O O . THR A 1 364 ? -22.574 -19.727 11.446 1.00 94.44 364 THR A O 1
ATOM 2878 N N . VAL A 1 365 ? -22.866 -17.877 12.677 1.00 96.12 365 VAL A N 1
ATOM 2879 C CA . VAL A 1 365 ? -23.618 -17.142 11.645 1.00 96.12 365 VAL A CA 1
ATOM 2880 C C . VAL A 1 365 ? -22.763 -16.874 10.406 1.00 96.12 365 VAL A C 1
ATOM 2882 O O . VAL A 1 365 ? -23.279 -16.973 9.293 1.00 96.12 365 VAL A O 1
ATOM 2885 N N . HIS A 1 366 ? -21.475 -16.577 10.590 1.00 94.56 366 HIS A N 1
ATOM 2886 C CA . HIS A 1 366 ? -20.559 -16.226 9.499 1.00 94.56 366 HIS A CA 1
ATOM 2887 C C . HIS A 1 366 ? -19.665 -17.372 9.021 1.00 94.56 366 HIS A C 1
ATOM 2889 O O . HIS A 1 366 ? -18.833 -17.161 8.147 1.00 94.56 366 HIS A O 1
ATOM 2895 N N . ASN A 1 367 ? -19.847 -18.590 9.543 1.00 92.25 367 ASN A N 1
ATOM 2896 C CA . ASN A 1 367 ? -19.026 -19.761 9.208 1.00 92.25 367 ASN A CA 1
ATOM 2897 C C . ASN A 1 367 ? -17.514 -19.487 9.324 1.00 92.25 367 ASN A C 1
ATOM 2899 O O . ASN A 1 367 ? -16.742 -19.866 8.443 1.00 92.25 367 ASN A O 1
ATOM 2903 N N . VAL A 1 368 ? -17.102 -18.817 10.404 1.00 90.81 368 VAL A N 1
ATOM 2904 C CA . VAL A 1 368 ? -15.701 -18.432 10.625 1.00 90.81 368 VAL A CA 1
ATOM 2905 C C . VAL A 1 368 ? -14.796 -19.663 10.552 1.00 90.81 368 VAL A C 1
ATOM 2907 O O . VAL A 1 368 ? -14.994 -20.649 11.268 1.00 90.81 368 VAL A O 1
ATOM 2910 N N . ASN A 1 369 ? -13.784 -19.601 9.688 1.00 86.88 369 ASN A N 1
ATOM 2911 C CA . ASN A 1 369 ? -12.840 -20.696 9.496 1.00 86.88 369 ASN A CA 1
ATOM 2912 C C . ASN A 1 369 ? -11.635 -20.538 10.431 1.00 86.88 369 ASN A C 1
ATOM 2914 O O . ASN A 1 369 ? -10.797 -19.669 10.217 1.00 86.88 369 ASN A O 1
ATOM 2918 N N . LEU A 1 370 ? -11.516 -21.406 11.436 1.00 78.69 370 LEU A N 1
ATOM 2919 C CA . LEU A 1 370 ? -10.400 -21.382 12.391 1.00 78.69 370 LEU A CA 1
ATOM 2920 C C . LEU A 1 370 ? -9.137 -22.101 11.880 1.00 78.69 370 LEU A C 1
ATOM 2922 O O . LEU A 1 370 ? -8.096 -22.029 12.524 1.00 78.69 370 LEU A O 1
ATOM 2926 N N . ASN A 1 371 ? -9.203 -22.779 10.729 1.00 81.75 371 ASN A N 1
ATOM 2927 C CA . ASN A 1 371 ? -8.065 -23.469 10.111 1.00 81.75 371 ASN A CA 1
ATOM 2928 C C . ASN A 1 371 ? -7.332 -22.563 9.105 1.00 81.75 371 ASN A C 1
ATOM 2930 O O . ASN A 1 371 ? -7.003 -22.998 8.003 1.00 81.75 371 ASN A O 1
ATOM 2934 N N . VAL A 1 372 ? -7.134 -21.295 9.459 1.00 78.06 372 VAL A N 1
ATOM 2935 C CA . VAL A 1 372 ? -6.462 -20.291 8.621 1.00 78.06 372 VAL A CA 1
ATOM 2936 C C . VAL A 1 372 ? -5.186 -19.849 9.332 1.00 78.06 372 VAL A C 1
ATOM 2938 O O . VAL A 1 372 ? -5.191 -19.672 10.551 1.00 78.06 372 VAL A O 1
ATOM 2941 N N . ASN A 1 373 ? -4.083 -19.697 8.595 1.00 77.44 373 ASN A N 1
ATOM 2942 C CA . ASN A 1 373 ? -2.843 -19.191 9.179 1.00 77.44 373 ASN A CA 1
ATOM 2943 C C . ASN A 1 373 ? -3.026 -17.732 9.606 1.00 77.44 373 ASN A C 1
ATOM 2945 O O . ASN A 1 373 ? -3.720 -16.969 8.943 1.00 77.44 373 ASN A O 1
ATOM 2949 N N . HIS A 1 374 ? -2.360 -17.314 10.683 1.00 68.38 374 HIS A N 1
ATOM 2950 C CA . HIS A 1 374 ? -2.493 -15.948 11.200 1.00 68.38 374 HIS A CA 1
ATOM 2951 C C . HIS A 1 374 ? -2.150 -14.861 10.167 1.00 68.38 374 HIS A C 1
ATOM 2953 O O . HIS A 1 374 ? -2.778 -13.809 10.168 1.00 68.38 374 HIS A O 1
ATOM 2959 N N . GLU A 1 375 ? -1.203 -15.116 9.264 1.00 70.00 375 GLU A N 1
ATOM 2960 C CA . GLU A 1 375 ? -0.816 -14.182 8.194 1.00 70.00 375 GLU A CA 1
ATOM 2961 C C . GLU A 1 375 ? -1.902 -14.015 7.123 1.00 70.00 375 GLU A C 1
ATOM 2963 O O . GLU A 1 375 ? -2.032 -12.952 6.518 1.00 70.00 375 GLU A O 1
ATOM 2968 N N . ASP A 1 376 ? -2.725 -15.043 6.922 1.00 77.25 376 ASP A N 1
ATOM 2969 C CA . ASP A 1 376 ? -3.850 -15.019 5.985 1.00 77.25 376 ASP A CA 1
ATOM 2970 C C . ASP A 1 376 ? -5.077 -14.306 6.565 1.00 77.25 376 ASP A C 1
ATOM 2972 O O . ASP A 1 376 ? -6.022 -14.019 5.837 1.00 77.25 376 ASP A O 1
ATOM 2976 N N . LEU A 1 377 ? -5.051 -13.996 7.865 1.00 79.06 377 LEU A N 1
ATOM 2977 C CA . LEU A 1 377 ? -6.076 -13.206 8.546 1.00 79.06 377 LEU A CA 1
ATOM 2978 C C . LEU A 1 377 ? -5.800 -11.698 8.501 1.00 79.06 377 LEU A C 1
ATOM 2980 O O . LEU A 1 377 ? -6.704 -10.917 8.787 1.00 79.06 377 LEU A O 1
ATOM 2984 N N . LEU A 1 378 ? -4.565 -11.286 8.202 1.00 84.56 378 LEU A N 1
ATOM 2985 C CA . LEU A 1 378 ? -4.182 -9.876 8.153 1.00 84.56 378 LEU A CA 1
ATOM 2986 C C . LEU A 1 378 ? -4.691 -9.206 6.876 1.00 84.56 378 LEU A C 1
ATOM 2988 O O . LEU A 1 378 ? -4.816 -9.838 5.826 1.00 84.56 378 LEU A O 1
ATOM 2992 N N . LEU A 1 379 ? -4.935 -7.899 6.962 1.00 86.12 379 LEU A N 1
ATOM 2993 C CA . LEU A 1 379 ? -5.341 -7.101 5.812 1.00 86.12 379 LEU A CA 1
ATOM 2994 C C . LEU A 1 379 ? -4.189 -6.993 4.814 1.00 86.12 379 LEU A C 1
ATOM 2996 O O . LEU A 1 379 ? -3.033 -6.776 5.188 1.00 86.12 379 LEU A O 1
ATOM 3000 N N . LYS A 1 380 ? -4.521 -7.117 3.534 1.00 84.38 380 LYS A N 1
ATOM 3001 C CA . LYS A 1 380 ? -3.584 -7.048 2.414 1.00 84.38 380 LYS A CA 1
ATOM 3002 C C . LYS A 1 380 ? -4.098 -6.004 1.429 1.00 84.38 380 LYS A C 1
ATOM 3004 O O . LYS A 1 380 ? -5.302 -5.770 1.357 1.00 84.38 380 LYS A O 1
ATOM 3009 N N . ILE A 1 381 ? -3.187 -5.384 0.680 1.00 79.19 381 ILE A N 1
ATOM 3010 C CA . ILE A 1 381 ? -3.588 -4.530 -0.441 1.00 79.19 381 ILE A CA 1
ATOM 3011 C C . ILE A 1 381 ? -4.376 -5.409 -1.417 1.00 79.19 381 ILE A C 1
ATOM 3013 O O . ILE A 1 381 ? -3.877 -6.446 -1.858 1.00 79.19 381 ILE A O 1
ATOM 3017 N N . GLU A 1 382 ? -5.608 -5.015 -1.716 1.00 66.81 382 GLU A N 1
ATOM 3018 C CA . GLU A 1 382 ? -6.397 -5.652 -2.767 1.00 66.81 382 GLU A CA 1
ATOM 3019 C C . GLU A 1 382 ? -5.818 -5.281 -4.137 1.00 66.81 382 GLU A C 1
ATOM 3021 O O . GLU A 1 382 ? -5.161 -4.254 -4.276 1.00 66.81 382 GLU A O 1
ATOM 3026 N N . ASN A 1 383 ? -6.007 -6.151 -5.133 1.00 59.75 383 ASN A N 1
ATOM 3027 C CA . ASN A 1 383 ? -5.407 -6.041 -6.466 1.00 59.75 383 ASN A CA 1
ATOM 3028 C C . ASN A 1 383 ? -5.283 -4.590 -6.960 1.00 59.75 383 ASN A C 1
ATOM 3030 O O . ASN A 1 383 ? -6.289 -3.922 -7.183 1.00 59.75 383 ASN A O 1
ATOM 3034 N N . ILE A 1 384 ? -4.047 -4.136 -7.200 1.00 67.00 384 ILE A N 1
ATOM 3035 C CA . ILE A 1 384 ? -3.788 -2.831 -7.814 1.00 67.00 384 ILE A CA 1
ATOM 3036 C C . ILE A 1 384 ? -4.401 -2.854 -9.219 1.00 67.00 384 ILE A C 1
ATOM 3038 O O . ILE A 1 384 ? -3.860 -3.480 -10.136 1.00 67.00 384 ILE A O 1
ATOM 3042 N N . GLU A 1 385 ? -5.550 -2.202 -9.394 1.00 67.88 385 GLU A N 1
ATOM 3043 C CA . GLU A 1 385 ? -6.238 -2.163 -10.682 1.00 67.88 385 GLU A CA 1
ATOM 3044 C C . GLU A 1 385 ? -5.413 -1.373 -11.709 1.00 67.88 385 GLU A C 1
ATOM 3046 O O . GLU A 1 385 ? -5.078 -0.201 -11.506 1.00 67.88 385 GLU A O 1
ATOM 3051 N N . ILE A 1 386 ? -5.082 -2.017 -12.841 1.00 71.88 386 ILE A N 1
ATOM 3052 C CA . ILE A 1 386 ? -4.211 -1.431 -13.881 1.00 71.88 386 ILE A CA 1
ATOM 3053 C C . ILE A 1 386 ? -4.980 -0.777 -15.047 1.00 71.88 386 ILE A C 1
ATOM 3055 O O . ILE A 1 386 ? -4.408 -0.096 -15.899 1.00 71.88 386 ILE A O 1
ATOM 3059 N N . THR A 1 387 ? -6.305 -0.857 -15.030 1.00 66.62 387 THR A N 1
ATOM 3060 C CA . THR A 1 387 ? -7.209 -0.382 -16.093 1.00 66.62 387 THR A CA 1
ATOM 3061 C C . THR A 1 387 ? -7.047 1.100 -16.465 1.00 66.62 387 THR A C 1
ATOM 3063 O O . THR A 1 387 ? -7.287 1.463 -17.612 1.00 66.62 387 THR A O 1
ATOM 3066 N N . ASP A 1 388 ? -6.540 1.936 -15.554 1.00 76.12 388 ASP A N 1
ATOM 3067 C CA . ASP A 1 388 ? -6.429 3.390 -15.752 1.00 76.12 388 ASP A CA 1
ATOM 3068 C C . ASP A 1 388 ? -4.976 3.920 -15.848 1.00 76.12 388 ASP A C 1
ATOM 3070 O O . ASP A 1 388 ? -4.724 5.089 -15.541 1.00 76.12 388 ASP A O 1
ATOM 3074 N N . TRP A 1 389 ? -3.970 3.084 -16.138 1.00 84.75 389 TRP A N 1
ATOM 3075 C CA . TRP A 1 389 ? -2.550 3.514 -16.135 1.00 84.75 389 TRP A CA 1
ATOM 3076 C C . TRP A 1 389 ? -1.951 3.737 -17.523 1.00 84.75 389 TRP A C 1
ATOM 3078 O O . TRP A 1 389 ? -0.887 4.342 -17.638 1.00 84.75 389 TRP A O 1
ATOM 3088 N N . ASP A 1 390 ? -2.633 3.309 -18.583 1.00 83.62 390 ASP A N 1
ATOM 3089 C CA . ASP A 1 390 ? -2.076 3.312 -19.941 1.00 83.62 390 ASP A CA 1
ATOM 3090 C C . ASP A 1 390 ? -1.780 4.710 -20.499 1.00 83.62 390 ASP A C 1
ATOM 3092 O O . ASP A 1 390 ? -0.913 4.851 -21.354 1.00 83.62 390 ASP A O 1
ATOM 3096 N N . ASN A 1 391 ? -2.464 5.743 -20.002 1.00 83.44 391 ASN A N 1
ATOM 3097 C CA . ASN A 1 391 ? -2.350 7.112 -20.517 1.00 83.44 391 ASN A CA 1
ATOM 3098 C C . ASN A 1 391 ? -2.060 8.149 -19.424 1.00 83.44 391 ASN A C 1
ATOM 3100 O O . ASN A 1 391 ? -2.289 9.340 -19.630 1.00 83.44 391 ASN A O 1
ATOM 3104 N N . ILE A 1 392 ? -1.624 7.714 -18.241 1.00 88.62 392 ILE A N 1
ATOM 3105 C CA . ILE A 1 392 ? -1.396 8.640 -17.133 1.00 88.62 392 ILE A CA 1
ATOM 3106 C C . ILE A 1 392 ? -0.094 9.422 -17.337 1.00 88.62 392 ILE A C 1
ATOM 3108 O O . ILE A 1 392 ? 0.951 8.840 -17.634 1.00 88.62 392 ILE A O 1
ATOM 3112 N N . GLU A 1 393 ? -0.170 10.744 -17.189 1.00 87.00 393 GLU A N 1
ATOM 3113 C CA . GLU A 1 393 ? 0.973 11.644 -17.358 1.00 87.00 393 GLU A CA 1
ATOM 3114 C C . GLU A 1 393 ? 1.916 11.590 -16.146 1.00 87.00 393 GLU A C 1
ATOM 3116 O O . GLU A 1 393 ? 1.474 11.481 -14.992 1.00 87.00 393 GLU A O 1
ATOM 3121 N N . ILE A 1 394 ? 3.222 11.666 -16.426 1.00 80.50 394 ILE A N 1
ATOM 3122 C CA . ILE A 1 394 ? 4.293 11.589 -15.424 1.00 80.50 394 ILE A CA 1
ATOM 3123 C C . ILE A 1 394 ? 4.604 12.922 -14.784 1.00 80.50 394 ILE A C 1
ATOM 3125 O O . ILE A 1 394 ? 4.734 13.929 -15.511 1.00 80.50 394 ILE A O 1
#

Organism: Trichomonas vaginalis (strain ATCC PRA-98 / G3) (NCBI:txid412133)

Radius of gyration: 25.24 Å; chains: 1; bounding box: 63×54×80 Å

Secondary structure (DSSP, 8-state):
------PPP-----------GGGG------------------SS--S-----PPP------S--SS-SS--TT----TT--S--SS-TT-SS--HHHHHHHHHHHHT-SS-HHHHHHHHHHHTTGGGS-TTHHHHHHHHHHHTS-GGG--HHHHHHHHHHHHHHHHH--SHHHHHHHHHHHHHHHHHSPTTSHHHHHHHHHHHHHHHHHHHHHHHHHHHHHHHHHHS-TTSHHHHHHHHHHHHHHHT--SHHHHHHHHHHHHHHHHHHHHHHHHTTTT-SHHHHHHHHHHHHHHHHHH----HHHHHHHHHHHTHHHHHH-GGGHHHH-TTS-HHHHHHHHHH----SS--SPPPHHHHHHHHHHTT--SSS-GGGGS--------TT-TT---

Foldseek 3Di:
DDDDDDDDPPQPPDPPVDDPPVVPDDDDDDDDDDDDDDDDDDDDDPPDPPLPDPDDPPPPDPPPPDPPADDPVPLQALLNDPADPPPLPDPDCDPVSLVSQLVSLCVQDQDSVLSVLCSVPLLPLSVDDAQVSLVVSLVVVVPDDPVSPGSSVLSNNLSSLVVSLNPDQALVSLRSSLRNLLSNLLSHDPPDPSNVSSVVSNQSSLVSNLVNVLVVLLVLLVVLLVDDCPDPSNVVSLVVLQVSQVVQDFQSSPLSVVLSLLSSLQVNQLCCLVVVQQQELVSLVSSLVSVVVSCVSNVRDSLQSNLSSCLRNCVVVCLVPVVCNCVSRVPAQLLLSLSSLVRRDADPVRNDRDDVVSSVVNCVVRVHDPPDDPSRNGDDRDDPDPPPSNDGDD